Protein AF-A0A835AB60-F1 (afdb_monomer)

Organism: NCBI:txid1010633

Secondary structure (DSSP, 8-state):
----HHHHHHHHTT-TT-HHHHHHHHHHHHHHHHSHHHHHHHHHHHHT-HHHHHHHHHHHHSSSSSSHHHHHHHHHSSSS--S----PPPHHHHHHHHHHHHHHHHHTTSHHHHHHHHH-HHHHHHHHHTTSHHHHHHH--HHHHHHHHHHHHHHHHHHHHSTTS--HHHHHHHHS-TTS-HHHHHHHHHHHHHHHHT--SHHHHHHHHHHHHHHHHHHHHHHHHS---SS-HHHHHHHHHHHHHHHHHHHHTT--HHHHHHHHTTSTTHHHHHHHHHHHHHHHHHHHHHH--STTSHHHHHHHHHHHHHHHHHHHHH-THHHHHHHHHTHHHHHHHHHHHHHHHHHHHHHHT--S-TT-TT---HHHHHHHHHHHHHHHH-

Structure (mmCIF, N/CA/C/O backbone):
data_AF-A0A835AB60-F1
#
_entry.id   AF-A0A835AB60-F1
#
loop_
_atom_site.group_PDB
_atom_site.id
_atom_site.type_symbol
_atom_site.label_atom_id
_atom_site.label_alt_id
_atom_site.label_comp_id
_atom_site.label_asym_id
_atom_site.label_entity_id
_atom_site.label_seq_id
_atom_site.pdbx_PDB_ins_code
_atom_site.Cartn_x
_atom_site.Cartn_y
_atom_site.Cartn_z
_atom_site.occupancy
_atom_site.B_iso_or_equiv
_atom_site.auth_seq_id
_atom_site.auth_comp_id
_atom_site.auth_asym_id
_atom_site.auth_atom_id
_atom_site.pdbx_PDB_model_num
ATOM 1 N N . MET A 1 1 ? 31.097 -3.451 -39.609 1.00 44.22 1 MET A N 1
ATOM 2 C CA . MET A 1 1 ? 29.985 -3.610 -38.648 1.00 44.22 1 MET A CA 1
ATOM 3 C C . MET A 1 1 ? 29.396 -2.223 -38.419 1.00 44.22 1 MET A C 1
ATOM 5 O O . MET A 1 1 ? 30.136 -1.356 -37.976 1.00 44.22 1 MET A O 1
ATOM 9 N N . ASN A 1 2 ? 28.148 -1.956 -38.822 1.00 49.09 2 ASN A N 1
ATOM 10 C CA . ASN A 1 2 ? 27.517 -0.648 -38.588 1.00 49.09 2 ASN A CA 1
ATOM 11 C C . ASN A 1 2 ? 27.103 -0.566 -37.116 1.00 49.09 2 ASN A C 1
ATOM 13 O O . ASN A 1 2 ? 26.089 -1.141 -36.730 1.00 49.09 2 ASN A O 1
ATOM 17 N N . ARG A 1 3 ? 27.918 0.098 -36.293 1.00 65.94 3 ARG A N 1
ATOM 18 C CA . ARG A 1 3 ? 27.639 0.293 -34.868 1.00 65.94 3 ARG A CA 1
ATOM 19 C C . ARG A 1 3 ? 26.556 1.360 -34.722 1.00 65.94 3 ARG A C 1
ATOM 21 O O . ARG A 1 3 ? 26.766 2.509 -35.102 1.00 65.94 3 ARG A O 1
ATOM 28 N N . THR A 1 4 ? 25.392 0.984 -34.204 1.00 81.75 4 THR A N 1
ATOM 29 C CA . THR A 1 4 ? 24.340 1.939 -33.841 1.00 81.75 4 THR A CA 1
ATOM 30 C C . THR A 1 4 ? 24.600 2.479 -32.436 1.00 81.75 4 THR A C 1
ATOM 32 O O . THR A 1 4 ? 25.341 1.884 -31.650 1.00 81.75 4 THR A O 1
ATOM 35 N N . LEU A 1 5 ? 23.977 3.608 -32.089 1.00 80.94 5 LEU A N 1
ATOM 36 C CA . LEU A 1 5 ? 24.061 4.153 -30.729 1.00 80.94 5 LEU A CA 1
ATOM 37 C C . LEU A 1 5 ? 23.454 3.199 -29.684 1.00 80.94 5 LEU A C 1
ATOM 39 O O . LEU A 1 5 ? 23.922 3.168 -28.551 1.00 80.94 5 LEU A O 1
ATOM 43 N N . VAL A 1 6 ? 22.471 2.379 -30.077 1.00 76.88 6 VAL A N 1
ATOM 44 C CA . VAL A 1 6 ? 21.882 1.342 -29.215 1.00 76.88 6 VAL A CA 1
ATOM 45 C C . VAL A 1 6 ? 22.884 0.218 -28.961 1.00 76.88 6 VAL A C 1
ATOM 47 O O . VAL A 1 6 ? 23.089 -0.152 -27.811 1.00 76.88 6 VAL A O 1
ATOM 50 N N . THR A 1 7 ? 23.575 -0.281 -29.993 1.00 79.25 7 THR A N 1
ATOM 51 C CA . THR A 1 7 ? 24.622 -1.303 -29.804 1.00 79.25 7 THR A CA 1
ATOM 52 C C . THR A 1 7 ? 25.831 -0.749 -29.052 1.00 79.25 7 THR A C 1
ATOM 54 O O . THR A 1 7 ? 26.419 -1.447 -28.238 1.00 79.25 7 THR A O 1
ATOM 57 N N . PHE A 1 8 ? 26.167 0.530 -29.259 1.00 82.56 8 PHE A N 1
ATOM 58 C CA . PHE A 1 8 ? 27.201 1.217 -28.487 1.00 82.56 8 PHE A CA 1
ATOM 59 C C . PHE A 1 8 ? 26.848 1.263 -26.997 1.00 82.56 8 PHE A C 1
ATOM 61 O O . PHE A 1 8 ? 27.662 0.847 -26.179 1.00 82.56 8 PHE A O 1
ATOM 68 N N . ALA A 1 9 ? 25.629 1.688 -26.651 1.00 75.12 9 ALA A N 1
ATOM 69 C CA . ALA A 1 9 ? 25.160 1.668 -25.270 1.00 75.12 9 ALA A CA 1
ATOM 70 C C . ALA A 1 9 ? 25.122 0.238 -24.705 1.00 75.12 9 ALA A C 1
ATOM 72 O O . ALA A 1 9 ? 25.580 0.016 -23.595 1.00 75.12 9 ALA A O 1
ATOM 73 N N . ALA A 1 10 ? 24.667 -0.747 -25.483 1.00 71.69 10 ALA A N 1
ATOM 74 C CA . ALA A 1 10 ? 24.636 -2.153 -25.078 1.00 71.69 10 ALA A CA 1
ATOM 75 C C . ALA A 1 10 ? 26.016 -2.740 -24.742 1.00 71.69 10 ALA A C 1
ATOM 77 O O . ALA A 1 10 ? 26.108 -3.645 -23.916 1.00 71.69 10 ALA A O 1
ATOM 78 N N . GLU A 1 11 ? 27.076 -2.272 -25.401 1.00 80.25 11 GLU A N 1
ATOM 79 C CA . GLU A 1 11 ? 28.461 -2.641 -25.093 1.00 80.25 11 GLU A CA 1
ATOM 80 C C . GLU A 1 11 ? 28.955 -1.951 -23.819 1.00 80.25 11 GLU A C 1
ATOM 82 O O . GLU A 1 11 ? 29.594 -2.592 -22.995 1.00 80.25 11 GLU A O 1
ATOM 87 N N . LEU A 1 12 ? 28.608 -0.678 -23.610 1.00 76.44 12 LEU A N 1
ATOM 88 C CA . LEU A 1 12 ? 28.936 0.029 -22.368 1.00 76.44 12 LEU A CA 1
ATOM 89 C C . LEU A 1 12 ? 28.256 -0.605 -21.145 1.00 76.44 12 LEU A C 1
ATOM 91 O O . LEU A 1 12 ? 28.868 -0.705 -20.090 1.00 76.44 12 LEU A O 1
ATOM 95 N N . LEU A 1 13 ? 27.031 -1.119 -21.307 1.00 69.75 13 LEU A N 1
ATOM 96 C CA . LEU A 1 13 ? 26.320 -1.882 -20.270 1.00 69.75 13 LEU A CA 1
ATOM 97 C C . LEU A 1 13 ? 26.969 -3.247 -19.949 1.00 69.75 13 LEU A C 1
ATOM 99 O O . LEU A 1 13 ? 26.502 -3.933 -19.046 1.00 69.75 13 LEU A O 1
ATOM 103 N N . GLN A 1 14 ? 27.984 -3.686 -20.703 1.00 71.38 14 GLN A N 1
ATOM 104 C CA . GLN A 1 14 ? 28.742 -4.921 -20.431 1.00 71.38 14 GLN A CA 1
ATOM 105 C C . GLN A 1 14 ? 30.024 -4.666 -19.631 1.00 71.38 14 GLN A C 1
ATOM 107 O O . GLN A 1 14 ? 30.721 -5.620 -19.292 1.00 71.38 14 GLN A O 1
ATOM 112 N N . SER A 1 15 ? 30.359 -3.405 -19.360 1.00 73.31 15 SER A N 1
ATOM 113 C CA . SER A 1 15 ? 31.555 -3.038 -18.608 1.00 73.31 15 SER A CA 1
ATOM 114 C C . SER A 1 15 ? 31.383 -3.436 -17.139 1.00 73.31 15 SER A C 1
ATOM 116 O O . SER A 1 15 ? 30.626 -2.812 -16.406 1.00 73.31 15 SER A O 1
ATOM 118 N N . GLU A 1 16 ? 32.073 -4.488 -16.687 1.00 61.31 16 GLU A N 1
ATOM 119 C CA . GLU A 1 16 ? 31.890 -5.050 -15.336 1.00 61.31 16 GLU A CA 1
ATOM 120 C C . GLU A 1 16 ? 32.305 -4.099 -14.191 1.00 61.31 16 GLU A C 1
ATOM 122 O O . GLU A 1 16 ? 32.004 -4.386 -13.035 1.00 61.31 16 GLU A O 1
ATOM 127 N N . GLN A 1 17 ? 33.002 -2.984 -14.469 1.00 56.38 17 GLN A N 1
ATOM 128 C CA . GLN A 1 17 ? 33.660 -2.170 -13.428 1.00 56.38 17 GLN A CA 1
ATOM 129 C C . GLN A 1 17 ? 33.676 -0.643 -13.653 1.00 56.38 17 GLN A C 1
ATOM 131 O O . GLN A 1 17 ? 34.340 0.061 -12.894 1.00 56.38 17 GLN A O 1
ATOM 136 N N . SER A 1 18 ? 32.965 -0.092 -14.645 1.00 67.75 18 SER A N 1
ATOM 137 C CA . SER A 1 18 ? 32.950 1.363 -14.880 1.00 67.75 18 SER A CA 1
ATOM 138 C C . SER A 1 18 ? 31.559 1.952 -14.668 1.00 67.75 18 SER A C 1
ATOM 140 O O . SER A 1 18 ? 30.717 1.953 -15.566 1.00 67.75 18 SER A O 1
ATOM 142 N N . ASP A 1 19 ? 31.328 2.517 -13.479 1.00 64.62 19 ASP A N 1
ATOM 143 C CA . ASP A 1 19 ? 30.132 3.320 -13.199 1.00 64.62 19 ASP A CA 1
ATOM 144 C C . ASP A 1 19 ? 29.937 4.412 -14.256 1.00 64.62 19 ASP A C 1
ATOM 146 O O . ASP A 1 19 ? 28.810 4.700 -14.647 1.00 64.62 19 ASP A O 1
ATOM 150 N N . ASP A 1 20 ? 31.019 4.996 -14.769 1.00 71.88 20 ASP A N 1
ATOM 151 C CA . ASP A 1 20 ? 30.941 6.036 -15.792 1.00 71.88 20 ASP A CA 1
ATOM 152 C C . ASP A 1 20 ? 30.485 5.492 -17.154 1.00 71.88 20 ASP A C 1
ATOM 154 O O . ASP A 1 20 ? 29.695 6.158 -17.830 1.00 71.88 20 ASP A O 1
ATOM 158 N N . ASP A 1 21 ? 30.851 4.261 -17.523 1.00 73.69 21 ASP A N 1
ATOM 159 C CA . ASP A 1 21 ? 30.340 3.617 -18.743 1.00 73.69 21 ASP A CA 1
ATOM 160 C C . ASP A 1 21 ? 28.825 3.400 -18.649 1.00 73.69 21 ASP A C 1
ATOM 162 O O . ASP A 1 21 ? 28.093 3.667 -19.607 1.00 73.69 21 ASP A O 1
ATOM 166 N N . HIS A 1 22 ? 28.327 3.006 -17.474 1.00 73.00 22 HIS A N 1
ATOM 167 C CA . HIS A 1 22 ? 26.894 2.857 -17.219 1.00 73.00 22 HIS A CA 1
ATOM 168 C C . HIS A 1 22 ? 26.143 4.192 -17.326 1.00 73.00 22 HIS A C 1
ATOM 170 O O . HIS A 1 22 ? 25.089 4.263 -17.965 1.00 73.00 22 HIS A O 1
ATOM 176 N N . LYS A 1 23 ? 26.696 5.284 -16.783 1.00 73.25 23 LYS A N 1
ATOM 177 C CA . LYS A 1 23 ? 26.106 6.635 -16.900 1.00 73.25 23 LYS A CA 1
ATOM 178 C C . LYS A 1 23 ? 26.060 7.122 -18.343 1.00 73.25 23 LYS A C 1
ATOM 180 O O . LYS A 1 23 ? 25.065 7.722 -18.774 1.00 73.25 23 LYS A O 1
ATOM 185 N N . ILE A 1 24 ? 27.128 6.865 -19.097 1.00 76.12 24 ILE A N 1
ATOM 186 C CA . ILE A 1 24 ? 27.208 7.198 -20.520 1.00 76.12 24 ILE A CA 1
ATOM 187 C C . ILE A 1 24 ? 26.168 6.380 -21.288 1.00 76.12 24 ILE A C 1
ATOM 189 O O . ILE A 1 24 ? 25.439 6.946 -22.103 1.00 76.12 24 ILE A O 1
ATOM 193 N N . ALA A 1 25 ? 26.024 5.088 -20.990 1.00 74.81 25 ALA A N 1
ATOM 194 C CA . ALA A 1 25 ? 25.022 4.231 -21.614 1.00 74.81 25 ALA A CA 1
ATOM 195 C C . ALA A 1 25 ? 23.592 4.744 -21.379 1.00 74.81 25 ALA A C 1
ATOM 197 O O . ALA A 1 25 ? 22.839 4.907 -22.342 1.00 74.81 25 ALA A O 1
ATOM 198 N N . VAL A 1 26 ? 23.235 5.073 -20.130 1.00 72.12 26 VAL A N 1
ATOM 199 C CA . VAL A 1 26 ? 21.923 5.649 -19.778 1.00 72.12 26 VAL A CA 1
ATOM 200 C C . VAL A 1 26 ? 21.691 6.965 -20.521 1.00 72.12 26 VAL A C 1
ATOM 202 O O . VAL A 1 26 ? 20.631 7.168 -21.108 1.00 72.12 26 VAL A O 1
ATOM 205 N N . SER A 1 27 ? 22.692 7.842 -20.578 1.00 77.38 27 SER A N 1
ATOM 206 C CA . SER A 1 27 ? 22.578 9.132 -21.270 1.00 77.38 27 SER A CA 1
ATOM 207 C C . SER A 1 27 ? 22.390 8.969 -22.782 1.00 77.38 27 SER A C 1
ATOM 209 O O . SER A 1 27 ? 21.543 9.634 -23.381 1.00 77.38 27 SER A O 1
ATOM 211 N N . VAL A 1 28 ? 23.128 8.048 -23.409 1.00 78.00 28 VAL A N 1
ATOM 212 C CA . VAL A 1 28 ? 22.985 7.733 -24.839 1.00 78.00 28 VAL A CA 1
ATOM 213 C C . VAL A 1 28 ? 21.596 7.168 -25.128 1.00 78.00 28 VAL A C 1
ATOM 215 O O . VAL A 1 28 ? 20.934 7.626 -26.061 1.00 78.00 28 VAL A O 1
ATOM 218 N N . LEU A 1 29 ? 21.115 6.222 -24.319 1.00 74.44 29 LEU A N 1
ATOM 219 C CA . LEU A 1 29 ? 19.783 5.637 -24.485 1.00 74.44 29 LEU A CA 1
ATOM 220 C C . LEU A 1 29 ? 18.677 6.669 -24.282 1.00 74.44 29 LEU A C 1
ATOM 222 O O . LEU A 1 29 ? 17.757 6.727 -25.096 1.00 74.44 29 LEU A O 1
ATOM 226 N N . HIS A 1 30 ? 18.799 7.531 -23.272 1.00 75.19 30 HIS A N 1
ATOM 227 C CA . HIS A 1 30 ? 17.848 8.610 -23.022 1.00 75.19 30 HIS A CA 1
ATOM 228 C C . HIS A 1 30 ? 17.702 9.521 -24.249 1.00 75.19 30 HIS A C 1
ATOM 230 O O . HIS A 1 30 ? 16.587 9.809 -24.684 1.00 75.19 30 HIS A O 1
ATOM 236 N N . VAL A 1 31 ? 18.819 9.917 -24.865 1.00 79.25 31 VAL A N 1
ATOM 237 C CA . VAL A 1 31 ? 18.813 10.764 -26.068 1.00 79.25 31 VAL A CA 1
ATOM 238 C C . VAL A 1 31 ? 18.223 10.031 -27.273 1.00 79.25 31 VAL A C 1
ATOM 240 O O . VAL A 1 31 ? 17.451 10.618 -28.035 1.00 79.25 31 VAL A O 1
ATOM 243 N N . VAL A 1 32 ? 18.577 8.762 -27.479 1.00 77.81 32 VAL A N 1
ATOM 244 C CA . VAL A 1 32 ? 18.149 7.997 -28.660 1.00 77.81 32 VAL A CA 1
ATOM 245 C C . VAL A 1 32 ? 16.663 7.637 -28.592 1.00 77.81 32 VAL A C 1
ATOM 247 O O . VAL A 1 32 ? 15.953 7.833 -29.576 1.00 77.81 32 VAL A O 1
ATOM 250 N N . ILE A 1 33 ? 16.183 7.172 -27.438 1.00 74.94 33 ILE A N 1
ATOM 251 C CA . ILE A 1 33 ? 14.767 6.847 -27.186 1.00 74.94 33 ILE A CA 1
ATOM 252 C C . ILE A 1 33 ? 13.942 8.138 -27.047 1.00 74.94 33 ILE A C 1
ATOM 254 O O . ILE A 1 33 ? 12.754 8.190 -27.381 1.00 74.94 33 ILE A O 1
ATOM 258 N N . GLY A 1 34 ? 14.578 9.219 -26.590 1.00 69.31 34 GLY A N 1
ATOM 259 C CA . GLY A 1 34 ? 13.962 10.527 -26.427 1.00 69.31 34 GLY A CA 1
ATOM 260 C C . GLY A 1 34 ? 13.487 11.158 -27.728 1.00 69.31 34 GLY A C 1
ATOM 261 O O . GLY A 1 34 ? 12.415 11.762 -27.741 1.00 69.31 34 GLY A O 1
ATOM 262 N N . ARG A 1 35 ? 14.233 10.966 -28.820 1.00 77.31 35 ARG A N 1
ATOM 263 C CA . ARG A 1 35 ? 13.916 11.524 -30.142 1.00 77.31 35 ARG A CA 1
ATOM 264 C C . ARG A 1 35 ? 12.860 10.690 -30.858 1.00 77.31 35 ARG A C 1
ATOM 266 O O . ARG A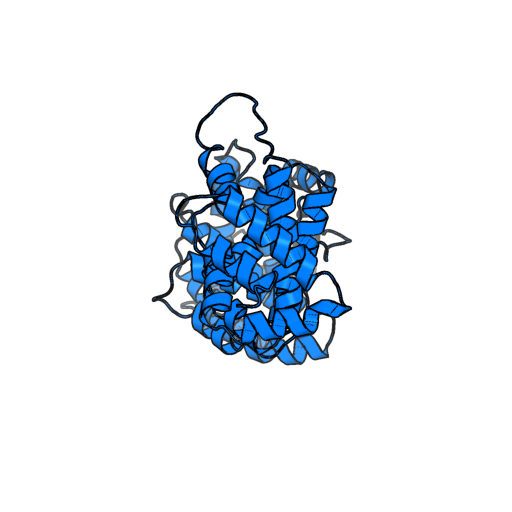 1 35 ? 13.122 9.551 -31.230 1.00 77.31 35 ARG A O 1
ATOM 273 N N . GLU A 1 36 ? 11.701 11.289 -31.107 1.00 73.69 36 GLU A N 1
ATOM 274 C CA . GLU A 1 36 ? 10.541 10.643 -31.735 1.00 73.69 36 GLU A CA 1
ATOM 275 C C . GLU A 1 36 ? 10.886 9.936 -33.057 1.00 73.69 36 GLU A C 1
ATOM 277 O O . GLU A 1 36 ? 10.602 8.752 -33.214 1.00 73.69 36 GLU A O 1
ATOM 282 N N . GLU A 1 37 ? 11.642 10.602 -33.934 1.00 78.25 37 GLU A N 1
ATOM 283 C CA . GLU A 1 37 ? 12.088 10.074 -35.236 1.00 78.25 37 GLU A CA 1
ATOM 284 C C . GLU A 1 37 ? 12.909 8.775 -35.147 1.00 78.25 37 GLU A C 1
ATOM 286 O O . GLU A 1 37 ? 12.937 7.980 -36.085 1.00 78.25 37 GLU A O 1
ATOM 291 N N . ARG A 1 38 ? 13.629 8.567 -34.037 1.00 75.62 38 ARG A N 1
ATOM 292 C CA . ARG A 1 38 ? 14.541 7.424 -33.846 1.00 75.62 38 ARG A CA 1
ATOM 293 C C . ARG A 1 38 ?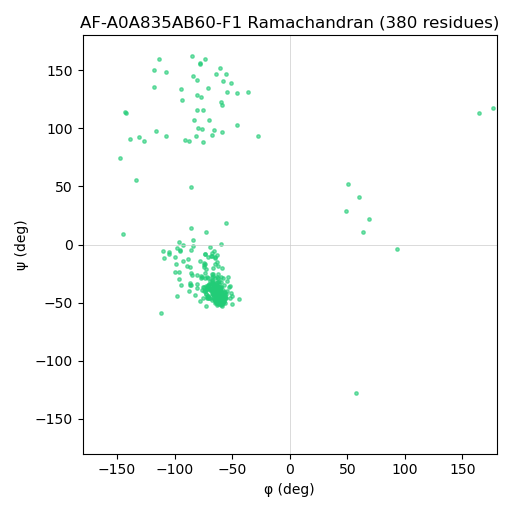 14.012 6.410 -32.840 1.00 75.62 38 ARG A C 1
ATOM 295 O O . ARG A 1 38 ? 14.547 5.303 -32.774 1.00 75.62 38 ARG A O 1
ATOM 302 N N . ARG A 1 39 ? 12.962 6.762 -32.095 1.00 75.25 39 ARG A N 1
ATOM 303 C CA . ARG A 1 39 ? 12.411 5.968 -30.995 1.00 75.25 39 ARG A CA 1
ATOM 304 C C . ARG A 1 39 ? 11.978 4.585 -31.458 1.00 75.25 39 ARG A C 1
ATOM 306 O O . ARG A 1 39 ? 12.449 3.602 -30.902 1.00 75.25 39 ARG A O 1
ATOM 313 N N . ALA A 1 40 ? 11.146 4.500 -32.496 1.00 71.25 40 ALA A N 1
ATOM 314 C CA . ALA A 1 40 ? 10.633 3.220 -32.987 1.00 71.25 40 ALA A CA 1
ATOM 315 C C . ALA A 1 40 ? 11.766 2.275 -33.428 1.00 71.25 40 ALA A C 1
ATOM 317 O O . ALA A 1 40 ? 11.781 1.104 -33.063 1.00 71.25 40 ALA A O 1
ATOM 318 N N . GLY A 1 41 ? 12.768 2.800 -34.144 1.00 74.94 41 GLY A N 1
ATOM 319 C CA . GLY A 1 41 ? 13.936 2.020 -34.559 1.00 74.94 41 GLY A CA 1
ATOM 320 C C . GLY A 1 41 ? 14.824 1.587 -33.389 1.00 74.94 41 GLY A C 1
ATOM 321 O O . GLY A 1 41 ? 15.370 0.485 -33.408 1.00 74.94 41 GLY A O 1
ATOM 322 N N . ALA A 1 42 ? 14.955 2.425 -32.359 1.00 75.12 42 ALA A N 1
ATOM 323 C CA . ALA A 1 42 ? 15.718 2.104 -31.158 1.00 75.12 42 ALA A CA 1
ATOM 324 C C . ALA A 1 42 ? 15.024 1.043 -30.296 1.00 75.12 42 ALA A C 1
ATOM 326 O O . ALA A 1 42 ? 15.670 0.077 -29.899 1.00 75.12 42 ALA A O 1
ATOM 327 N N . ILE A 1 43 ? 13.713 1.180 -30.074 1.00 71.00 43 ILE A N 1
ATOM 328 C CA . ILE A 1 43 ? 12.893 0.184 -29.371 1.00 71.00 43 ILE A CA 1
ATOM 329 C C . ILE A 1 43 ? 12.931 -1.144 -30.125 1.00 71.00 43 ILE A C 1
ATOM 331 O O . ILE A 1 43 ? 13.174 -2.175 -29.510 1.00 71.00 43 ILE A O 1
ATOM 335 N N . GLN A 1 44 ? 12.817 -1.133 -31.457 1.00 73.06 44 GLN A N 1
ATOM 336 C CA . GLN A 1 44 ? 12.916 -2.355 -32.256 1.00 73.06 44 GLN A CA 1
ATOM 337 C C . GLN A 1 44 ? 14.280 -3.046 -32.103 1.00 73.06 44 GLN A C 1
ATOM 339 O O . GLN A 1 44 ? 14.336 -4.271 -32.038 1.00 73.06 44 GLN A O 1
ATOM 344 N N . GLN A 1 45 ? 15.382 -2.292 -32.029 1.00 72.81 45 GLN A N 1
ATOM 345 C CA . GLN A 1 45 ? 16.719 -2.860 -31.793 1.00 72.81 45 GLN A CA 1
ATOM 346 C C . GLN A 1 45 ? 16.872 -3.430 -30.381 1.00 72.81 45 GLN A C 1
ATOM 348 O O . GLN A 1 45 ? 17.500 -4.474 -30.222 1.00 72.81 45 GLN A O 1
ATOM 353 N N . ILE A 1 46 ? 16.290 -2.765 -29.381 1.00 71.06 46 ILE A N 1
ATOM 354 C CA . ILE A 1 46 ? 16.253 -3.246 -27.996 1.00 71.06 46 ILE A CA 1
ATOM 355 C C . ILE A 1 46 ? 15.452 -4.546 -27.920 1.00 71.06 46 ILE A C 1
ATOM 357 O O . ILE A 1 46 ? 15.970 -5.550 -27.447 1.00 71.06 46 ILE A O 1
ATOM 361 N N . ARG A 1 47 ? 14.251 -4.557 -28.499 1.00 66.38 47 ARG A N 1
ATOM 362 C CA . ARG A 1 47 ? 13.366 -5.721 -28.576 1.00 66.38 47 ARG A CA 1
ATOM 363 C C . ARG A 1 47 ? 13.991 -6.902 -29.314 1.00 66.38 47 ARG A C 1
ATOM 365 O O . ARG A 1 47 ? 13.845 -8.041 -28.900 1.00 66.38 47 ARG A O 1
ATOM 372 N N . SER A 1 48 ? 14.719 -6.640 -30.398 1.00 69.75 48 SER A N 1
ATOM 373 C CA . SER A 1 48 ? 15.382 -7.694 -31.180 1.00 69.75 48 SER A CA 1
ATOM 374 C C . SER A 1 48 ? 16.550 -8.357 -30.429 1.00 69.75 48 SER A C 1
ATOM 376 O O . SER A 1 48 ? 17.182 -9.263 -30.968 1.00 69.75 48 SER A O 1
ATOM 378 N N . SER A 1 49 ? 16.862 -7.903 -29.210 1.00 66.31 49 SER A N 1
ATOM 379 C CA . SER A 1 49 ? 17.910 -8.442 -28.353 1.00 66.31 49 SER A CA 1
ATOM 380 C C . SER A 1 49 ? 17.370 -8.700 -26.945 1.00 66.31 49 SER A C 1
ATOM 382 O O . SER A 1 49 ? 17.439 -7.843 -26.067 1.00 66.31 49 SER A O 1
ATOM 384 N N . GLU A 1 50 ? 16.901 -9.923 -26.706 1.00 60.09 50 GLU A N 1
ATOM 385 C CA . GLU A 1 50 ? 16.451 -10.399 -25.386 1.00 60.09 50 GLU A CA 1
ATOM 386 C C . GLU A 1 50 ? 17.524 -10.176 -24.299 1.00 60.09 50 GLU A C 1
ATOM 388 O O . GLU A 1 50 ? 17.240 -9.755 -23.180 1.00 60.09 50 GLU A O 1
ATOM 393 N N . GLN A 1 51 ? 18.806 -10.332 -24.656 1.00 60.38 51 GLN A N 1
ATOM 394 C CA . GLN A 1 51 ? 19.918 -10.020 -23.756 1.00 60.38 51 GLN A CA 1
ATOM 395 C C . GLN A 1 51 ? 20.002 -8.535 -23.391 1.00 60.38 51 GLN A C 1
ATOM 397 O O . GLN A 1 51 ? 20.450 -8.216 -22.293 1.00 60.38 51 GLN A O 1
ATOM 402 N N . LEU A 1 52 ? 19.631 -7.621 -24.289 1.00 61.38 52 LEU A N 1
ATOM 403 C CA . LEU A 1 52 ? 19.680 -6.183 -24.034 1.00 61.38 52 LEU A CA 1
ATOM 404 C C . LEU A 1 52 ? 18.528 -5.735 -23.135 1.00 61.38 52 LEU A C 1
ATOM 406 O O . LEU A 1 52 ? 18.774 -4.934 -22.237 1.00 61.38 52 LEU A O 1
ATOM 410 N N . VAL A 1 53 ? 17.319 -6.277 -23.315 1.00 57.59 53 VAL A N 1
ATOM 411 C CA . VAL A 1 53 ? 16.183 -5.996 -22.418 1.00 57.59 53 VAL A CA 1
ATOM 412 C C . VAL A 1 53 ? 16.493 -6.494 -21.009 1.00 57.59 53 VAL A C 1
ATOM 414 O O . VAL A 1 53 ? 16.531 -5.694 -20.073 1.00 57.59 53 VAL A O 1
ATOM 417 N N . GLY A 1 54 ? 16.897 -7.761 -20.877 1.00 57.12 54 GLY A N 1
ATOM 418 C CA . GLY A 1 54 ? 17.275 -8.334 -19.588 1.00 57.12 54 GLY A CA 1
ATOM 419 C C . GLY A 1 54 ? 18.468 -7.629 -18.932 1.00 57.12 54 GLY A C 1
ATOM 420 O O . GLY A 1 54 ? 18.530 -7.536 -17.708 1.00 57.12 54 GLY A O 1
ATOM 421 N N . ARG A 1 55 ? 19.416 -7.081 -19.709 1.00 64.12 55 ARG A N 1
ATOM 422 C CA . ARG A 1 55 ? 20.535 -6.271 -19.184 1.00 64.12 55 ARG A CA 1
ATOM 423 C C . ARG A 1 55 ? 20.117 -4.869 -18.775 1.00 64.12 55 ARG A C 1
ATOM 425 O O . ARG A 1 55 ? 20.646 -4.381 -17.788 1.00 64.12 55 ARG A O 1
ATOM 432 N N . LEU A 1 56 ? 19.197 -4.227 -19.489 1.00 61.28 56 LEU A N 1
ATOM 433 C CA . LEU A 1 56 ? 18.641 -2.933 -19.088 1.00 61.28 56 LEU A CA 1
ATOM 434 C C . LEU A 1 56 ? 17.867 -3.075 -17.785 1.00 61.28 56 LEU A C 1
ATOM 436 O O . LEU A 1 56 ? 18.122 -2.332 -16.843 1.00 61.28 56 LEU A O 1
ATOM 440 N N . VAL A 1 57 ? 17.006 -4.089 -17.701 1.00 56.84 57 VAL A N 1
ATOM 441 C CA . VAL A 1 57 ? 16.306 -4.449 -16.467 1.00 56.84 57 VAL A CA 1
ATOM 442 C C . VAL A 1 57 ? 17.324 -4.748 -15.368 1.00 56.84 57 VAL A C 1
ATOM 444 O O . VAL A 1 57 ? 17.258 -4.134 -14.313 1.00 56.84 57 VAL A O 1
ATOM 447 N N . ARG A 1 58 ? 18.333 -5.595 -15.619 1.00 60.03 58 ARG A N 1
ATOM 448 C CA . ARG A 1 58 ? 19.363 -5.933 -14.623 1.00 60.03 58 ARG A CA 1
ATOM 449 C C . ARG A 1 58 ? 20.212 -4.741 -14.206 1.00 60.03 58 ARG A C 1
ATOM 451 O O . ARG A 1 58 ? 20.518 -4.652 -13.035 1.00 60.03 58 ARG A O 1
ATOM 458 N N . LEU A 1 59 ? 20.581 -3.826 -15.093 1.00 58.03 59 LEU A N 1
ATOM 459 C CA . LEU A 1 59 ? 21.349 -2.629 -14.741 1.00 58.03 59 LEU A CA 1
ATOM 460 C C . LEU A 1 59 ? 20.523 -1.677 -13.871 1.00 58.03 59 LEU A C 1
ATOM 462 O O . LEU A 1 59 ? 21.023 -1.128 -12.896 1.00 58.03 59 LEU A O 1
ATOM 466 N N . LEU A 1 60 ? 19.238 -1.541 -14.183 1.00 54.78 60 LEU A N 1
ATOM 467 C CA . LEU A 1 60 ? 18.294 -0.771 -13.378 1.00 54.78 60 LEU A CA 1
ATOM 468 C C . LEU A 1 60 ? 17.943 -1.492 -12.058 1.00 54.78 60 LEU A C 1
ATOM 470 O O . LEU A 1 60 ? 17.556 -0.846 -11.086 1.00 54.78 60 LEU A O 1
ATOM 474 N N . SER A 1 61 ? 18.142 -2.814 -11.996 1.00 52.75 61 SER A N 1
ATOM 475 C CA . SER A 1 61 ? 17.918 -3.679 -10.829 1.00 52.75 61 SER A CA 1
ATOM 476 C C . SER A 1 61 ? 19.173 -4.025 -10.000 1.00 52.75 61 SER A C 1
ATOM 478 O O . SER A 1 61 ? 19.015 -4.438 -8.856 1.00 52.75 61 SER A O 1
ATOM 480 N N . SER A 1 62 ? 20.396 -3.853 -10.508 1.00 50.66 62 SER A N 1
ATOM 481 C CA . SER A 1 62 ? 21.668 -4.320 -9.912 1.00 50.66 62 SER A CA 1
ATOM 482 C C . SER A 1 62 ? 22.156 -3.424 -8.765 1.00 50.66 62 SER A C 1
ATOM 484 O O . SER A 1 62 ? 21.839 -2.233 -8.725 1.00 50.66 62 SER A O 1
ATOM 486 N N . GLU A 1 63 ? 22.957 -4.007 -7.864 1.00 45.47 63 GLU A N 1
ATOM 487 C CA . GLU A 1 63 ? 23.659 -3.361 -6.737 1.00 45.47 63 GLU A CA 1
ATOM 488 C C . GLU A 1 63 ? 24.698 -2.307 -7.181 1.00 45.47 63 GLU A C 1
ATOM 490 O O . GLU A 1 63 ? 25.125 -1.465 -6.391 1.00 45.47 63 GLU A O 1
ATOM 495 N N . SER A 1 64 ? 25.088 -2.281 -8.461 1.00 44.88 64 SER A N 1
ATOM 496 C CA . SER A 1 64 ? 26.032 -1.293 -8.997 1.00 44.88 64 SER A CA 1
ATOM 497 C C . SER A 1 64 ? 25.326 -0.034 -9.544 1.00 44.88 64 SER A C 1
ATOM 499 O O . SER A 1 64 ? 25.007 0.080 -10.727 1.00 44.88 64 SER A O 1
ATOM 501 N N . ALA A 1 65 ? 25.150 0.946 -8.655 1.00 50.50 65 ALA A N 1
ATOM 502 C CA . ALA A 1 65 ? 25.470 2.362 -8.900 1.00 50.50 65 ALA A CA 1
ATOM 503 C C . ALA A 1 65 ? 24.444 3.398 -9.420 1.00 50.50 65 A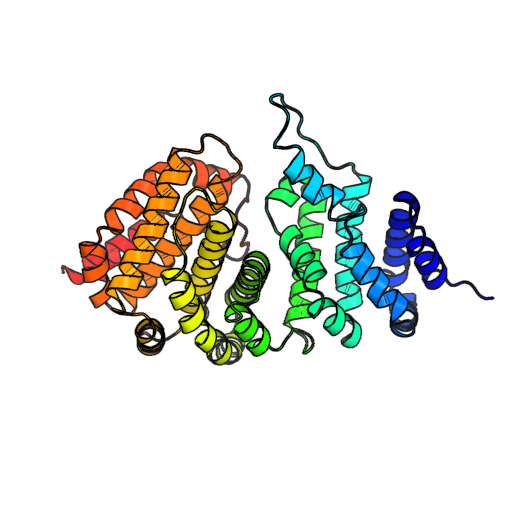LA A C 1
ATOM 505 O O . ALA A 1 65 ? 24.793 4.578 -9.401 1.00 50.50 65 ALA A O 1
ATOM 506 N N . VAL A 1 66 ? 23.188 3.085 -9.769 1.00 48.72 66 VAL A N 1
ATOM 507 C CA . VAL A 1 66 ? 22.213 4.168 -10.097 1.00 48.72 66 VAL A CA 1
ATOM 508 C C . VAL A 1 66 ? 21.091 4.310 -9.071 1.00 48.72 66 VAL A C 1
ATOM 510 O O . VAL A 1 66 ? 20.957 5.370 -8.462 1.00 48.72 66 VAL A O 1
ATOM 513 N N . LEU A 1 67 ? 20.314 3.250 -8.841 1.00 47.69 67 LEU A N 1
ATOM 514 C CA . LEU A 1 67 ? 19.250 3.248 -7.828 1.00 47.69 67 LEU A CA 1
ATOM 515 C C . LEU A 1 67 ? 19.781 2.826 -6.447 1.00 47.69 67 LEU A C 1
ATOM 517 O O . LEU A 1 67 ? 19.470 3.483 -5.458 1.00 47.69 67 LEU A O 1
ATOM 521 N N . ASP A 1 68 ? 20.669 1.826 -6.374 1.00 44.09 68 ASP A N 1
ATOM 522 C CA . ASP A 1 68 ? 21.223 1.337 -5.099 1.00 44.09 68 ASP A CA 1
ATOM 523 C C . ASP A 1 68 ? 22.222 2.298 -4.457 1.00 44.09 68 ASP A C 1
ATOM 525 O O . ASP A 1 68 ? 22.132 2.565 -3.267 1.00 44.09 68 ASP A O 1
ATOM 529 N N . ALA A 1 69 ? 23.137 2.909 -5.216 1.00 40.81 69 ALA A N 1
ATOM 530 C CA . ALA A 1 69 ? 24.078 3.873 -4.634 1.00 40.81 69 ALA A CA 1
ATOM 531 C C . ALA A 1 69 ? 23.402 5.164 -4.135 1.00 40.81 69 ALA A C 1
ATOM 533 O O . ALA A 1 69 ? 24.056 5.958 -3.464 1.00 40.81 69 ALA A O 1
ATOM 534 N N . CYS A 1 70 ? 22.118 5.374 -4.441 1.00 39.88 70 CYS A N 1
ATOM 535 C CA . CYS A 1 70 ? 21.302 6.422 -3.835 1.00 39.88 70 CYS A CA 1
ATOM 536 C C . CYS A 1 70 ? 20.444 5.880 -2.691 1.00 39.88 70 CYS A C 1
ATOM 538 O O . CYS A 1 70 ? 20.438 6.493 -1.634 1.00 39.88 70 CYS A O 1
ATOM 540 N N . LEU A 1 71 ? 19.796 4.720 -2.851 1.00 39.25 71 LEU A N 1
ATOM 541 C CA . LEU A 1 71 ? 18.952 4.099 -1.820 1.00 39.25 71 LEU A CA 1
ATOM 542 C C . LEU A 1 71 ? 19.773 3.511 -0.665 1.00 39.25 71 LEU A C 1
ATOM 544 O O . LEU A 1 71 ? 19.573 3.893 0.479 1.00 39.25 71 LEU A O 1
ATOM 548 N N . VAL A 1 72 ? 20.755 2.656 -0.943 1.00 37.47 72 VAL A N 1
ATOM 549 C CA . VAL A 1 72 ? 21.651 2.054 0.060 1.00 37.47 72 VAL A CA 1
ATOM 550 C C . VAL A 1 72 ? 22.547 3.109 0.697 1.00 37.47 72 VAL A C 1
ATOM 552 O O . VAL A 1 72 ? 22.853 3.006 1.872 1.00 37.47 72 VAL A O 1
ATOM 555 N N . LYS A 1 73 ? 22.943 4.164 -0.021 1.00 36.00 73 LYS A N 1
ATOM 556 C CA . LYS A 1 73 ? 23.787 5.227 0.547 1.00 36.00 73 LYS A CA 1
ATOM 557 C C . LYS A 1 73 ? 22.985 6.238 1.375 1.00 36.00 73 LYS A C 1
ATOM 559 O O . LYS A 1 73 ? 23.478 6.668 2.411 1.00 36.00 73 LYS A O 1
ATOM 564 N N . ALA A 1 74 ? 21.740 6.532 0.989 1.00 34.03 74 ALA A N 1
ATOM 565 C CA . ALA A 1 74 ? 20.795 7.273 1.826 1.00 34.03 74 ALA A CA 1
ATOM 566 C C . ALA A 1 74 ? 20.364 6.473 3.069 1.00 34.03 74 ALA A C 1
ATOM 568 O O . ALA A 1 74 ? 20.172 7.064 4.123 1.00 34.03 74 ALA A O 1
ATOM 569 N N . VAL A 1 75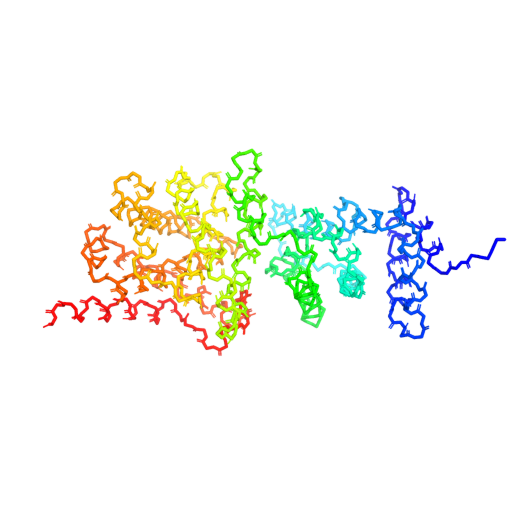 ? 20.263 5.141 2.974 1.00 32.16 75 VAL A N 1
ATOM 570 C CA . VAL A 1 75 ? 19.859 4.259 4.087 1.00 32.16 75 VAL A CA 1
ATOM 571 C C . VAL A 1 75 ? 21.035 3.856 4.994 1.00 32.16 75 VAL A C 1
ATOM 573 O O . VAL A 1 75 ? 20.859 3.735 6.200 1.00 32.16 75 VAL A O 1
ATOM 576 N N . ALA A 1 76 ? 22.246 3.663 4.463 1.00 30.78 76 ALA A N 1
ATOM 577 C CA . ALA A 1 76 ? 23.406 3.209 5.241 1.00 30.78 76 ALA A CA 1
ATOM 578 C C . ALA A 1 76 ? 24.191 4.346 5.915 1.00 30.78 76 ALA A C 1
ATOM 580 O O . ALA A 1 76 ? 24.952 4.084 6.842 1.00 30.78 76 ALA A O 1
ATOM 581 N N . GLN A 1 77 ? 24.045 5.603 5.475 1.00 39.12 77 GLN A N 1
ATOM 582 C CA . GLN A 1 77 ? 24.821 6.735 6.016 1.00 39.12 77 GLN A CA 1
ATOM 583 C C . GLN A 1 77 ? 24.019 7.644 6.956 1.00 39.12 77 GLN A C 1
ATOM 585 O O . GLN A 1 77 ? 24.609 8.475 7.636 1.00 39.12 77 GLN A O 1
ATOM 590 N N . THR A 1 78 ? 22.712 7.420 7.098 1.00 33.50 78 THR A N 1
ATOM 591 C CA . THR A 1 78 ? 21.913 7.917 8.235 1.00 33.50 78 THR A CA 1
ATOM 592 C C . THR A 1 78 ? 22.182 7.129 9.524 1.00 33.50 78 THR A C 1
ATOM 594 O O . THR A 1 78 ? 21.882 7.604 10.614 1.00 33.50 78 THR A O 1
ATOM 597 N N . SER A 1 79 ? 22.810 5.949 9.425 1.00 35.84 79 SER A N 1
ATOM 598 C CA . SER A 1 79 ? 23.152 5.089 10.567 1.00 35.84 79 SER A CA 1
ATOM 599 C C . SER A 1 79 ? 24.518 5.398 11.207 1.00 35.84 79 SER A C 1
ATOM 601 O O . SER A 1 79 ? 24.784 4.905 12.304 1.00 35.84 79 SER A O 1
ATOM 603 N N . HIS A 1 80 ? 25.380 6.201 10.570 1.00 32.31 80 HIS A N 1
ATOM 604 C CA . HIS A 1 80 ? 26.730 6.504 11.060 1.00 32.31 80 HIS A CA 1
ATOM 605 C C . HIS A 1 80 ? 27.181 7.927 10.678 1.00 32.31 80 HIS A C 1
ATOM 607 O O . HIS A 1 80 ? 27.991 8.084 9.776 1.00 32.31 80 HIS A O 1
ATOM 613 N N . ASP A 1 81 ? 26.645 8.959 11.335 1.00 30.59 81 ASP A N 1
ATOM 614 C CA . ASP A 1 81 ? 27.437 10.064 11.911 1.00 30.59 81 ASP A CA 1
ATOM 615 C C . ASP A 1 81 ? 26.522 11.132 12.528 1.00 30.59 81 ASP A C 1
ATOM 617 O O . ASP A 1 81 ? 25.725 11.801 11.871 1.00 30.59 81 ASP A O 1
ATOM 621 N N . THR A 1 82 ? 26.669 11.317 13.838 1.00 39.28 82 THR A N 1
ATOM 622 C CA . THR A 1 82 ? 26.189 12.481 14.581 1.00 39.28 82 THR A CA 1
ATOM 623 C C . THR A 1 82 ? 26.987 13.713 14.156 1.00 39.28 82 THR A C 1
ATOM 625 O O . THR A 1 82 ? 28.056 13.985 14.701 1.00 39.28 82 THR A O 1
ATOM 628 N N . GLY A 1 83 ? 26.470 14.461 13.188 1.00 32.47 83 GLY A N 1
ATOM 629 C CA . GLY A 1 83 ? 27.018 15.753 12.786 1.00 32.47 83 GLY A CA 1
ATOM 630 C C . GLY A 1 83 ? 26.472 16.180 11.433 1.00 32.47 83 GLY A C 1
ATOM 631 O O . GLY A 1 83 ? 26.756 15.533 10.431 1.00 32.47 83 GLY A O 1
ATOM 632 N N . GLU A 1 84 ? 25.676 17.252 11.424 1.00 38.19 84 GLU A N 1
ATOM 633 C CA . GLU A 1 84 ? 25.089 17.915 10.252 1.00 38.19 84 GLU A CA 1
ATOM 634 C C . GLU A 1 84 ? 25.909 17.752 8.964 1.00 38.19 84 GLU A C 1
ATOM 636 O O . GLU A 1 84 ? 26.786 18.551 8.645 1.00 38.19 84 GLU A O 1
ATOM 641 N N . THR A 1 85 ? 25.573 16.740 8.172 1.00 30.88 85 THR A N 1
ATOM 642 C CA . THR A 1 85 ? 25.978 16.679 6.773 1.00 30.88 85 THR A CA 1
ATOM 643 C C . THR A 1 85 ? 24.783 16.157 5.996 1.00 30.88 85 THR A C 1
ATOM 645 O O . THR A 1 85 ? 24.582 14.957 5.863 1.00 30.88 85 THR A O 1
ATOM 648 N N . ARG A 1 86 ? 23.934 17.071 5.508 1.00 38.41 86 ARG A N 1
ATOM 649 C CA . ARG A 1 86 ? 22.930 16.755 4.483 1.00 38.41 86 ARG A CA 1
ATOM 650 C C . ARG A 1 86 ? 23.682 16.225 3.263 1.00 38.41 86 ARG A C 1
ATOM 652 O O . ARG A 1 86 ? 24.226 17.011 2.485 1.00 38.41 86 ARG A O 1
ATOM 659 N N . VAL A 1 87 ? 23.780 14.904 3.123 1.00 38.94 87 VAL A N 1
ATOM 660 C CA . VAL A 1 87 ? 24.469 14.278 1.992 1.00 38.94 87 VAL A CA 1
ATOM 661 C C . VAL A 1 87 ? 23.570 14.403 0.766 1.00 38.94 87 VAL A C 1
ATOM 663 O O . VAL A 1 87 ? 22.751 13.543 0.468 1.00 38.94 87 VAL A O 1
ATOM 666 N N . SER A 1 88 ? 23.717 15.524 0.064 1.00 44.16 88 SER A N 1
ATOM 667 C CA . SER A 1 88 ? 23.156 15.733 -1.268 1.00 44.16 88 SER A CA 1
ATOM 668 C C . SER A 1 88 ? 23.739 14.675 -2.204 1.00 44.16 88 SER A C 1
ATOM 670 O O . SER A 1 88 ? 24.964 14.580 -2.350 1.00 44.16 88 SER A O 1
ATOM 672 N N . ILE A 1 89 ? 22.881 13.876 -2.845 1.00 52.94 89 ILE A N 1
ATOM 673 C CA . ILE A 1 89 ? 23.294 13.044 -3.981 1.00 52.94 89 ILE A CA 1
ATOM 674 C C . ILE A 1 89 ? 24.024 13.959 -4.984 1.00 52.94 89 ILE A C 1
ATOM 676 O O . ILE A 1 89 ? 23.629 15.106 -5.190 1.00 52.94 89 ILE A O 1
ATOM 680 N N . LYS A 1 90 ? 25.126 13.513 -5.600 1.00 57.72 90 LYS A N 1
ATOM 681 C CA . LYS A 1 90 ? 25.818 14.340 -6.610 1.00 57.72 90 LYS A CA 1
ATOM 682 C C . LYS A 1 90 ? 24.847 14.683 -7.747 1.00 57.72 90 LYS A C 1
ATOM 684 O O . LYS A 1 90 ? 24.076 13.819 -8.153 1.00 57.72 90 LYS A O 1
ATOM 689 N N . SER A 1 91 ? 24.910 15.914 -8.266 1.00 56.75 91 SER A N 1
ATOM 690 C CA . SER A 1 91 ? 24.036 16.413 -9.349 1.00 56.75 91 SER A CA 1
ATOM 691 C C . SER A 1 91 ? 23.863 15.397 -10.482 1.00 56.75 91 SER A C 1
ATOM 693 O O . SER A 1 91 ? 22.741 15.089 -10.875 1.00 56.75 91 SER A O 1
ATOM 695 N N . ASP A 1 92 ? 24.972 14.807 -10.927 1.00 59.94 92 ASP A N 1
ATOM 696 C CA . ASP A 1 92 ? 24.989 13.847 -12.028 1.00 59.94 92 ASP A CA 1
ATOM 697 C C . ASP A 1 92 ? 24.122 12.618 -11.725 1.00 59.94 92 ASP A C 1
ATOM 699 O O . ASP A 1 92 ? 23.366 12.158 -12.573 1.00 59.94 92 ASP A O 1
ATOM 703 N N . THR A 1 93 ? 24.167 12.104 -10.494 1.00 62.53 93 THR A N 1
ATOM 704 C CA . THR A 1 93 ? 23.420 10.907 -10.093 1.00 62.53 93 THR A CA 1
ATOM 705 C C . THR A 1 93 ? 21.912 11.163 -10.009 1.00 62.53 93 THR A C 1
ATOM 707 O O . THR A 1 93 ? 21.135 10.291 -10.398 1.00 62.53 93 THR A O 1
ATOM 710 N N . LYS A 1 94 ? 21.487 12.364 -9.587 1.00 67.56 94 LYS A N 1
ATOM 711 C CA . LYS A 1 94 ? 20.065 12.767 -9.595 1.00 67.56 94 LYS A CA 1
ATOM 712 C C . LYS A 1 94 ? 19.506 12.736 -11.016 1.00 67.56 94 LYS A C 1
ATOM 714 O O . LYS A 1 94 ? 18.455 12.154 -11.273 1.00 67.56 94 LYS A O 1
ATOM 719 N N . GLU A 1 95 ? 20.259 13.307 -11.952 1.00 69.88 95 GLU A N 1
ATOM 720 C CA . GLU A 1 95 ? 19.877 13.363 -13.360 1.00 69.88 95 GLU A CA 1
ATOM 721 C C . GLU A 1 95 ? 19.803 11.963 -13.989 1.00 69.88 95 GLU A C 1
ATOM 723 O O . GLU A 1 95 ? 18.918 11.676 -14.796 1.00 69.88 95 GLU A O 1
ATOM 728 N N . ILE A 1 96 ? 20.687 11.049 -13.586 1.00 69.50 96 ILE A N 1
ATOM 729 C CA . ILE A 1 96 ? 20.669 9.664 -14.069 1.00 69.50 96 ILE A CA 1
ATOM 730 C C . ILE A 1 96 ? 19.432 8.912 -13.567 1.00 69.50 96 ILE A C 1
ATOM 732 O O . ILE A 1 96 ? 18.854 8.150 -14.345 1.00 69.50 96 ILE A O 1
ATOM 736 N N . ILE A 1 97 ? 18.990 9.127 -12.323 1.00 69.81 97 ILE A N 1
ATOM 737 C CA . ILE A 1 97 ? 17.750 8.524 -11.798 1.00 69.81 97 ILE A CA 1
ATOM 738 C C . ILE A 1 97 ? 16.555 8.970 -12.641 1.00 69.81 97 ILE A C 1
ATOM 740 O O . ILE A 1 97 ? 15.832 8.127 -13.176 1.00 69.81 97 ILE A O 1
ATOM 744 N N . VAL A 1 98 ? 16.399 10.283 -12.837 1.00 71.25 98 VAL A N 1
ATOM 745 C CA . VAL A 1 98 ? 15.310 10.854 -13.645 1.00 71.25 98 VAL A CA 1
ATOM 746 C C . VAL A 1 98 ? 15.337 10.292 -15.068 1.00 71.25 98 VAL A C 1
ATOM 748 O O . VAL A 1 98 ? 14.330 9.783 -15.563 1.00 71.25 98 VAL A O 1
ATOM 751 N N . ARG A 1 99 ? 16.505 10.292 -15.723 1.00 71.50 99 ARG A N 1
ATOM 752 C CA . ARG A 1 99 ? 16.656 9.762 -17.089 1.00 71.50 99 ARG A CA 1
ATOM 753 C C . ARG A 1 99 ? 16.349 8.270 -17.176 1.00 71.50 99 ARG A C 1
ATOM 755 O O . ARG A 1 99 ? 15.765 7.841 -18.170 1.00 71.50 99 ARG A O 1
ATOM 762 N N . SER A 1 100 ? 16.721 7.494 -16.162 1.00 73.88 100 SER A N 1
ATOM 763 C CA . SER A 1 100 ? 16.449 6.054 -16.093 1.00 73.88 100 SER A CA 1
ATOM 764 C C . SER A 1 100 ? 14.949 5.778 -16.024 1.00 73.88 100 SER A C 1
ATOM 766 O O . SER A 1 100 ? 14.436 4.989 -16.816 1.00 73.88 100 SER A O 1
ATOM 768 N N . LEU A 1 101 ? 14.226 6.492 -15.160 1.00 73.31 101 LEU A N 1
ATOM 769 C CA . LEU A 1 101 ? 12.768 6.389 -15.042 1.00 73.31 101 LEU A CA 1
ATOM 770 C C . LEU A 1 101 ? 12.060 6.837 -16.330 1.00 73.31 101 LEU A C 1
ATOM 772 O O . LEU A 1 101 ? 11.143 6.175 -16.808 1.00 73.31 101 LEU A O 1
ATOM 776 N N . GLN A 1 102 ? 12.540 7.901 -16.975 1.00 74.88 102 GLN A N 1
ATOM 777 C CA . GLN A 1 102 ? 12.012 8.356 -18.266 1.00 74.88 102 GLN A CA 1
ATOM 778 C C . GLN A 1 102 ? 12.275 7.363 -19.410 1.00 74.88 102 GLN A C 1
ATOM 780 O O . GLN A 1 102 ? 11.454 7.248 -20.323 1.00 74.88 102 GLN A O 1
ATOM 785 N N . ILE A 1 103 ? 13.409 6.650 -19.394 1.00 74.94 103 ILE A N 1
ATOM 786 C CA . ILE A 1 103 ? 13.670 5.548 -20.333 1.00 74.94 103 ILE A CA 1
ATOM 787 C C . ILE A 1 103 ? 12.671 4.423 -20.082 1.00 74.94 103 ILE A C 1
ATOM 789 O O . ILE A 1 103 ? 12.020 4.000 -21.032 1.00 74.94 103 ILE A O 1
ATOM 793 N N . LEU A 1 104 ? 12.505 3.987 -18.829 1.00 76.44 104 LEU A N 1
ATOM 794 C CA . LEU A 1 104 ? 11.530 2.957 -18.456 1.00 76.44 104 LEU A CA 1
ATOM 795 C C . LEU A 1 104 ? 10.118 3.332 -18.914 1.00 76.44 104 LEU A C 1
ATOM 797 O O . LEU A 1 104 ? 9.431 2.507 -19.506 1.00 76.44 104 LEU A O 1
ATOM 801 N N . CYS A 1 105 ? 9.720 4.594 -18.741 1.00 74.62 105 CYS A N 1
ATOM 802 C CA . CYS A 1 105 ? 8.413 5.089 -19.168 1.00 74.62 105 CYS A CA 1
ATOM 803 C C . CYS A 1 105 ? 8.220 4.932 -20.682 1.00 74.62 105 CYS A C 1
ATOM 805 O O . CYS A 1 105 ? 7.159 4.514 -21.140 1.00 74.62 105 CYS A O 1
ATOM 807 N N . LYS A 1 106 ? 9.245 5.246 -21.479 1.00 76.50 106 LYS A N 1
ATOM 808 C CA . LYS A 1 106 ? 9.197 5.125 -22.947 1.00 76.50 106 LYS A CA 1
ATOM 809 C C . LYS A 1 106 ? 9.338 3.683 -23.431 1.00 76.50 106 LYS A C 1
ATOM 811 O O . LYS A 1 106 ? 8.837 3.354 -24.498 1.00 76.50 106 LYS A O 1
ATOM 816 N N . LEU A 1 107 ? 10.027 2.833 -22.675 1.00 75.88 107 LEU A N 1
ATOM 817 C CA . LEU A 1 107 ? 10.129 1.402 -22.960 1.00 75.88 107 LEU A CA 1
ATOM 818 C C . LEU A 1 107 ? 8.814 0.675 -22.660 1.00 75.88 107 LEU A C 1
ATOM 820 O O . LEU A 1 107 ? 8.422 -0.193 -23.432 1.00 75.88 107 LEU A O 1
ATOM 824 N N . ALA A 1 108 ? 8.093 1.089 -21.616 1.00 75.31 108 ALA A N 1
ATOM 825 C CA . ALA A 1 108 ? 6.774 0.561 -21.269 1.00 75.31 108 ALA A CA 1
ATOM 826 C C . ALA A 1 108 ? 5.683 0.867 -22.323 1.00 75.31 108 ALA A C 1
ATOM 828 O O . ALA A 1 108 ? 4.600 0.283 -22.274 1.00 75.31 108 ALA A O 1
ATOM 829 N N . ASP A 1 109 ? 5.961 1.732 -23.312 1.00 74.12 109 ASP A N 1
ATOM 830 C CA . ASP A 1 109 ? 5.100 1.908 -24.494 1.00 74.12 109 ASP A CA 1
ATOM 831 C C . ASP A 1 109 ? 5.068 0.651 -25.387 1.00 74.12 109 ASP A C 1
ATOM 833 O O . ASP A 1 109 ? 4.138 0.489 -26.185 1.00 74.12 109 ASP A O 1
ATOM 837 N N . ASP A 1 110 ? 6.055 -0.244 -25.267 1.00 73.31 110 ASP A N 1
ATOM 838 C CA . ASP A 1 110 ? 6.076 -1.543 -25.938 1.00 73.31 110 ASP A CA 1
ATOM 839 C C . ASP A 1 110 ? 5.481 -2.640 -25.025 1.00 73.31 110 ASP A C 1
ATOM 841 O O . ASP A 1 110 ? 5.957 -2.824 -23.904 1.00 73.31 110 ASP A O 1
ATOM 845 N N . PRO A 1 111 ? 4.450 -3.391 -25.466 1.00 67.31 111 PRO A N 1
ATOM 846 C CA . PRO A 1 111 ? 3.783 -4.394 -24.628 1.00 67.31 111 PRO A CA 1
ATOM 847 C C . PRO A 1 111 ? 4.671 -5.556 -24.156 1.00 67.31 111 PRO A C 1
ATOM 849 O O . PRO A 1 111 ? 4.445 -6.088 -23.068 1.00 67.31 111 PRO A O 1
ATOM 852 N N . GLU A 1 112 ? 5.655 -5.972 -24.955 1.00 68.06 112 GLU A N 1
ATOM 853 C CA . GLU A 1 112 ? 6.530 -7.106 -24.634 1.00 68.06 112 GLU A CA 1
ATOM 854 C C . GLU A 1 112 ? 7.542 -6.692 -23.561 1.00 68.06 112 GLU A C 1
ATOM 856 O O . GLU A 1 112 ? 7.665 -7.355 -22.531 1.00 68.06 112 GLU A O 1
ATOM 861 N N . ILE A 1 113 ? 8.155 -5.516 -23.737 1.00 70.31 113 ILE A N 1
ATOM 862 C CA . ILE A 1 113 ? 9.064 -4.928 -22.743 1.00 70.31 113 ILE A CA 1
ATOM 863 C C . ILE A 1 113 ? 8.314 -4.580 -21.450 1.00 70.31 113 ILE A C 1
ATOM 865 O O . ILE A 1 113 ? 8.818 -4.835 -20.359 1.00 70.31 113 ILE A O 1
ATOM 869 N N . CYS A 1 114 ? 7.091 -4.051 -21.554 1.00 70.62 114 CYS A N 1
ATOM 870 C CA . CYS A 1 114 ? 6.222 -3.771 -20.409 1.00 70.62 114 CYS A CA 1
ATOM 871 C C . CYS A 1 114 ? 5.961 -5.037 -19.572 1.00 70.62 114 CYS A C 1
ATOM 873 O O . CYS A 1 114 ? 6.114 -5.015 -18.353 1.00 70.62 114 CYS A O 1
ATOM 875 N N . THR A 1 115 ? 5.677 -6.167 -20.226 1.00 65.50 115 THR A N 1
ATOM 876 C CA . THR A 1 115 ? 5.470 -7.458 -19.550 1.00 65.50 115 THR A CA 1
ATOM 877 C C . THR A 1 115 ? 6.741 -7.942 -18.840 1.00 65.50 115 THR A C 1
ATOM 879 O O . THR A 1 115 ? 6.686 -8.400 -17.698 1.00 65.50 115 THR A O 1
ATOM 882 N N . GLU A 1 116 ? 7.910 -7.811 -19.471 1.00 67.38 116 GLU A N 1
ATOM 883 C CA . GLU A 1 116 ? 9.194 -8.172 -18.852 1.00 67.38 116 GLU A CA 1
ATOM 884 C C . GLU A 1 116 ? 9.524 -7.279 -17.644 1.00 67.38 116 GLU A C 1
ATOM 886 O O . GLU A 1 116 ? 9.951 -7.774 -16.597 1.00 67.38 116 GLU A O 1
ATOM 891 N N . MET A 1 117 ? 9.255 -5.974 -17.750 1.00 71.06 117 MET A N 1
ATOM 892 C CA . MET A 1 117 ? 9.401 -5.022 -16.648 1.00 71.06 117 MET A CA 1
ATOM 893 C C . MET A 1 117 ? 8.488 -5.374 -15.470 1.00 71.06 117 MET A C 1
ATOM 895 O O . MET A 1 117 ? 8.960 -5.415 -14.335 1.00 71.06 117 MET A O 1
ATOM 899 N N . CYS A 1 118 ? 7.213 -5.673 -15.732 1.00 64.62 118 CYS A N 1
ATOM 900 C CA . CYS A 1 118 ? 6.242 -6.095 -14.722 1.00 64.62 118 CYS A CA 1
ATOM 901 C C . CYS A 1 118 ? 6.650 -7.386 -14.002 1.00 64.62 118 CYS A C 1
ATOM 903 O O . CYS A 1 118 ? 6.451 -7.511 -12.794 1.00 64.62 118 CYS A O 1
ATOM 905 N N . ASN A 1 119 ? 7.243 -8.339 -14.721 1.00 64.25 119 ASN A N 1
ATOM 906 C CA . ASN A 1 119 ? 7.700 -9.605 -14.146 1.00 64.25 119 ASN A CA 1
ATOM 907 C C . ASN A 1 119 ? 8.979 -9.456 -13.302 1.00 64.25 119 ASN A C 1
ATOM 909 O O . ASN A 1 119 ? 9.291 -10.326 -12.481 1.00 64.25 119 ASN A O 1
ATOM 913 N N . SER A 1 120 ? 9.721 -8.356 -13.460 1.00 64.19 120 SER A N 1
ATOM 914 C CA . SER A 1 120 ? 10.916 -8.070 -12.668 1.00 64.19 120 SER A CA 1
ATOM 915 C C . SER A 1 120 ? 10.559 -7.462 -11.310 1.00 64.19 120 SER A C 1
ATOM 917 O O . SER A 1 120 ? 10.458 -6.245 -11.144 1.00 64.19 120 SER A O 1
ATOM 919 N N . LYS A 1 121 ? 10.439 -8.327 -10.295 1.00 59.56 121 LYS A N 1
ATOM 920 C CA . LYS A 1 121 ? 10.157 -7.938 -8.898 1.00 59.56 121 LYS A CA 1
ATOM 921 C C . LYS A 1 121 ? 11.098 -6.845 -8.376 1.00 59.56 121 LYS A C 1
ATOM 923 O O . LYS A 1 121 ? 10.644 -5.908 -7.729 1.00 59.56 121 LYS A O 1
ATOM 928 N N . VAL A 1 122 ? 12.390 -6.955 -8.693 1.00 58.72 122 VAL A N 1
ATOM 929 C CA . VAL A 1 122 ? 13.428 -6.004 -8.259 1.00 58.72 122 VAL A CA 1
ATOM 930 C C . VAL A 1 122 ? 13.291 -4.654 -8.966 1.00 58.72 122 VAL A C 1
ATOM 932 O O . VAL A 1 122 ? 13.565 -3.613 -8.379 1.00 58.72 122 VAL A O 1
ATOM 935 N N . LEU A 1 123 ? 12.873 -4.636 -10.234 1.00 64.94 123 LEU A N 1
ATOM 936 C CA . LEU A 1 123 ? 12.665 -3.382 -10.954 1.00 64.94 123 LEU A CA 1
ATOM 937 C C . LEU A 1 123 ? 11.417 -2.657 -10.444 1.00 64.94 123 LEU A C 1
ATOM 939 O O . LEU A 1 123 ? 11.479 -1.462 -10.171 1.00 64.94 123 LEU A O 1
ATOM 943 N N . VAL A 1 124 ? 10.309 -3.383 -10.272 1.00 64.69 124 VAL A N 1
ATOM 944 C CA . VAL A 1 124 ? 9.056 -2.825 -9.742 1.00 64.69 124 VAL A CA 1
ATOM 945 C C . VAL A 1 124 ? 9.263 -2.268 -8.334 1.00 64.69 124 VAL A C 1
ATOM 947 O O . VAL A 1 124 ? 8.845 -1.143 -8.069 1.00 64.69 124 VAL A O 1
ATOM 950 N N . SER A 1 125 ? 9.969 -2.983 -7.449 1.00 57.38 125 SER A N 1
ATOM 951 C CA . SER A 1 125 ? 10.265 -2.473 -6.104 1.00 57.38 125 SER A CA 1
ATOM 952 C C . SER A 1 125 ? 11.123 -1.208 -6.132 1.00 57.38 125 SER A C 1
ATOM 954 O O . SER A 1 125 ? 10.874 -0.301 -5.346 1.00 57.38 125 SER A O 1
ATOM 956 N N . LYS A 1 126 ? 12.075 -1.086 -7.064 1.00 63.88 126 LYS A N 1
ATOM 957 C CA . LYS A 1 126 ? 12.896 0.126 -7.231 1.00 63.88 126 LYS A CA 1
ATOM 958 C C . LYS A 1 126 ? 12.118 1.305 -7.819 1.00 63.88 126 LYS A C 1
ATOM 960 O O . LYS A 1 126 ? 12.316 2.434 -7.372 1.00 63.88 126 LYS A O 1
ATOM 965 N N . ILE A 1 127 ? 11.211 1.061 -8.768 1.00 68.69 127 ILE A N 1
ATOM 966 C CA . ILE A 1 127 ? 10.281 2.088 -9.269 1.00 68.69 127 ILE A CA 1
ATOM 967 C C . ILE A 1 127 ? 9.398 2.580 -8.114 1.00 68.69 127 ILE A C 1
ATOM 969 O O . ILE A 1 127 ? 9.270 3.783 -7.914 1.00 68.69 127 ILE A O 1
ATOM 973 N N . MET A 1 128 ? 8.870 1.678 -7.287 1.00 59.56 128 MET A N 1
ATOM 974 C CA . MET A 1 128 ? 8.076 2.050 -6.109 1.00 59.56 128 MET A CA 1
ATOM 975 C C . MET A 1 128 ? 8.903 2.770 -5.039 1.00 59.56 128 MET A C 1
ATOM 977 O O . MET A 1 128 ? 8.461 3.778 -4.497 1.00 59.56 128 MET A O 1
ATOM 981 N N . ALA A 1 129 ? 10.130 2.318 -4.768 1.00 58.66 129 ALA A N 1
ATOM 982 C CA . ALA A 1 129 ? 11.039 2.968 -3.826 1.00 58.66 129 ALA A CA 1
ATOM 983 C C . ALA A 1 129 ? 11.348 4.415 -4.234 1.00 58.66 129 ALA A C 1
ATOM 985 O O . ALA A 1 129 ? 11.589 5.262 -3.376 1.00 58.66 129 ALA A O 1
ATOM 986 N N . SER A 1 130 ? 11.290 4.726 -5.533 1.00 58.44 130 SER A N 1
ATOM 987 C CA . SER A 1 130 ? 11.479 6.094 -6.016 1.00 58.44 130 SER A CA 1
ATOM 988 C C . SER A 1 130 ? 10.316 7.052 -5.755 1.00 58.44 130 SER A C 1
ATOM 990 O O . SER A 1 130 ? 10.478 8.251 -5.949 1.00 58.44 130 SER A O 1
ATOM 992 N N . LEU A 1 131 ? 9.184 6.539 -5.268 1.00 54.19 131 LEU A N 1
ATOM 993 C CA . LEU A 1 131 ? 8.053 7.326 -4.771 1.00 54.19 131 LEU A CA 1
ATOM 994 C C . LEU A 1 131 ? 8.132 7.580 -3.257 1.00 54.19 131 LEU A C 1
ATOM 996 O O . LEU A 1 131 ? 7.228 8.186 -2.685 1.00 54.19 131 LEU A O 1
ATOM 1000 N N . THR A 1 132 ? 9.167 7.071 -2.579 1.00 49.50 132 THR A N 1
ATOM 1001 C CA . THR A 1 132 ? 9.275 7.192 -1.121 1.00 49.50 132 THR A CA 1
ATOM 1002 C C . THR A 1 132 ? 9.885 8.537 -0.705 1.00 49.50 132 THR A C 1
ATOM 1004 O O . THR A 1 132 ? 10.827 9.013 -1.352 1.00 49.50 132 THR A O 1
ATOM 1007 N N . PRO A 1 133 ? 9.442 9.120 0.429 1.00 45.25 133 PRO A N 1
ATOM 1008 C CA . PRO A 1 133 ? 10.006 10.362 0.970 1.00 45.25 133 PRO A CA 1
ATOM 1009 C C . PRO A 1 133 ? 11.526 10.309 1.177 1.00 45.25 133 PRO A C 1
ATOM 1011 O O . PRO A 1 133 ? 12.222 11.308 0.990 1.00 45.25 133 PRO A O 1
ATOM 1014 N N . SER A 1 134 ? 12.068 9.128 1.484 1.00 46.16 134 SER A N 1
ATOM 1015 C CA . SER A 1 134 ? 13.505 8.907 1.669 1.00 46.16 134 SER A CA 1
ATOM 1016 C C . SER A 1 134 ? 14.324 9.248 0.419 1.00 46.16 134 SER A C 1
ATOM 1018 O O . SER A 1 134 ? 15.418 9.804 0.538 1.00 46.16 134 SER A O 1
ATOM 1020 N N . LEU A 1 135 ? 13.805 8.978 -0.787 1.00 51.50 135 LEU A N 1
ATOM 1021 C CA . LEU A 1 135 ? 14.489 9.368 -2.021 1.00 51.50 135 LEU A CA 1
ATOM 1022 C C . LEU A 1 135 ? 14.365 10.877 -2.279 1.00 51.50 135 LEU A C 1
ATOM 1024 O O . LEU A 1 135 ? 15.327 11.497 -2.729 1.00 51.50 135 LEU A O 1
ATOM 1028 N N . HIS A 1 136 ? 13.224 11.484 -1.950 1.00 51.34 136 HIS A N 1
ATOM 1029 C CA . HIS A 1 136 ? 12.982 12.921 -2.133 1.00 51.34 136 HIS A CA 1
ATOM 1030 C C . HIS A 1 136 ? 13.955 13.761 -1.289 1.00 51.34 136 HIS A C 1
ATOM 1032 O O . HIS A 1 136 ? 14.563 14.718 -1.777 1.00 51.34 136 HIS A O 1
ATOM 1038 N N . ILE A 1 137 ? 14.183 13.339 -0.040 1.00 47.44 137 ILE A N 1
ATOM 1039 C CA . ILE A 1 137 ? 15.153 13.956 0.875 1.00 47.44 137 ILE A CA 1
ATOM 1040 C C . ILE A 1 137 ? 16.585 13.799 0.345 1.00 47.44 137 ILE A C 1
ATOM 1042 O O . ILE A 1 137 ? 17.368 14.747 0.406 1.00 47.44 137 ILE A O 1
ATOM 1046 N N . ALA A 1 138 ? 16.929 12.635 -0.211 1.00 48.56 138 ALA A N 1
ATOM 1047 C CA . ALA A 1 138 ? 18.266 12.369 -0.741 1.00 48.56 138 ALA A CA 1
ATOM 1048 C C . ALA A 1 138 ? 18.560 13.138 -2.045 1.00 48.56 138 ALA A C 1
ATOM 1050 O O . ALA A 1 138 ? 19.691 13.589 -2.271 1.00 48.56 138 ALA A O 1
ATOM 1051 N N . ILE A 1 139 ? 17.550 13.320 -2.904 1.00 55.62 139 ILE A N 1
ATOM 1052 C CA . ILE A 1 139 ? 17.658 14.140 -4.115 1.00 55.62 139 ILE A CA 1
ATOM 1053 C C . ILE A 1 139 ? 17.860 15.605 -3.723 1.00 55.62 139 ILE A C 1
ATOM 1055 O O . ILE A 1 139 ? 18.683 16.263 -4.354 1.00 55.62 139 ILE A O 1
ATOM 1059 N N . ALA A 1 140 ? 17.201 16.118 -2.677 1.00 57.78 140 ALA A N 1
ATOM 1060 C CA . ALA A 1 140 ? 17.387 17.488 -2.171 1.00 57.78 140 ALA A CA 1
ATOM 1061 C C . ALA A 1 140 ? 17.330 18.574 -3.277 1.00 57.78 140 ALA A C 1
ATOM 1063 O O . ALA A 1 140 ? 18.007 19.599 -3.194 1.00 57.78 140 ALA A O 1
ATOM 1064 N N . ASP A 1 141 ? 16.572 18.300 -4.341 1.00 65.19 141 ASP A N 1
ATOM 1065 C CA . ASP A 1 141 ? 16.313 19.160 -5.495 1.00 65.19 141 ASP A CA 1
ATOM 1066 C C . ASP A 1 141 ? 14.851 18.957 -5.900 1.00 65.19 141 ASP A C 1
ATOM 1068 O O . ASP A 1 141 ? 14.445 17.857 -6.283 1.00 65.19 141 ASP A O 1
ATOM 1072 N N . GLU A 1 142 ? 14.045 20.001 -5.740 1.00 55.84 142 GLU A N 1
ATOM 1073 C CA . GLU A 1 142 ? 12.589 19.925 -5.873 1.00 55.84 142 GLU A CA 1
ATOM 1074 C C . GLU A 1 142 ? 12.165 19.602 -7.313 1.00 55.84 142 GLU A C 1
ATOM 1076 O O . GLU A 1 142 ? 11.293 18.763 -7.531 1.00 55.84 142 GLU A O 1
ATOM 1081 N N . ALA A 1 143 ? 12.843 20.179 -8.308 1.00 64.06 143 ALA A N 1
ATOM 1082 C CA . ALA A 1 143 ? 12.533 19.955 -9.717 1.00 64.06 143 ALA A CA 1
ATOM 1083 C C . ALA A 1 143 ? 12.844 18.513 -10.155 1.00 64.06 143 ALA A C 1
ATOM 1085 O O . ALA A 1 143 ? 11.994 17.851 -10.753 1.00 64.06 143 ALA A O 1
ATOM 1086 N N . ALA A 1 144 ? 14.026 17.995 -9.813 1.00 61.88 144 ALA A N 1
ATOM 1087 C CA . ALA A 1 144 ? 14.425 16.624 -10.120 1.00 61.88 144 ALA A CA 1
ATOM 1088 C C . ALA A 1 144 ? 13.582 15.593 -9.357 1.00 61.88 144 ALA A C 1
ATOM 1090 O O . ALA A 1 144 ? 13.279 14.530 -9.897 1.00 61.88 144 ALA A O 1
ATOM 1091 N N . THR A 1 145 ? 13.167 15.909 -8.128 1.00 56.66 145 THR A N 1
ATOM 1092 C CA . THR A 1 145 ? 12.259 15.060 -7.341 1.00 56.66 145 THR A CA 1
ATOM 1093 C C . THR A 1 145 ? 10.899 14.954 -8.018 1.00 56.66 145 THR A C 1
ATOM 1095 O O . THR A 1 145 ? 10.419 13.851 -8.266 1.00 56.66 145 THR A O 1
ATOM 1098 N N . VAL A 1 146 ? 10.309 16.089 -8.400 1.00 55.03 146 VAL A N 1
ATOM 1099 C CA . VAL A 1 146 ? 9.022 16.132 -9.107 1.00 55.03 146 VAL A CA 1
ATOM 1100 C C . VAL A 1 146 ? 9.091 15.376 -10.438 1.00 55.03 146 VAL A C 1
ATOM 1102 O O . VAL A 1 146 ? 8.151 14.671 -10.803 1.00 55.03 146 VAL A O 1
ATOM 1105 N N . GLU A 1 147 ? 10.194 15.487 -11.180 1.00 64.50 147 GLU A N 1
ATOM 1106 C CA . GLU A 1 147 ? 10.376 14.735 -12.425 1.00 64.50 147 GLU A CA 1
ATOM 1107 C C . GLU A 1 147 ? 10.565 13.233 -12.209 1.00 64.50 147 GLU A C 1
ATOM 1109 O O . GLU A 1 147 ? 10.026 12.449 -12.992 1.00 64.50 147 GLU A O 1
ATOM 1114 N N . ALA A 1 148 ? 11.288 12.825 -11.164 1.00 62.44 148 ALA A N 1
ATOM 1115 C CA . ALA A 1 148 ? 11.439 11.420 -10.799 1.00 62.44 148 ALA A CA 1
ATOM 1116 C C . ALA A 1 148 ? 10.087 10.812 -10.411 1.00 62.44 148 ALA A C 1
ATOM 1118 O O . ALA A 1 148 ? 9.691 9.809 -10.995 1.00 62.44 148 ALA A O 1
ATOM 1119 N N . VAL A 1 149 ? 9.339 11.466 -9.516 1.00 56.50 149 VAL A N 1
ATOM 1120 C CA . VAL A 1 149 ? 8.000 11.028 -9.094 1.00 56.50 149 VAL A CA 1
ATOM 1121 C C . VAL A 1 149 ? 7.066 10.915 -10.290 1.00 56.50 149 VAL A C 1
ATOM 1123 O O . VAL A 1 149 ? 6.457 9.866 -10.493 1.00 56.50 149 VAL A O 1
ATOM 1126 N N . ARG A 1 150 ? 7.001 11.950 -11.137 1.00 63.12 150 ARG A N 1
ATOM 1127 C CA . ARG A 1 150 ? 6.171 11.931 -12.348 1.00 63.12 150 ARG A CA 1
ATOM 1128 C C . ARG A 1 150 ? 6.542 10.771 -13.268 1.00 63.12 150 ARG A C 1
ATOM 1130 O O . ARG A 1 150 ? 5.661 10.043 -13.705 1.00 63.12 150 ARG A O 1
ATOM 1137 N N . ALA A 1 151 ? 7.831 10.573 -13.542 1.00 64.62 151 ALA A N 1
ATOM 1138 C CA . ALA A 1 151 ? 8.281 9.491 -14.410 1.00 64.62 151 ALA A CA 1
ATOM 1139 C C . ALA A 1 151 ? 7.984 8.107 -13.811 1.00 64.62 151 ALA A C 1
ATOM 1141 O O . ALA A 1 151 ? 7.606 7.202 -14.548 1.00 64.62 151 ALA A O 1
ATOM 1142 N N . SER A 1 152 ? 8.111 7.939 -12.496 1.00 67.12 152 SER A N 1
ATOM 1143 C CA . SER A 1 152 ? 7.770 6.697 -11.797 1.00 67.12 152 SER A CA 1
ATOM 1144 C C . SER A 1 152 ? 6.278 6.406 -11.828 1.00 67.12 152 SER A C 1
ATOM 1146 O O . SER A 1 152 ? 5.890 5.273 -12.105 1.00 67.12 152 SER A O 1
ATOM 1148 N N . LEU A 1 153 ? 5.443 7.424 -11.614 1.00 59.94 153 LEU A N 1
ATOM 1149 C CA . LEU A 1 153 ? 3.995 7.313 -11.757 1.00 59.94 153 LEU A CA 1
ATOM 1150 C C . LEU A 1 153 ? 3.599 6.994 -13.201 1.00 59.94 153 LEU A C 1
ATOM 1152 O O . LEU A 1 153 ? 2.780 6.107 -13.394 1.00 59.94 153 LEU A O 1
ATOM 1156 N N . ASP A 1 154 ? 4.220 7.615 -14.209 1.00 68.12 154 ASP A N 1
ATOM 1157 C CA . ASP A 1 154 ? 3.963 7.303 -15.623 1.00 68.12 154 ASP A CA 1
ATOM 1158 C C . ASP A 1 154 ? 4.375 5.866 -15.982 1.00 68.12 154 ASP A C 1
ATOM 1160 O O . ASP A 1 154 ? 3.703 5.194 -16.765 1.00 68.12 154 ASP A O 1
ATOM 1164 N N . VAL A 1 155 ? 5.496 5.374 -15.435 1.00 74.88 155 VAL A N 1
ATOM 1165 C CA . VAL A 1 155 ? 5.902 3.971 -15.602 1.00 74.88 155 VAL A CA 1
ATOM 1166 C C . VAL A 1 155 ? 4.845 3.069 -14.989 1.00 74.88 155 VAL A C 1
ATOM 1168 O O . VAL A 1 155 ? 4.375 2.158 -15.661 1.00 74.88 155 VAL A O 1
ATOM 1171 N N . LEU A 1 156 ? 4.451 3.325 -13.742 1.00 70.75 156 LEU A N 1
ATOM 1172 C CA . LEU A 1 156 ? 3.446 2.524 -13.056 1.00 70.75 156 LEU A CA 1
ATOM 1173 C C . LEU A 1 156 ? 2.117 2.561 -13.800 1.00 70.75 156 LEU A C 1
ATOM 1175 O O . LEU A 1 156 ? 1.597 1.494 -14.080 1.00 70.75 156 LEU A O 1
ATOM 1179 N N . ASP A 1 157 ? 1.631 3.729 -14.217 1.00 64.38 157 ASP A N 1
ATOM 1180 C CA . ASP A 1 157 ? 0.415 3.887 -15.020 1.00 64.38 157 ASP A CA 1
ATOM 1181 C C . ASP A 1 157 ? 0.455 3.041 -16.301 1.00 64.38 157 ASP A C 1
ATOM 1183 O O . ASP A 1 157 ? -0.517 2.387 -16.665 1.00 64.38 157 ASP A O 1
ATOM 1187 N N . LYS A 1 158 ? 1.603 2.948 -16.977 1.00 73.31 158 LYS A N 1
ATOM 1188 C CA . LYS A 1 158 ? 1.756 2.082 -18.161 1.00 73.31 158 LYS A CA 1
ATOM 1189 C C . LYS A 1 158 ? 1.811 0.597 -17.816 1.00 73.31 158 LYS A C 1
ATOM 1191 O O . LYS A 1 158 ? 1.234 -0.216 -18.540 1.00 73.31 158 LYS A O 1
ATOM 1196 N N . LEU A 1 159 ? 2.480 0.248 -16.719 1.00 71.38 159 LEU A N 1
ATOM 1197 C CA . LEU A 1 159 ? 2.523 -1.117 -16.188 1.00 71.38 159 LEU A CA 1
ATOM 1198 C C . LEU A 1 159 ? 1.145 -1.569 -15.668 1.00 71.38 159 LEU A C 1
ATOM 1200 O O . LEU A 1 159 ? 0.869 -2.766 -15.639 1.00 71.38 159 LEU A O 1
ATOM 1204 N N . THR A 1 160 ? 0.280 -0.635 -15.265 1.00 62.47 160 THR A N 1
ATOM 1205 C CA . THR A 1 160 ? -1.060 -0.888 -14.717 1.00 62.47 160 THR A CA 1
ATOM 1206 C C . THR A 1 160 ? -2.175 -0.792 -15.766 1.00 62.47 160 THR A C 1
ATOM 1208 O O . THR A 1 160 ? -3.177 -1.499 -15.648 1.00 62.47 160 THR A O 1
ATOM 1211 N N . SER A 1 161 ? -2.022 0.037 -16.806 1.00 59.47 161 SER A N 1
ATOM 1212 C CA . SER A 1 161 ? -3.040 0.292 -17.844 1.00 59.47 161 SER A CA 1
ATOM 1213 C C . SER A 1 161 ? -3.026 -0.704 -19.005 1.00 59.47 161 SER A C 1
ATOM 1215 O O . SER A 1 161 ? -4.056 -0.902 -19.659 1.00 59.47 161 SER A O 1
ATOM 1217 N N . ARG A 1 162 ? -1.889 -1.357 -19.281 1.00 52.50 162 ARG A N 1
ATOM 1218 C CA . ARG A 1 162 ? -1.760 -2.369 -20.339 1.00 52.50 162 ARG A CA 1
ATOM 1219 C C . ARG A 1 162 ? -1.633 -3.768 -19.755 1.00 52.50 162 ARG A C 1
ATOM 1221 O O . ARG A 1 162 ? -1.069 -3.978 -18.693 1.00 52.50 162 ARG A O 1
ATOM 1228 N N . THR A 1 163 ? -2.148 -4.730 -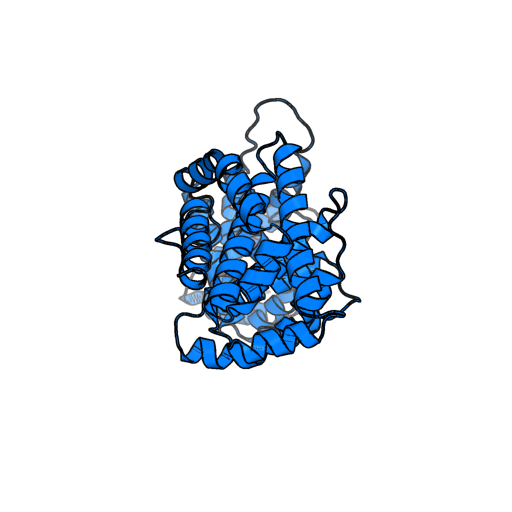20.510 1.00 46.00 163 THR A N 1
ATOM 1229 C CA . THR A 1 163 ? -2.294 -6.180 -20.266 1.00 46.00 163 THR A CA 1
ATOM 1230 C C . THR A 1 163 ? -1.005 -6.960 -19.921 1.00 46.00 163 THR A C 1
ATOM 1232 O O . THR A 1 163 ? -0.983 -8.174 -20.097 1.00 46.00 163 THR A O 1
ATOM 1235 N N . GLY A 1 164 ? 0.068 -6.288 -19.492 1.00 42.97 164 GLY A N 1
ATOM 1236 C CA . GLY A 1 164 ? 1.369 -6.849 -19.122 1.00 42.97 164 GLY A CA 1
ATOM 1237 C C . GLY A 1 164 ? 1.693 -6.803 -17.624 1.00 42.97 164 GLY A C 1
ATOM 1238 O O . GLY A 1 164 ? 2.692 -7.399 -17.230 1.00 42.97 164 GLY A O 1
ATOM 1239 N N . CYS A 1 165 ? 0.867 -6.172 -16.774 1.00 43.25 165 CYS A N 1
ATOM 1240 C CA . CYS A 1 165 ? 0.928 -6.438 -15.331 1.00 43.25 165 CYS A CA 1
ATOM 1241 C C . CYS A 1 165 ? 0.765 -7.953 -15.107 1.00 43.25 165 CYS A C 1
ATOM 1243 O O . CYS A 1 165 ? -0.004 -8.569 -15.858 1.00 43.25 165 CYS A O 1
ATOM 1245 N N . PRO A 1 166 ? 1.398 -8.585 -14.093 1.00 49.88 166 PRO A N 1
ATOM 1246 C CA . PRO A 1 166 ? 0.831 -9.827 -13.581 1.00 49.88 166 PRO A CA 1
ATOM 1247 C C . PRO A 1 166 ? -0.667 -9.579 -13.416 1.00 49.88 166 PRO A C 1
ATOM 1249 O O . PRO A 1 166 ? -1.050 -8.531 -12.889 1.00 49.88 166 PRO A O 1
ATOM 1252 N N . ASP A 1 167 ? -1.489 -10.491 -13.944 1.00 57.25 167 ASP A N 1
ATOM 1253 C CA . ASP A 1 167 ? -2.937 -10.473 -13.742 1.00 57.25 167 ASP A CA 1
ATOM 1254 C C . ASP A 1 167 ? -3.194 -9.985 -12.310 1.00 57.25 167 ASP A C 1
ATOM 1256 O O . ASP A 1 167 ? -2.511 -10.425 -11.385 1.00 57.25 167 ASP A O 1
ATOM 1260 N N . ILE A 1 168 ? -4.085 -9.018 -12.093 1.00 61.62 168 ILE A N 1
ATOM 1261 C CA . ILE A 1 168 ? -4.338 -8.512 -10.736 1.00 61.62 168 ILE A CA 1
ATOM 1262 C C . ILE A 1 168 ? -4.681 -9.702 -9.818 1.00 61.62 168 ILE A C 1
ATOM 1264 O O . ILE A 1 168 ? -4.302 -9.707 -8.650 1.00 61.62 168 ILE A O 1
ATOM 1268 N N . GLN A 1 169 ? -5.247 -10.783 -10.371 1.00 63.88 169 GLN A N 1
ATOM 1269 C CA . GLN A 1 169 ? -5.370 -12.079 -9.698 1.00 63.88 169 GLN A CA 1
ATOM 1270 C C . GLN A 1 169 ? -4.024 -12.680 -9.264 1.00 63.88 169 GLN A C 1
ATOM 1272 O O . GLN A 1 169 ? -3.893 -13.134 -8.135 1.00 63.88 169 GLN A O 1
ATOM 1277 N N . GLN A 1 170 ? -3.001 -12.661 -10.112 1.00 63.28 170 GLN A N 1
ATOM 1278 C CA . GLN A 1 170 ? -1.637 -13.076 -9.792 1.00 63.28 170 GLN A CA 1
ATOM 1279 C C . GLN A 1 170 ? -0.986 -12.201 -8.706 1.00 63.28 170 GLN A C 1
ATOM 1281 O O . GLN A 1 170 ? -0.287 -12.746 -7.850 1.00 63.28 170 GLN A O 1
ATOM 1286 N N . LEU A 1 171 ? -1.235 -10.884 -8.674 1.00 65.81 171 LEU A N 1
ATOM 1287 C CA . LEU A 1 171 ? -0.816 -10.026 -7.547 1.00 65.81 171 LEU A CA 1
ATOM 1288 C C . LEU A 1 171 ? -1.480 -10.475 -6.238 1.00 65.81 171 LEU A C 1
ATOM 1290 O O . LEU A 1 171 ? -0.813 -10.604 -5.212 1.00 65.81 171 LEU A O 1
ATOM 1294 N N . VAL A 1 172 ? -2.778 -10.779 -6.285 1.00 69.62 172 VAL A N 1
ATOM 1295 C CA . VAL A 1 172 ? -3.541 -11.298 -5.139 1.00 69.62 172 VAL A CA 1
ATOM 1296 C C . VAL A 1 172 ? -3.052 -12.684 -4.697 1.00 69.62 172 VAL A C 1
ATOM 1298 O O . VAL A 1 172 ? -2.948 -12.951 -3.497 1.00 69.62 172 VAL A O 1
ATOM 1301 N N . ILE A 1 173 ? -2.667 -13.551 -5.636 1.00 68.44 173 ILE A N 1
ATOM 1302 C CA . ILE A 1 173 ? -2.036 -14.844 -5.335 1.00 68.44 173 ILE A CA 1
ATOM 1303 C C . ILE A 1 173 ? -0.707 -14.622 -4.606 1.00 68.44 173 ILE A C 1
ATOM 1305 O O . ILE A 1 173 ? -0.452 -15.268 -3.594 1.00 68.44 173 ILE A O 1
ATOM 1309 N N . MET A 1 174 ? 0.113 -13.669 -5.058 1.00 65.38 174 MET A N 1
ATOM 1310 C CA . MET A 1 174 ? 1.405 -13.365 -4.431 1.00 65.38 174 MET A CA 1
ATOM 1311 C C . MET A 1 174 ? 1.280 -12.746 -3.030 1.00 65.38 174 MET A C 1
ATOM 1313 O O . MET A 1 174 ? 2.184 -12.929 -2.219 1.00 65.38 174 MET A O 1
ATOM 1317 N N . LEU A 1 175 ? 0.169 -12.072 -2.704 1.00 71.94 175 LEU A N 1
ATOM 1318 C CA . LEU A 1 175 ? -0.127 -11.655 -1.322 1.00 71.94 175 LEU A CA 1
ATOM 1319 C C . LEU A 1 175 ? -0.352 -12.847 -0.379 1.00 71.94 175 LEU A C 1
ATOM 1321 O O . LEU A 1 175 ? -0.111 -12.728 0.824 1.00 71.94 175 LEU A O 1
ATOM 1325 N N . SER A 1 176 ? -0.834 -13.963 -0.931 1.00 69.31 176 SER A N 1
ATOM 1326 C CA . SER A 1 176 ? -1.234 -15.175 -0.207 1.00 69.31 176 SER A CA 1
ATOM 1327 C C . SER A 1 176 ? -0.127 -16.237 -0.149 1.00 69.31 176 SER A C 1
ATOM 1329 O O . SER A 1 176 ? -0.311 -17.274 0.481 1.00 69.31 176 SER A O 1
ATOM 1331 N N . ASP A 1 177 ? 1.000 -16.013 -0.829 1.00 70.25 177 ASP A N 1
ATOM 1332 C CA . ASP A 1 177 ? 2.112 -16.960 -0.880 1.00 70.25 177 ASP A CA 1
ATOM 1333 C C . ASP A 1 177 ? 2.966 -16.858 0.392 1.00 70.25 177 ASP A C 1
ATOM 1335 O O . ASP A 1 177 ? 3.808 -15.969 0.536 1.00 70.25 177 ASP A O 1
ATOM 1339 N N . ASP A 1 178 ? 2.761 -17.791 1.323 1.00 59.91 178 ASP A N 1
ATOM 1340 C CA . ASP A 1 178 ? 3.551 -17.899 2.556 1.00 59.91 178 ASP A CA 1
ATOM 1341 C C . ASP A 1 178 ? 5.039 -18.192 2.293 1.00 59.91 178 ASP A C 1
ATOM 1343 O O . ASP A 1 178 ? 5.878 -17.936 3.160 1.00 59.91 178 ASP A O 1
ATOM 1347 N N . GLY A 1 179 ? 5.384 -18.678 1.094 1.00 53.34 179 GLY A N 1
ATOM 1348 C CA . GLY A 1 179 ? 6.761 -18.845 0.632 1.00 53.34 179 GLY A CA 1
ATOM 1349 C C . GLY A 1 179 ? 7.424 -17.544 0.166 1.00 53.34 179 GLY A C 1
ATOM 1350 O O . GLY A 1 179 ? 8.649 -17.499 0.031 1.00 53.34 179 GLY A O 1
ATOM 1351 N N . ALA A 1 180 ? 6.658 -16.470 -0.053 1.00 56.12 180 ALA A N 1
ATOM 1352 C CA . ALA A 1 180 ? 7.189 -15.172 -0.451 1.00 56.12 180 ALA A CA 1
ATOM 1353 C C . ALA A 1 180 ? 7.739 -14.382 0.752 1.00 56.12 180 ALA A C 1
ATOM 1355 O O . ALA A 1 180 ? 7.156 -14.348 1.846 1.00 56.12 180 ALA A O 1
ATOM 1356 N N . SER A 1 181 ? 8.859 -13.675 0.540 1.00 62.22 181 SER A N 1
ATOM 1357 C CA . SER A 1 181 ? 9.414 -12.800 1.582 1.00 62.22 181 SER A CA 1
ATOM 1358 C C . SER A 1 181 ? 8.413 -11.701 1.966 1.00 62.22 181 SER A C 1
ATOM 1360 O O . SER A 1 181 ? 7.576 -11.282 1.159 1.00 62.22 181 SER A O 1
ATOM 1362 N N . LYS A 1 182 ? 8.490 -11.228 3.215 1.00 68.50 182 LYS A N 1
ATOM 1363 C CA . LYS A 1 182 ? 7.629 -10.144 3.714 1.00 68.50 182 LYS A CA 1
ATOM 1364 C C . LYS A 1 182 ? 7.773 -8.887 2.860 1.00 68.50 182 LYS A C 1
ATOM 1366 O O . LYS A 1 182 ? 6.774 -8.290 2.495 1.00 68.50 182 LYS A O 1
ATOM 1371 N N . GLU A 1 183 ? 8.997 -8.559 2.456 1.00 61.38 183 GLU A N 1
ATOM 1372 C CA . GLU A 1 183 ? 9.289 -7.444 1.553 1.00 61.38 183 GLU A CA 1
ATOM 1373 C C . GLU A 1 183 ? 8.530 -7.546 0.222 1.00 61.38 183 GLU A C 1
ATOM 1375 O O . GLU A 1 183 ? 7.889 -6.584 -0.198 1.00 61.38 183 GLU A O 1
ATOM 1380 N N . HIS A 1 184 ? 8.508 -8.725 -0.411 1.00 59.00 184 HIS A N 1
ATOM 1381 C CA . HIS A 1 184 ? 7.743 -8.917 -1.643 1.00 59.00 184 HIS A CA 1
ATOM 1382 C C . HIS A 1 184 ? 6.248 -8.679 -1.423 1.00 59.00 184 HIS A C 1
ATOM 1384 O O . HIS A 1 184 ? 5.616 -7.981 -2.213 1.00 59.00 184 HIS A O 1
ATOM 1390 N N . ARG A 1 185 ? 5.686 -9.220 -0.338 1.00 67.69 185 ARG A N 1
ATOM 1391 C CA . ARG A 1 185 ? 4.272 -9.032 0.010 1.00 67.69 185 ARG A CA 1
ATOM 1392 C C . ARG A 1 185 ? 3.935 -7.569 0.302 1.00 67.69 185 ARG A C 1
ATOM 1394 O O . ARG A 1 185 ? 2.910 -7.083 -0.171 1.00 67.69 185 ARG A O 1
ATOM 1401 N N . THR A 1 186 ? 4.821 -6.849 0.988 1.00 69.81 186 THR A N 1
ATOM 1402 C CA . THR A 1 186 ? 4.723 -5.401 1.230 1.00 69.81 186 THR A CA 1
ATOM 1403 C C . THR A 1 186 ? 4.620 -4.629 -0.085 1.00 69.81 186 THR A C 1
ATOM 1405 O O . THR A 1 186 ? 3.687 -3.847 -0.261 1.00 69.81 186 THR A O 1
ATOM 1408 N N . VAL A 1 187 ? 5.513 -4.896 -1.043 1.00 62.16 187 VAL A N 1
ATOM 1409 C CA . VAL A 1 187 ? 5.513 -4.214 -2.351 1.00 62.16 187 VAL A CA 1
ATOM 1410 C C . VAL A 1 187 ? 4.236 -4.516 -3.140 1.00 62.16 187 VAL A C 1
ATOM 1412 O O . VAL A 1 187 ? 3.632 -3.601 -3.699 1.00 62.16 187 VAL A O 1
ATOM 1415 N N . MET A 1 188 ? 3.778 -5.773 -3.159 1.00 70.06 188 MET A N 1
ATOM 1416 C CA . MET A 1 188 ? 2.528 -6.134 -3.846 1.00 70.06 188 MET A CA 1
ATOM 1417 C C . MET A 1 188 ? 1.315 -5.435 -3.217 1.00 70.06 188 MET A C 1
ATOM 1419 O O . MET A 1 188 ? 0.433 -4.965 -3.937 1.00 70.06 188 MET A O 1
ATOM 1423 N N . ALA A 1 189 ? 1.278 -5.326 -1.886 1.00 75.69 189 ALA A N 1
ATOM 1424 C CA . ALA A 1 189 ? 0.195 -4.650 -1.180 1.00 75.69 189 ALA A CA 1
ATOM 1425 C C . ALA A 1 189 ? 0.165 -3.148 -1.477 1.00 75.69 189 ALA A C 1
ATOM 1427 O O . ALA A 1 189 ? -0.905 -2.599 -1.734 1.00 75.69 189 ALA A O 1
ATOM 1428 N N . GLN A 1 190 ? 1.329 -2.495 -1.507 1.00 72.12 190 GLN A N 1
ATOM 1429 C CA . GLN A 1 190 ? 1.448 -1.083 -1.876 1.00 72.12 190 GLN A CA 1
ATOM 1430 C C . GLN A 1 190 ? 1.003 -0.834 -3.320 1.00 72.12 190 GLN A C 1
ATOM 1432 O O . GLN A 1 190 ? 0.261 0.111 -3.577 1.00 72.12 190 GLN A O 1
ATOM 1437 N N . LEU A 1 191 ? 1.391 -1.705 -4.255 1.00 70.50 191 LEU A N 1
ATOM 1438 C CA . LEU A 1 191 ? 0.978 -1.592 -5.651 1.00 70.50 191 LEU A CA 1
ATOM 1439 C C . LEU A 1 191 ? -0.546 -1.726 -5.792 1.00 70.50 191 LEU A C 1
ATOM 1441 O O . LEU A 1 191 ? -1.188 -0.887 -6.421 1.00 70.50 191 LEU A O 1
ATOM 1445 N N . LEU A 1 192 ? -1.149 -2.731 -5.150 1.00 75.06 192 LEU A N 1
ATOM 1446 C CA . LEU A 1 192 ? -2.606 -2.903 -5.121 1.00 75.06 192 LEU A CA 1
ATOM 1447 C C . LEU A 1 192 ? -3.323 -1.730 -4.441 1.00 75.06 192 LEU A C 1
ATOM 1449 O O . LEU A 1 192 ? -4.400 -1.333 -4.888 1.00 75.06 192 LEU A O 1
ATOM 1453 N N . ALA A 1 193 ? -2.728 -1.135 -3.405 1.00 77.56 193 ALA A N 1
ATOM 1454 C CA . ALA A 1 193 ? -3.281 0.047 -2.754 1.00 77.56 193 ALA A CA 1
ATOM 1455 C C . ALA A 1 193 ? -3.303 1.237 -3.719 1.00 77.56 193 ALA A C 1
ATOM 1457 O O . ALA A 1 193 ? -4.311 1.935 -3.788 1.00 77.56 193 ALA A O 1
ATOM 1458 N N . GLN A 1 194 ? -2.255 1.404 -4.531 1.00 72.06 194 GLN A N 1
ATOM 1459 C CA . GLN A 1 194 ? -2.196 2.425 -5.580 1.00 72.06 194 GLN A CA 1
ATOM 1460 C C . GLN A 1 194 ? -3.226 2.191 -6.691 1.00 72.06 194 GLN A C 1
ATOM 1462 O O . GLN A 1 194 ? -3.886 3.135 -7.123 1.00 72.06 194 GLN A O 1
ATOM 1467 N N . PHE A 1 195 ? -3.452 0.940 -7.109 1.00 71.62 195 PHE A N 1
ATOM 1468 C CA . PHE A 1 195 ? -4.555 0.611 -8.023 1.00 71.62 195 PHE A CA 1
ATOM 1469 C C . PHE A 1 195 ? -5.915 1.046 -7.454 1.00 71.62 195 PHE A C 1
ATOM 1471 O O . PHE A 1 195 ? -6.735 1.626 -8.163 1.00 71.62 195 PHE A O 1
ATOM 1478 N N . CYS A 1 196 ? -6.146 0.813 -6.159 1.00 74.75 196 CYS A N 1
ATOM 1479 C CA . CYS A 1 196 ? -7.375 1.226 -5.480 1.00 74.75 196 CYS A CA 1
ATOM 1480 C C . CYS A 1 196 ? -7.461 2.751 -5.276 1.00 74.75 196 CYS A C 1
ATOM 1482 O O . CYS A 1 196 ? -8.549 3.324 -5.336 1.00 74.75 196 CYS A O 1
ATOM 1484 N N . ALA A 1 197 ? -6.337 3.420 -5.012 1.00 71.69 197 ALA A N 1
ATOM 1485 C CA . ALA A 1 197 ? -6.248 4.872 -4.849 1.00 71.69 197 ALA A CA 1
ATOM 1486 C C . ALA A 1 197 ? -6.608 5.608 -6.144 1.00 71.69 197 ALA A C 1
ATOM 1488 O O . ALA A 1 197 ? -7.378 6.565 -6.122 1.00 71.69 197 ALA A O 1
ATOM 1489 N N . ASN A 1 198 ? -6.130 5.092 -7.275 1.00 65.94 198 ASN A N 1
ATOM 1490 C CA . ASN A 1 198 ? -6.315 5.695 -8.592 1.00 65.94 198 ASN A CA 1
ATOM 1491 C C . ASN A 1 198 ? -7.646 5.339 -9.273 1.00 65.94 198 ASN A C 1
ATOM 1493 O O . ASN A 1 198 ? -7.892 5.779 -10.395 1.00 65.94 198 ASN A O 1
ATOM 1497 N N . CYS A 1 199 ? -8.534 4.596 -8.606 1.00 68.19 199 CYS A N 1
ATOM 1498 C CA . CYS A 1 199 ? -9.891 4.345 -9.091 1.00 68.19 199 CYS A CA 1
ATOM 1499 C C . CYS A 1 199 ? -10.707 5.644 -9.126 1.00 68.19 199 CYS A C 1
ATOM 1501 O O . CYS A 1 199 ? -11.257 6.066 -8.108 1.00 68.19 199 CYS A O 1
ATOM 1503 N N . ARG A 1 200 ? -10.808 6.270 -10.302 1.00 65.81 200 ARG A N 1
ATOM 1504 C CA . ARG A 1 200 ? -11.532 7.542 -10.480 1.00 65.81 200 ARG A CA 1
ATOM 1505 C C . ARG A 1 200 ? -12.933 7.361 -11.053 1.00 65.81 200 ARG A C 1
ATOM 1507 O O . ARG A 1 200 ? -13.783 8.222 -10.841 1.00 65.81 200 ARG A O 1
ATOM 1514 N N . THR A 1 201 ? -13.188 6.260 -11.757 1.00 69.00 201 THR A N 1
ATOM 1515 C CA . THR A 1 201 ? -14.470 6.002 -12.429 1.00 69.00 201 THR A CA 1
ATOM 1516 C C . THR A 1 201 ? -15.225 4.825 -11.807 1.00 69.00 201 THR A C 1
ATOM 1518 O O . THR A 1 201 ? -14.655 3.994 -11.096 1.00 69.00 201 THR A O 1
ATOM 1521 N N . ASP A 1 202 ? -16.539 4.751 -12.041 1.00 72.12 202 ASP A N 1
ATOM 1522 C CA . ASP A 1 202 ? -17.333 3.567 -11.678 1.00 72.12 202 ASP A CA 1
ATOM 1523 C C . ASP A 1 202 ? -16.882 2.323 -12.455 1.00 72.12 202 ASP A C 1
ATOM 1525 O O . ASP A 1 202 ? -16.817 1.239 -11.882 1.00 72.12 202 ASP A O 1
ATOM 1529 N N . GLU A 1 203 ? -16.465 2.489 -13.714 1.00 68.19 203 GLU A N 1
ATOM 1530 C CA . GLU A 1 203 ? -15.957 1.400 -14.555 1.00 68.19 203 GLU A CA 1
ATOM 1531 C C . GLU A 1 203 ? -14.667 0.782 -13.989 1.00 68.19 203 GLU A C 1
ATOM 1533 O O . GLU A 1 203 ? -14.543 -0.443 -13.935 1.00 68.19 203 GLU A O 1
ATOM 1538 N N . ASP A 1 204 ? -13.728 1.600 -13.498 1.00 66.56 204 ASP A N 1
ATOM 1539 C CA . ASP A 1 204 ? -12.508 1.106 -12.841 1.00 66.56 204 ASP A CA 1
ATOM 1540 C C . ASP A 1 204 ? -12.842 0.332 -11.567 1.00 66.56 204 ASP A C 1
ATOM 1542 O O . ASP A 1 204 ? -12.308 -0.755 -11.324 1.00 66.56 204 ASP A O 1
ATOM 1546 N N . ARG A 1 205 ? -13.778 0.862 -10.771 1.00 73.25 205 ARG A N 1
ATOM 1547 C CA . ARG A 1 205 ? -14.243 0.208 -9.545 1.00 73.25 205 ARG A CA 1
ATOM 1548 C C . ARG A 1 205 ? -14.906 -1.123 -9.853 1.00 73.25 205 ARG A C 1
ATOM 1550 O O . ARG A 1 205 ? -14.592 -2.105 -9.190 1.00 73.25 205 ARG A O 1
ATOM 1557 N N . ASP A 1 206 ? -15.766 -1.197 -10.858 1.00 71.19 206 ASP A N 1
ATOM 1558 C CA . ASP A 1 206 ? -16.452 -2.437 -11.227 1.00 71.19 206 ASP A CA 1
ATOM 1559 C C . ASP A 1 206 ? -15.493 -3.497 -11.783 1.00 71.19 206 ASP A C 1
ATOM 1561 O O . ASP A 1 206 ? -15.693 -4.690 -11.546 1.00 71.19 206 ASP A O 1
ATOM 1565 N N . ARG A 1 207 ? -14.406 -3.084 -12.445 1.00 72.12 207 ARG A N 1
ATOM 1566 C CA . ARG A 1 207 ? -13.339 -3.992 -12.896 1.00 72.12 207 ARG A CA 1
ATOM 1567 C C . ARG A 1 207 ? -12.476 -4.506 -11.745 1.00 72.12 207 ARG A C 1
ATOM 1569 O O . ARG A 1 207 ? -12.146 -5.690 -11.714 1.00 72.12 207 ARG A O 1
ATOM 1576 N N . LEU A 1 208 ? -12.103 -3.639 -10.804 1.00 71.06 208 LEU A N 1
ATOM 1577 C CA . LEU A 1 208 ? -11.146 -3.959 -9.739 1.00 71.06 208 LEU A CA 1
ATOM 1578 C C . LEU A 1 208 ? -11.797 -4.594 -8.506 1.00 71.06 208 LEU A C 1
ATOM 1580 O O . LEU A 1 208 ? -11.213 -5.494 -7.903 1.00 71.06 208 LEU A O 1
ATOM 1584 N N . ARG A 1 209 ? -13.026 -4.199 -8.153 1.00 75.31 209 ARG A N 1
ATOM 1585 C CA . ARG A 1 209 ? -13.775 -4.707 -6.990 1.00 75.31 209 ARG A CA 1
ATOM 1586 C C . ARG A 1 209 ? -13.834 -6.238 -6.916 1.00 75.31 209 ARG A C 1
ATOM 1588 O O . ARG A 1 209 ? -13.497 -6.764 -5.854 1.00 75.31 209 ARG A O 1
ATOM 1595 N N . PRO A 1 210 ? -14.217 -6.994 -7.965 1.00 68.31 210 PRO A N 1
ATOM 1596 C CA . PRO A 1 210 ? -14.297 -8.450 -7.857 1.00 68.31 210 PRO A CA 1
ATOM 1597 C C . PRO A 1 210 ? -12.920 -9.097 -7.692 1.00 68.31 210 PRO A C 1
ATOM 1599 O O . PRO A 1 210 ? -12.811 -10.101 -7.002 1.00 68.31 210 PRO A O 1
ATOM 1602 N N . ILE A 1 211 ? -11.863 -8.512 -8.257 1.00 66.38 211 ILE A N 1
ATOM 1603 C CA . ILE A 1 211 ? -10.515 -9.083 -8.189 1.00 66.38 211 ILE A CA 1
ATOM 1604 C C . ILE A 1 211 ? -9.902 -8.808 -6.816 1.00 66.38 211 ILE A C 1
ATOM 1606 O O . ILE A 1 211 ? -9.430 -9.714 -6.136 1.00 66.38 2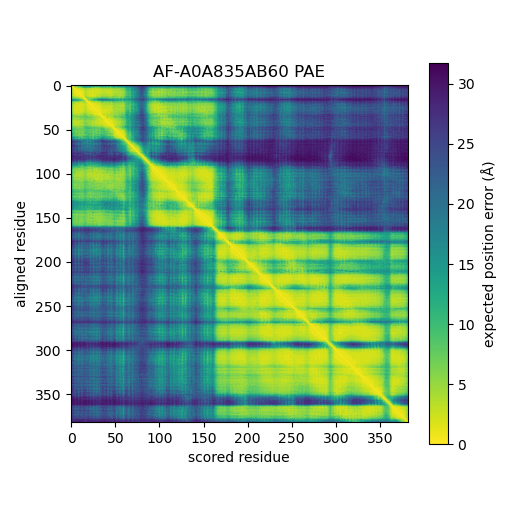11 ILE A O 1
ATOM 1610 N N . ILE A 1 212 ? -9.969 -7.561 -6.363 1.00 67.56 212 ILE A N 1
ATOM 1611 C CA . ILE A 1 212 ? -9.297 -7.123 -5.142 1.00 67.56 212 ILE A CA 1
ATOM 1612 C C . ILE A 1 212 ? -10.098 -7.514 -3.889 1.00 67.56 212 ILE A C 1
ATOM 1614 O O . ILE A 1 212 ? -9.508 -7.774 -2.843 1.00 67.56 212 ILE A O 1
ATOM 1618 N N . SER A 1 213 ? -11.425 -7.673 -3.977 1.00 70.25 213 SER A N 1
ATOM 1619 C CA . SER A 1 213 ? -12.211 -8.193 -2.844 1.00 70.25 213 SER A CA 1
ATOM 1620 C C . SER A 1 213 ? -11.825 -9.624 -2.456 1.00 70.25 213 SER A C 1
ATOM 162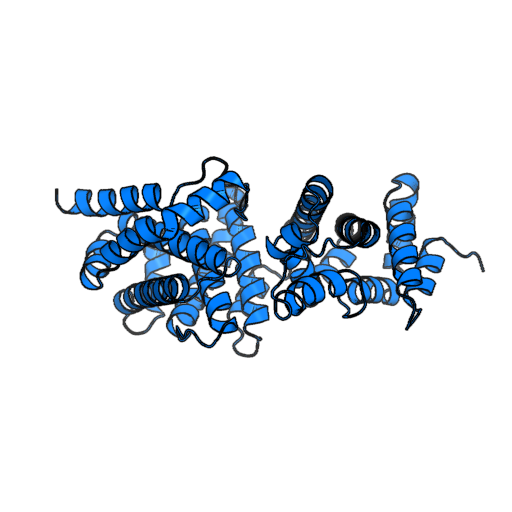2 O O . SER A 1 213 ? -11.903 -9.965 -1.278 1.00 70.25 213 SER A O 1
ATOM 1624 N N . THR A 1 214 ? -11.322 -10.438 -3.394 1.00 76.62 214 THR A N 1
ATOM 1625 C CA . THR A 1 214 ? -10.779 -11.770 -3.062 1.00 76.62 214 THR A CA 1
ATOM 1626 C C . THR A 1 214 ? -9.502 -11.691 -2.225 1.00 76.62 214 THR A C 1
ATOM 1628 O O . THR A 1 214 ? -9.261 -12.563 -1.394 1.00 76.62 214 THR A O 1
ATOM 1631 N N . ALA A 1 215 ? -8.735 -10.605 -2.362 1.00 80.75 215 ALA A N 1
ATOM 1632 C CA . ALA A 1 215 ? -7.550 -10.343 -1.553 1.00 80.75 215 ALA A CA 1
ATOM 1633 C C . ALA A 1 215 ? -7.898 -9.956 -0.114 1.00 80.75 215 ALA A C 1
ATOM 1635 O O . ALA A 1 215 ? -7.099 -10.198 0.786 1.00 80.75 215 ALA A O 1
ATOM 1636 N N . LEU A 1 216 ? -9.077 -9.361 0.115 1.00 88.00 216 LEU A N 1
ATOM 1637 C CA . LEU A 1 216 ? -9.452 -8.803 1.413 1.00 88.00 216 LEU A CA 1
ATOM 1638 C C . LEU A 1 216 ? -9.387 -9.859 2.522 1.00 88.00 216 LEU A C 1
ATOM 1640 O O . LEU A 1 216 ? -8.808 -9.598 3.569 1.00 88.00 216 LEU A O 1
ATOM 1644 N N . SER A 1 217 ? -9.913 -11.065 2.291 1.00 86.31 217 SER A N 1
ATOM 1645 C CA . SER A 1 217 ? -9.880 -12.124 3.310 1.00 86.31 217 SER A CA 1
ATOM 1646 C C . SER A 1 217 ? -8.449 -12.557 3.645 1.00 86.31 217 SER A C 1
ATOM 1648 O O . SER A 1 217 ? -8.112 -12.667 4.823 1.00 86.31 217 SER A O 1
ATOM 1650 N N . THR A 1 218 ? -7.584 -12.715 2.635 1.00 86.06 218 THR A N 1
ATOM 1651 C CA . THR A 1 218 ? -6.158 -13.006 2.845 1.00 86.06 218 THR A CA 1
ATOM 1652 C C . THR A 1 218 ? -5.484 -11.890 3.631 1.00 86.06 218 THR A C 1
ATOM 1654 O O . THR A 1 218 ? -4.839 -12.160 4.638 1.00 86.06 218 THR A O 1
ATOM 1657 N N . VAL A 1 219 ? -5.645 -10.637 3.201 1.00 89.06 219 VAL A N 1
ATOM 1658 C CA . VAL A 1 219 ? -4.995 -9.472 3.816 1.00 89.06 219 VAL A CA 1
ATOM 1659 C C . VAL A 1 219 ? -5.397 -9.350 5.283 1.00 89.06 219 VAL A C 1
ATOM 1661 O O . VAL A 1 219 ? -4.524 -9.250 6.143 1.00 89.06 219 VAL A O 1
ATOM 1664 N N . LEU A 1 220 ? -6.696 -9.435 5.584 1.00 89.81 220 LEU A N 1
ATOM 1665 C CA . LEU A 1 220 ? -7.202 -9.368 6.955 1.00 89.81 220 LEU A CA 1
ATOM 1666 C C . LEU A 1 220 ? -6.677 -10.533 7.807 1.00 89.81 220 LEU A C 1
ATOM 1668 O O . LEU A 1 220 ? -6.236 -10.317 8.935 1.00 89.81 220 LEU A O 1
ATOM 1672 N N . LYS A 1 221 ? -6.658 -11.755 7.261 1.00 88.25 221 LYS A N 1
ATOM 1673 C CA . LYS A 1 221 ? -6.118 -12.929 7.957 1.00 88.25 221 LYS A CA 1
ATOM 1674 C C . LYS A 1 221 ? -4.627 -12.771 8.260 1.00 88.25 221 LYS A C 1
ATOM 1676 O O . LYS A 1 221 ? -4.225 -12.920 9.408 1.00 88.25 221 LYS A O 1
ATOM 1681 N N . THR A 1 222 ? -3.812 -12.407 7.270 1.00 87.69 222 THR A N 1
ATOM 1682 C CA . THR A 1 222 ? -2.371 -12.188 7.458 1.00 87.69 222 THR A CA 1
ATOM 1683 C C . THR A 1 222 ? -2.099 -11.067 8.456 1.00 87.69 222 THR A C 1
ATOM 1685 O O . THR A 1 222 ? -1.186 -11.193 9.270 1.00 87.69 222 THR A O 1
ATOM 1688 N N . MET A 1 223 ? -2.890 -9.989 8.441 1.00 89.94 223 MET A N 1
ATOM 1689 C CA . MET A 1 223 ? -2.788 -8.933 9.452 1.00 89.94 223 MET A CA 1
ATOM 1690 C C . MET A 1 223 ? -3.028 -9.477 10.861 1.00 89.94 223 MET A C 1
ATOM 1692 O O . MET A 1 223 ? -2.264 -9.143 11.761 1.00 89.94 223 MET A O 1
ATOM 1696 N N . CYS A 1 224 ? -4.046 -10.320 11.055 1.00 87.88 224 CYS A N 1
ATOM 1697 C CA . CYS A 1 224 ? -4.336 -10.958 12.342 1.00 87.88 224 CYS A CA 1
ATOM 1698 C C . CYS A 1 224 ? -3.238 -11.931 12.789 1.00 87.88 224 CYS A C 1
ATOM 1700 O O . CYS A 1 224 ? -2.850 -11.896 13.957 1.00 87.88 224 CYS A O 1
ATOM 1702 N N . ASP A 1 225 ? -2.698 -12.729 11.869 1.00 87.38 225 ASP A N 1
ATOM 1703 C CA . ASP A 1 225 ? -1.667 -13.732 12.162 1.00 87.38 225 ASP A CA 1
ATOM 1704 C C . ASP A 1 225 ? -0.280 -13.104 12.422 1.00 87.38 225 ASP A C 1
ATOM 1706 O O . ASP A 1 225 ? 0.565 -13.688 13.106 1.00 87.38 225 ASP A O 1
ATOM 1710 N N . THR A 1 226 ? -0.023 -11.900 11.900 1.00 87.19 226 THR A N 1
ATOM 1711 C CA . THR A 1 226 ? 1.271 -11.215 12.043 1.00 87.19 226 THR A CA 1
ATOM 1712 C C . THR A 1 226 ? 1.428 -10.606 13.437 1.00 87.19 226 THR A C 1
ATOM 1714 O O . THR A 1 226 ? 0.596 -9.825 13.899 1.00 87.19 226 THR A O 1
ATOM 1717 N N . GLN A 1 227 ? 2.530 -10.913 14.124 1.00 84.12 227 GLN A N 1
ATOM 1718 C CA . GLN A 1 227 ? 2.806 -10.357 15.451 1.00 84.12 227 GLN A CA 1
ATOM 1719 C C . GLN A 1 227 ? 3.152 -8.862 15.379 1.00 84.12 227 GLN A C 1
ATOM 1721 O O . GLN A 1 227 ? 3.969 -8.437 14.564 1.00 84.12 227 GLN A O 1
ATOM 1726 N N . CYS A 1 228 ? 2.553 -8.070 16.270 1.00 78.69 228 CYS A N 1
ATOM 1727 C CA . CYS A 1 228 ? 2.874 -6.655 16.440 1.00 78.69 228 CYS A CA 1
ATOM 1728 C C . CYS A 1 228 ? 4.027 -6.535 17.445 1.00 78.69 228 CYS A C 1
ATOM 1730 O O . CYS A 1 228 ? 3.797 -6.469 18.650 1.00 78.69 228 CYS A O 1
ATOM 1732 N N . THR A 1 229 ? 5.272 -6.577 16.967 1.00 76.25 229 THR A N 1
ATOM 1733 C CA . THR A 1 229 ? 6.460 -6.396 17.816 1.00 76.25 229 THR A CA 1
ATOM 1734 C C . THR A 1 229 ? 7.248 -5.166 17.390 1.00 76.25 229 THR A C 1
ATOM 1736 O O . THR A 1 229 ? 7.261 -4.776 16.222 1.00 76.25 229 THR A O 1
ATOM 1739 N N . ASN A 1 230 ? 7.931 -4.546 18.351 1.00 70.00 230 ASN A N 1
ATOM 1740 C CA . ASN A 1 230 ? 8.787 -3.399 18.063 1.00 70.00 230 ASN A CA 1
ATOM 1741 C C . ASN A 1 230 ? 10.095 -3.791 17.370 1.00 70.00 230 ASN A C 1
ATOM 1743 O O . ASN A 1 230 ? 10.684 -2.942 16.708 1.00 70.00 230 ASN A O 1
ATOM 1747 N N . ASP A 1 231 ? 10.504 -5.055 17.462 1.00 72.94 231 ASP A N 1
ATOM 1748 C CA . ASP A 1 231 ? 11.840 -5.496 17.056 1.00 72.94 231 ASP A CA 1
ATOM 1749 C C . ASP A 1 231 ? 11.902 -5.996 15.599 1.00 72.94 231 ASP A C 1
ATOM 1751 O O . ASP A 1 231 ? 12.988 -6.118 15.037 1.00 72.94 231 ASP A O 1
ATOM 1755 N N . ASP A 1 232 ? 10.754 -6.255 14.956 1.00 78.81 232 ASP A N 1
ATOM 1756 C CA . ASP A 1 232 ? 10.674 -6.741 13.569 1.00 78.81 232 ASP A CA 1
ATOM 1757 C C . ASP A 1 232 ? 10.179 -5.638 12.614 1.00 78.81 232 ASP A C 1
ATOM 1759 O O . ASP A 1 232 ? 8.977 -5.426 12.416 1.00 78.81 232 ASP A O 1
ATOM 1763 N N . ALA A 1 233 ? 11.128 -4.914 12.014 1.00 74.88 233 ALA A N 1
ATOM 1764 C CA . ALA A 1 233 ? 10.847 -3.832 11.070 1.00 74.88 233 ALA A CA 1
ATOM 1765 C C . ALA A 1 233 ? 10.096 -4.305 9.810 1.00 74.88 233 ALA A C 1
ATOM 1767 O O . ALA A 1 233 ? 9.241 -3.573 9.305 1.00 74.88 233 ALA A O 1
ATOM 1768 N N . ASP A 1 234 ? 10.359 -5.523 9.332 1.00 73.19 234 ASP A N 1
ATOM 1769 C CA . ASP A 1 234 ? 9.727 -6.061 8.124 1.00 73.19 234 ASP A CA 1
ATOM 1770 C C . ASP A 1 234 ? 8.271 -6.448 8.381 1.00 73.19 234 ASP A C 1
ATOM 1772 O O . ASP A 1 234 ? 7.402 -6.169 7.552 1.00 73.19 234 ASP A O 1
ATOM 1776 N N . SER A 1 235 ? 7.977 -7.034 9.548 1.00 82.31 235 SER A N 1
ATOM 1777 C CA . SER A 1 235 ? 6.589 -7.272 9.977 1.00 82.31 235 SER A CA 1
ATOM 1778 C C . SER A 1 235 ? 5.808 -5.973 10.106 1.00 82.31 235 SER A C 1
ATOM 1780 O O . SER A 1 235 ? 4.653 -5.912 9.689 1.00 82.31 235 SER A O 1
ATOM 1782 N N . TRP A 1 236 ? 6.425 -4.919 10.644 1.00 83.56 236 TRP A N 1
ATOM 1783 C CA . TRP A 1 236 ? 5.757 -3.628 10.786 1.00 83.56 236 TRP A CA 1
ATOM 1784 C C . TRP A 1 236 ? 5.436 -2.980 9.437 1.00 83.56 236 TRP A C 1
ATOM 1786 O O . TRP A 1 236 ? 4.308 -2.536 9.217 1.00 83.56 236 TRP A O 1
ATOM 1796 N N . LYS A 1 237 ? 6.392 -2.985 8.500 1.00 79.31 237 LYS A N 1
ATOM 1797 C CA . LYS A 1 237 ? 6.176 -2.488 7.130 1.00 79.31 237 LYS A CA 1
ATOM 1798 C C . LYS A 1 237 ? 5.082 -3.268 6.402 1.00 79.31 237 LYS A C 1
ATOM 1800 O O . LYS A 1 237 ? 4.260 -2.669 5.701 1.00 79.31 237 LYS A O 1
ATOM 1805 N N . LEU A 1 238 ? 5.046 -4.587 6.595 1.00 83.06 238 LEU A N 1
ATOM 1806 C CA . LEU A 1 238 ? 4.002 -5.453 6.053 1.00 83.06 238 LEU A CA 1
ATOM 1807 C C . LEU A 1 238 ? 2.626 -5.086 6.626 1.00 83.06 238 LEU A C 1
ATOM 1809 O O . LEU A 1 238 ? 1.692 -4.862 5.856 1.00 83.06 238 LEU A O 1
ATOM 1813 N N . LEU A 1 239 ? 2.512 -4.954 7.953 1.00 88.12 239 LEU A N 1
ATOM 1814 C CA . LEU A 1 239 ? 1.276 -4.553 8.635 1.00 88.12 239 LEU A CA 1
ATOM 1815 C C . LEU A 1 239 ? 0.771 -3.190 8.154 1.00 88.12 239 LEU A C 1
ATOM 1817 O O . LEU A 1 239 ? -0.406 -3.065 7.820 1.00 88.12 239 LEU A O 1
ATOM 1821 N N . GLY A 1 240 ? 1.652 -2.188 8.071 1.00 84.88 240 GLY A N 1
ATOM 1822 C CA . GLY A 1 240 ? 1.294 -0.856 7.580 1.00 84.88 240 GLY A CA 1
ATOM 1823 C C . GLY A 1 240 ? 0.783 -0.885 6.139 1.00 84.88 240 GLY A C 1
ATOM 1824 O O . GLY A 1 240 ? -0.250 -0.291 5.831 1.00 84.88 240 GLY A O 1
ATOM 1825 N N . SER A 1 241 ? 1.440 -1.656 5.270 1.00 83.12 241 SER A N 1
ATOM 1826 C CA . SER A 1 241 ? 1.044 -1.783 3.862 1.00 83.12 241 SER A CA 1
ATOM 1827 C C . SER A 1 241 ? -0.276 -2.539 3.688 1.00 83.12 241 SER A C 1
ATOM 1829 O O . SER A 1 241 ? -1.113 -2.143 2.878 1.00 83.12 241 SER A O 1
ATOM 1831 N N . TYR A 1 242 ? -0.507 -3.592 4.474 1.00 89.75 242 TYR A N 1
ATOM 1832 C CA . TYR A 1 242 ? -1.755 -4.362 4.449 1.00 89.75 242 TYR A CA 1
ATOM 1833 C C . TYR A 1 242 ? -2.928 -3.559 5.033 1.00 89.75 242 TYR A C 1
ATOM 1835 O O . TYR A 1 242 ? -4.036 -3.605 4.490 1.00 89.75 242 TYR A O 1
ATOM 1843 N N . LEU A 1 243 ? -2.691 -2.764 6.083 1.00 91.50 243 LEU A N 1
ATOM 1844 C CA . LEU A 1 243 ? -3.683 -1.835 6.627 1.00 91.50 243 LEU A CA 1
ATOM 1845 C C . LEU A 1 243 ? -4.047 -0.750 5.605 1.00 91.50 243 LEU A C 1
ATOM 1847 O O . LEU A 1 243 ? -5.231 -0.487 5.389 1.00 91.50 243 LEU A O 1
ATOM 1851 N N . GLY A 1 244 ? -3.047 -0.161 4.941 1.00 87.06 244 GLY A N 1
ATOM 1852 C CA . GLY A 1 244 ? -3.248 0.815 3.869 1.00 87.06 244 GLY A CA 1
ATOM 1853 C C . GLY A 1 244 ? -4.070 0.238 2.716 1.00 87.06 244 GLY A C 1
ATOM 1854 O O . GLY A 1 244 ? -5.089 0.817 2.331 1.00 87.06 244 GLY A O 1
ATOM 1855 N N . LEU A 1 245 ? -3.703 -0.951 2.226 1.00 87.50 245 LEU A N 1
ATOM 1856 C CA . LEU A 1 245 ? -4.467 -1.671 1.206 1.00 87.50 245 LEU A CA 1
ATOM 1857 C C . LEU A 1 245 ? -5.914 -1.916 1.655 1.00 87.50 245 LEU A C 1
ATOM 1859 O O . LEU A 1 245 ? -6.841 -1.578 0.925 1.00 87.50 245 LEU A O 1
ATOM 1863 N N . THR A 1 246 ? -6.123 -2.427 2.871 1.00 91.06 246 THR A N 1
ATOM 1864 C CA . THR A 1 246 ? -7.465 -2.665 3.433 1.00 91.06 246 THR A CA 1
ATOM 1865 C C . THR A 1 246 ? -8.301 -1.388 3.444 1.00 91.06 246 THR A C 1
ATOM 1867 O O . THR A 1 246 ? -9.454 -1.401 3.007 1.00 91.06 246 THR A O 1
ATOM 1870 N N . LYS A 1 247 ? -7.718 -0.263 3.880 1.00 89.56 247 LYS A N 1
ATOM 1871 C CA . LYS A 1 247 ? -8.375 1.049 3.850 1.00 89.56 247 LYS A CA 1
ATOM 1872 C C . LYS A 1 247 ? -8.782 1.431 2.430 1.00 89.56 247 LYS A C 1
ATOM 1874 O O . LYS A 1 247 ? -9.925 1.832 2.230 1.00 89.56 247 LYS A O 1
ATOM 1879 N N . HIS A 1 248 ? -7.900 1.297 1.440 1.00 84.19 248 HIS A N 1
ATOM 1880 C CA . HIS A 1 248 ? -8.238 1.673 0.065 1.00 84.19 248 HIS A CA 1
ATOM 1881 C C . HIS A 1 248 ? -9.296 0.749 -0.546 1.00 84.19 248 HIS A C 1
ATOM 1883 O O . HIS A 1 248 ? -10.200 1.231 -1.224 1.00 84.19 248 HIS A O 1
ATOM 1889 N N . ILE A 1 249 ? -9.248 -0.551 -0.252 1.00 87.00 249 ILE A N 1
ATOM 1890 C CA . ILE A 1 249 ? -10.282 -1.501 -0.669 1.00 87.00 249 ILE A CA 1
ATOM 1891 C C . ILE A 1 249 ? -11.646 -1.084 -0.107 1.00 87.00 249 ILE A C 1
ATOM 1893 O O . ILE A 1 249 ? -12.615 -0.968 -0.853 1.00 87.00 249 ILE A O 1
ATOM 1897 N N . CYS A 1 250 ? -11.731 -0.828 1.198 1.00 86.94 250 CYS A N 1
ATOM 1898 C CA . CYS A 1 250 ? -13.006 -0.536 1.849 1.00 86.94 250 CYS A CA 1
ATOM 1899 C C . CYS A 1 250 ? -13.559 0.837 1.443 1.00 86.94 250 CYS A C 1
ATOM 1901 O O . CYS A 1 250 ? -14.733 0.957 1.092 1.00 86.94 250 CYS A O 1
ATOM 1903 N N . VAL A 1 251 ? -12.708 1.866 1.448 1.00 82.75 251 VAL A N 1
ATOM 1904 C CA . VAL A 1 251 ? -13.125 3.258 1.235 1.00 82.75 251 VAL A CA 1
ATOM 1905 C C . VAL A 1 251 ? -13.279 3.592 -0.252 1.00 82.75 251 VAL A C 1
ATOM 1907 O O . VAL A 1 251 ? -14.275 4.206 -0.625 1.00 82.75 251 VAL A O 1
ATOM 1910 N N . ASN A 1 252 ? -12.350 3.165 -1.116 1.00 80.38 252 ASN A N 1
ATOM 1911 C CA . ASN A 1 252 ? -12.321 3.619 -2.513 1.00 80.38 252 ASN A CA 1
ATOM 1912 C C . ASN A 1 252 ? -13.059 2.673 -3.469 1.00 80.38 252 ASN A C 1
ATOM 1914 O O . ASN A 1 252 ? -13.706 3.142 -4.404 1.00 80.38 252 ASN A O 1
ATOM 1918 N N . LEU A 1 253 ? -13.023 1.353 -3.240 1.00 78.69 253 LEU A N 1
ATOM 1919 C CA . LEU A 1 253 ? -13.749 0.392 -4.092 1.00 78.69 253 LEU A CA 1
ATOM 1920 C C . LEU A 1 253 ? -15.226 0.220 -3.702 1.00 78.69 253 LEU A C 1
ATOM 1922 O O . LEU A 1 253 ? -15.949 -0.525 -4.374 1.00 78.69 253 LEU A O 1
ATOM 1926 N N . ALA A 1 254 ? -15.669 0.920 -2.649 1.00 75.25 254 ALA A N 1
ATOM 1927 C CA . ALA A 1 254 ? -17.037 0.911 -2.135 1.00 75.25 254 ALA A CA 1
ATOM 1928 C C . ALA A 1 254 ? -17.572 -0.517 -1.908 1.00 75.25 254 ALA A C 1
ATOM 1930 O O . ALA A 1 254 ? -18.627 -0.899 -2.419 1.00 75.25 254 ALA A O 1
ATOM 1931 N N . ILE A 1 255 ? -16.811 -1.331 -1.171 1.00 82.06 255 ILE A N 1
ATOM 1932 C CA . ILE A 1 255 ? -17.238 -2.685 -0.795 1.00 82.06 255 ILE A CA 1
ATOM 1933 C C . ILE A 1 255 ? -18.476 -2.617 0.117 1.00 82.06 255 ILE A C 1
ATOM 1935 O O . ILE A 1 255 ? -18.646 -1.678 0.888 1.00 82.06 255 ILE A O 1
ATOM 1939 N N . THR A 1 256 ? -19.370 -3.603 0.021 1.00 83.56 256 THR A N 1
ATOM 1940 C CA . THR A 1 256 ? -20.563 -3.676 0.875 1.00 83.56 256 THR A CA 1
ATOM 1941 C C . THR A 1 256 ? -20.231 -4.192 2.278 1.00 83.56 256 THR A C 1
ATOM 1943 O O . THR A 1 256 ? -19.274 -4.945 2.469 1.00 83.56 256 THR A O 1
ATOM 1946 N N . ALA A 1 257 ? -21.074 -3.851 3.259 1.00 83.94 257 ALA A N 1
ATOM 1947 C CA . ALA A 1 257 ? -20.979 -4.374 4.625 1.00 83.94 257 ALA A CA 1
ATOM 1948 C C . ALA A 1 257 ? -20.878 -5.910 4.653 1.00 83.94 257 ALA A C 1
ATOM 1950 O O . ALA A 1 257 ? -20.026 -6.470 5.340 1.00 83.94 257 ALA A O 1
ATOM 1951 N N . ASP A 1 258 ? -21.711 -6.581 3.852 1.00 83.75 258 ASP A N 1
ATOM 1952 C CA . ASP A 1 258 ? -21.783 -8.041 3.793 1.00 83.75 258 ASP A CA 1
ATOM 1953 C C . ASP A 1 258 ? -20.509 -8.671 3.228 1.00 83.75 258 ASP A C 1
ATOM 1955 O O . ASP A 1 258 ? -20.060 -9.705 3.721 1.00 83.75 258 ASP A O 1
ATOM 1959 N N . ALA A 1 259 ? -19.904 -8.050 2.212 1.00 84.31 259 ALA A N 1
ATOM 1960 C CA . ALA A 1 259 ? -18.662 -8.537 1.621 1.00 84.31 259 ALA A CA 1
ATOM 1961 C C . ALA A 1 259 ? -17.482 -8.388 2.595 1.00 84.31 259 ALA A C 1
ATOM 1963 O O . ALA A 1 259 ? -16.663 -9.302 2.710 1.00 84.31 259 ALA A O 1
ATOM 1964 N N . PHE A 1 260 ? -17.430 -7.288 3.352 1.00 87.81 260 PHE A N 1
ATOM 1965 C CA . PHE A 1 260 ? -16.445 -7.124 4.421 1.00 87.81 260 PHE A CA 1
ATOM 1966 C C . PHE A 1 260 ? -16.663 -8.143 5.547 1.00 87.81 260 PHE A C 1
ATOM 1968 O O . PHE A 1 260 ? -15.734 -8.853 5.924 1.00 87.81 260 PHE A O 1
ATOM 1975 N N . ALA A 1 261 ? -17.901 -8.299 6.023 1.00 85.44 261 ALA A N 1
ATOM 1976 C CA . ALA A 1 261 ? -18.237 -9.280 7.054 1.00 85.44 261 ALA A CA 1
ATOM 1977 C C . ALA A 1 261 ? -17.925 -10.721 6.609 1.00 85.44 261 ALA A C 1
ATOM 1979 O O . ALA A 1 261 ? -17.456 -11.533 7.404 1.00 85.44 261 ALA A O 1
ATOM 1980 N N . ALA A 1 262 ? -18.139 -11.056 5.333 1.00 85.56 262 ALA A N 1
ATOM 1981 C CA . ALA A 1 262 ? -17.755 -12.350 4.772 1.00 85.56 262 ALA A CA 1
ATOM 1982 C C . ALA A 1 262 ? -16.234 -12.565 4.793 1.00 85.56 262 ALA A C 1
ATOM 1984 O O . ALA A 1 262 ? -15.787 -13.662 5.127 1.00 85.56 262 ALA A O 1
ATOM 1985 N N . ALA A 1 263 ? -15.443 -11.529 4.497 1.00 85.94 263 ALA A N 1
ATOM 1986 C CA . ALA A 1 263 ? -13.987 -11.600 4.578 1.00 85.94 263 ALA A CA 1
ATOM 1987 C C . ALA A 1 263 ? -13.498 -11.789 6.025 1.00 85.94 263 ALA A C 1
ATOM 1989 O O . ALA A 1 263 ? -12.611 -12.612 6.261 1.00 85.94 263 ALA A O 1
ATOM 1990 N N . VAL A 1 264 ? -14.118 -11.098 6.990 1.00 85.19 264 VAL A N 1
ATOM 1991 C CA . VAL A 1 264 ? -13.793 -11.204 8.424 1.00 85.19 264 VAL A CA 1
ATOM 1992 C C . VAL A 1 264 ? -14.204 -12.553 9.019 1.00 85.19 264 VAL A C 1
ATOM 1994 O O . VAL A 1 264 ? -13.499 -13.076 9.876 1.00 85.19 264 VAL A O 1
ATOM 1997 N N . LYS A 1 265 ? -15.278 -13.191 8.533 1.00 82.62 265 LYS A N 1
ATOM 1998 C CA . LYS A 1 265 ? -15.664 -14.557 8.955 1.00 82.62 265 LYS A CA 1
ATOM 1999 C C . LYS A 1 265 ? -14.581 -15.612 8.708 1.00 82.62 265 LYS A C 1
ATOM 2001 O O . LYS A 1 265 ? -14.631 -16.671 9.327 1.00 82.62 265 LYS A O 1
ATOM 2006 N N . GLY A 1 266 ? -13.627 -15.346 7.813 1.00 76.62 266 GLY A N 1
ATOM 2007 C CA . GLY A 1 266 ? -12.454 -16.197 7.601 1.00 76.62 266 GLY A CA 1
ATOM 2008 C C . GLY A 1 266 ? -11.428 -16.153 8.743 1.00 76.62 266 GLY A C 1
ATOM 2009 O O . GLY A 1 266 ? -10.520 -16.984 8.764 1.00 76.62 266 GLY A O 1
ATOM 2010 N N . ILE A 1 267 ? -11.563 -15.215 9.686 1.00 80.75 267 ILE A N 1
ATOM 2011 C CA . ILE A 1 267 ? -10.686 -15.044 10.848 1.00 80.75 267 ILE A CA 1
ATOM 2012 C C . ILE A 1 267 ? -11.293 -15.782 12.059 1.00 80.75 267 ILE A C 1
ATOM 2014 O O . ILE A 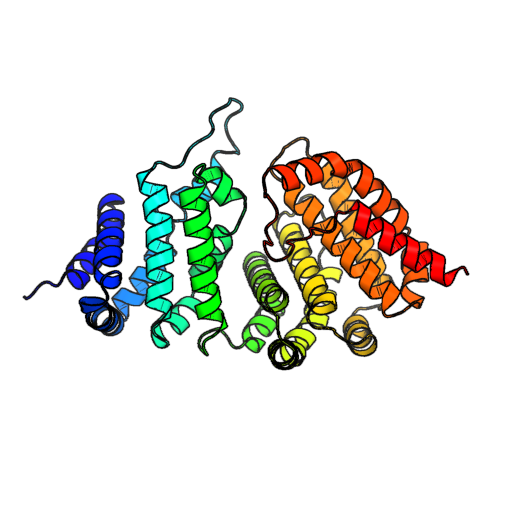1 267 ? -12.489 -15.625 12.330 1.00 80.75 267 ILE A O 1
ATOM 2018 N N . PRO A 1 268 ? -10.505 -16.570 12.820 1.00 71.00 268 PRO A N 1
ATOM 2019 C CA . PRO A 1 268 ? -10.956 -17.158 14.082 1.00 71.00 268 PRO A CA 1
ATOM 2020 C C . PRO A 1 268 ? -11.491 -16.082 15.035 1.00 71.00 268 PRO A C 1
ATOM 2022 O O . PRO A 1 268 ? -10.845 -15.060 15.227 1.00 71.00 268 PRO A O 1
ATOM 2025 N N . GLU A 1 269 ? -12.681 -16.302 15.607 1.00 69.31 269 GLU A N 1
ATOM 2026 C CA . GLU A 1 269 ? -13.388 -15.343 16.486 1.00 69.31 269 GLU A CA 1
ATOM 2027 C C . GLU A 1 269 ? -13.802 -14.006 15.812 1.00 69.31 269 GLU A C 1
ATOM 2029 O O . GLU A 1 269 ? -14.312 -13.098 16.474 1.00 69.31 269 GLU A O 1
ATOM 2034 N N . GLY A 1 270 ? -13.690 -13.923 14.479 1.00 79.75 270 GLY A N 1
ATOM 2035 C CA . GLY A 1 270 ? -14.354 -12.944 13.616 1.00 79.75 270 GLY A CA 1
ATOM 2036 C C . GLY A 1 270 ? -14.066 -11.478 13.951 1.00 79.75 270 GLY A C 1
ATOM 2037 O O . GLY A 1 270 ? -12.916 -11.046 14.039 1.00 79.75 270 GLY A O 1
ATOM 2038 N N . ASP A 1 271 ? -15.139 -10.697 14.106 1.00 81.00 271 ASP A N 1
ATOM 2039 C CA . ASP A 1 271 ? -15.095 -9.234 14.236 1.00 81.00 271 ASP A CA 1
ATOM 2040 C C . ASP A 1 271 ? -14.310 -8.748 15.459 1.00 81.00 271 ASP A C 1
ATOM 2042 O O . ASP A 1 271 ? -13.573 -7.763 15.376 1.00 81.00 271 ASP A O 1
ATOM 2046 N N . HIS A 1 272 ? -14.428 -9.445 16.593 1.00 82.50 272 HIS A N 1
ATOM 2047 C CA . HIS A 1 272 ? -13.765 -9.042 17.833 1.00 82.50 272 HIS A CA 1
ATOM 2048 C C . HIS A 1 272 ? -12.240 -9.169 17.730 1.00 82.50 272 HIS A C 1
ATOM 2050 O O . HIS A 1 272 ? -11.516 -8.280 18.186 1.00 82.50 272 HIS A O 1
ATOM 2056 N N . VAL A 1 273 ? -11.739 -10.238 17.100 1.00 85.31 273 VAL A N 1
ATOM 2057 C CA . VAL A 1 273 ? -10.294 -10.436 16.899 1.00 85.31 273 VAL A CA 1
ATOM 2058 C C . VAL A 1 273 ? -9.724 -9.391 15.961 1.00 85.31 273 VAL A C 1
ATOM 2060 O O . VAL A 1 273 ? -8.679 -8.819 16.266 1.00 85.31 273 VAL A O 1
ATOM 2063 N N . PHE A 1 274 ? -10.417 -9.069 14.870 1.00 88.50 274 PHE A N 1
ATOM 2064 C CA . PHE A 1 274 ? -9.942 -8.030 13.963 1.00 88.50 274 PHE A CA 1
ATOM 2065 C C . PHE A 1 274 ? -9.887 -6.650 14.638 1.00 88.50 274 PHE A C 1
ATOM 2067 O O . PHE A 1 274 ? -8.880 -5.951 14.543 1.00 88.50 274 PHE A O 1
ATOM 2074 N N . VAL A 1 275 ? -10.931 -6.269 15.380 1.00 90.38 275 VAL A N 1
ATOM 2075 C CA . VAL A 1 275 ? -10.965 -4.993 16.118 1.00 90.38 275 VAL A CA 1
ATOM 2076 C C . VAL A 1 275 ? -9.887 -4.942 17.207 1.00 90.38 275 VAL A C 1
ATOM 2078 O O . VAL A 1 275 ? -9.209 -3.923 17.360 1.00 90.38 275 VAL A O 1
ATOM 2081 N N . THR A 1 276 ? -9.671 -6.051 17.919 1.00 91.06 276 THR A N 1
ATOM 2082 C CA . THR A 1 276 ? -8.574 -6.184 18.891 1.00 91.06 276 THR A CA 1
ATOM 2083 C C . THR A 1 276 ? -7.220 -6.033 18.204 1.00 91.06 276 THR A C 1
ATOM 2085 O O . THR A 1 276 ? -6.366 -5.295 18.692 1.00 91.06 276 THR A O 1
ATOM 2088 N N . LYS A 1 277 ? -7.044 -6.635 17.024 1.00 91.81 277 LYS A N 1
ATOM 2089 C CA . LYS A 1 277 ? -5.812 -6.509 16.248 1.00 91.81 277 LYS A CA 1
ATOM 2090 C C . LYS A 1 277 ? -5.554 -5.080 15.786 1.00 91.81 277 LYS A C 1
ATOM 2092 O O . LYS A 1 277 ? -4.429 -4.598 15.874 1.00 91.81 277 LYS A O 1
ATOM 2097 N N . LEU A 1 278 ? -6.588 -4.378 15.324 1.00 93.12 278 LEU A N 1
ATOM 2098 C CA . LEU A 1 278 ? -6.459 -2.980 14.919 1.00 93.12 278 LEU A CA 1
ATOM 2099 C C . LEU A 1 278 ? -6.021 -2.101 16.098 1.00 93.12 278 LEU A C 1
ATOM 2101 O O . LEU A 1 278 ? -5.167 -1.231 15.934 1.00 93.12 278 LEU A O 1
ATOM 2105 N N . LYS A 1 279 ? -6.545 -2.370 17.299 1.00 92.88 279 LYS A N 1
ATOM 2106 C CA . LYS A 1 279 ? -6.070 -1.727 18.527 1.00 92.88 279 LYS A CA 1
ATOM 2107 C C . LYS A 1 279 ? -4.611 -2.066 18.829 1.00 92.88 279 LYS A C 1
ATOM 2109 O O . LYS A 1 279 ? -3.870 -1.156 19.177 1.00 92.88 279 LYS A O 1
ATOM 2114 N N . GLU A 1 280 ? -4.198 -3.329 18.725 1.00 92.44 280 GLU A N 1
ATOM 2115 C CA . GLU A 1 280 ? -2.792 -3.715 18.932 1.00 92.44 280 GLU A CA 1
ATOM 2116 C C . GLU A 1 280 ? -1.862 -2.924 18.010 1.00 92.44 280 GLU A C 1
ATOM 2118 O O . GLU A 1 280 ? -0.881 -2.359 18.483 1.00 92.44 280 GLU A O 1
ATOM 2123 N N . ILE A 1 281 ? -2.210 -2.807 16.723 1.00 91.81 281 ILE A N 1
ATOM 2124 C CA . ILE A 1 281 ? -1.455 -2.001 15.754 1.00 91.81 281 ILE A CA 1
ATOM 2125 C C . ILE A 1 281 ? -1.382 -0.541 16.217 1.00 91.81 281 ILE A C 1
ATOM 2127 O O . ILE A 1 281 ? -0.296 0.030 16.253 1.00 91.81 281 ILE A O 1
ATOM 2131 N N . VAL A 1 282 ? -2.505 0.059 16.619 1.00 92.25 282 VAL A N 1
ATOM 2132 C CA . VAL A 1 282 ? -2.549 1.439 17.133 1.00 92.25 282 VAL A CA 1
ATOM 2133 C C . VAL A 1 282 ? -1.675 1.617 18.384 1.00 92.25 282 VAL A C 1
ATOM 2135 O O . VAL A 1 282 ? -0.906 2.575 18.467 1.00 92.25 282 VAL A O 1
ATOM 2138 N N . ASP A 1 283 ? -1.753 0.698 19.346 1.00 91.31 283 ASP A N 1
ATOM 2139 C CA . ASP A 1 283 ? -0.963 0.751 20.579 1.00 91.31 283 ASP A CA 1
ATOM 2140 C C . ASP A 1 283 ? 0.538 0.617 20.292 1.00 91.31 283 ASP A C 1
ATOM 2142 O O . ASP A 1 283 ? 1.333 1.411 20.797 1.00 91.31 283 ASP A O 1
ATOM 2146 N N . THR A 1 284 ? 0.935 -0.344 19.453 1.00 89.25 284 THR A N 1
ATOM 2147 C CA . THR A 1 284 ? 2.333 -0.517 19.031 1.00 89.25 284 THR A CA 1
ATOM 2148 C C . THR A 1 284 ? 2.832 0.706 18.266 1.00 89.25 284 THR A C 1
ATOM 2150 O O . THR A 1 284 ? 3.950 1.156 18.501 1.00 89.25 284 THR A O 1
ATOM 2153 N N . CYS A 1 285 ? 2.002 1.298 17.405 1.00 88.81 285 CYS A N 1
ATOM 2154 C CA . CYS A 1 285 ? 2.338 2.519 16.676 1.00 88.81 285 CYS A CA 1
ATOM 2155 C C . CYS A 1 285 ? 2.628 3.686 17.628 1.00 88.81 285 CYS A C 1
ATOM 2157 O O . CYS A 1 285 ? 3.618 4.396 17.463 1.00 88.81 285 CYS A O 1
ATOM 2159 N N . MET A 1 286 ? 1.788 3.869 18.648 1.00 87.38 286 MET A N 1
ATOM 2160 C CA . MET A 1 286 ? 1.965 4.918 19.652 1.00 87.38 286 MET A CA 1
ATOM 2161 C C . MET A 1 286 ? 3.193 4.692 20.533 1.00 87.38 286 MET A C 1
ATOM 2163 O O . MET A 1 286 ? 3.896 5.646 20.867 1.00 87.38 286 MET A O 1
ATOM 2167 N N . ASP A 1 287 ? 3.469 3.443 20.906 1.00 86.69 287 ASP A N 1
ATOM 2168 C CA . ASP A 1 287 ? 4.662 3.078 21.671 1.00 86.69 287 ASP A CA 1
ATOM 2169 C C . ASP A 1 287 ? 5.942 3.317 20.854 1.00 86.69 287 ASP A C 1
ATOM 2171 O O . ASP A 1 287 ? 6.896 3.893 21.375 1.00 86.69 287 ASP A O 1
ATOM 2175 N N . ARG A 1 288 ? 5.941 2.989 19.554 1.00 82.25 288 ARG A N 1
ATOM 2176 C CA . ARG A 1 288 ? 7.038 3.320 18.628 1.00 82.25 288 ARG A CA 1
ATOM 2177 C C . ARG A 1 288 ? 7.256 4.820 18.505 1.00 82.25 288 ARG A C 1
ATOM 2179 O O . ARG A 1 288 ? 8.376 5.275 18.719 1.00 82.25 288 ARG A O 1
ATOM 2186 N N . PHE A 1 289 ? 6.189 5.574 18.251 1.00 82.62 289 PHE A N 1
ATOM 2187 C CA . PHE A 1 289 ? 6.242 7.033 18.158 1.00 82.62 289 PHE A CA 1
ATOM 2188 C C . PHE A 1 289 ? 6.751 7.680 19.457 1.00 82.62 289 PHE A C 1
ATOM 2190 O O . PHE A 1 289 ? 7.497 8.647 19.429 1.00 82.62 289 PHE A O 1
ATOM 2197 N N . SER A 1 290 ? 6.397 7.122 20.619 1.00 81.56 290 SER A N 1
ATOM 2198 C CA . SER A 1 290 ? 6.841 7.654 21.917 1.00 81.56 290 SER A CA 1
ATOM 2199 C C . SER A 1 290 ? 8.300 7.314 22.251 1.00 81.56 290 SER A C 1
ATOM 2201 O O . SER A 1 290 ? 8.937 8.039 23.015 1.00 81.56 290 SER A O 1
ATOM 2203 N N . ARG A 1 291 ? 8.824 6.193 21.737 1.00 74.12 291 ARG A N 1
ATOM 2204 C CA . ARG A 1 291 ? 10.207 5.735 21.970 1.00 74.12 291 ARG A CA 1
ATOM 2205 C C . ARG A 1 291 ? 11.203 6.340 20.990 1.00 74.12 291 ARG A C 1
ATOM 2207 O O . ARG A 1 291 ? 12.355 6.557 21.366 1.00 74.12 291 ARG A O 1
ATOM 2214 N N . ASN A 1 292 ? 10.779 6.590 19.756 1.00 60.97 292 ASN A N 1
ATOM 2215 C CA . ASN A 1 292 ? 11.628 7.172 18.732 1.00 60.97 292 ASN A CA 1
ATOM 2216 C C . ASN A 1 292 ? 11.655 8.691 18.897 1.00 60.97 292 ASN A C 1
ATOM 2218 O O . ASN A 1 292 ? 10.703 9.392 18.595 1.00 60.97 292 ASN A O 1
ATOM 2222 N N . SER A 1 293 ? 12.781 9.218 19.379 1.00 51.72 293 SER A N 1
ATOM 2223 C CA . SER A 1 293 ? 13.066 10.656 19.337 1.00 51.72 293 SER A CA 1
ATOM 2224 C C . SER A 1 293 ? 13.700 11.081 18.001 1.00 51.72 293 SER A C 1
ATOM 2226 O O . SER A 1 293 ? 14.337 12.135 17.945 1.00 51.72 293 SER A O 1
ATOM 2228 N N . CYS A 1 294 ? 13.652 10.228 16.969 1.00 40.16 294 CYS A N 1
ATOM 2229 C CA . CYS A 1 294 ? 14.358 10.411 15.704 1.00 40.16 294 CYS A CA 1
ATOM 2230 C C . CYS A 1 294 ? 13.389 10.517 14.518 1.00 40.16 294 CYS A C 1
ATOM 2232 O O . CYS A 1 294 ? 12.446 9.750 14.372 1.00 40.16 294 CYS A O 1
ATOM 2234 N N . VAL A 1 295 ? 13.684 11.492 13.662 1.00 46.94 295 VAL A N 1
ATOM 2235 C CA . VAL A 1 295 ? 12.773 12.165 12.725 1.00 46.94 295 VAL A CA 1
ATOM 2236 C C . VAL A 1 295 ? 12.368 11.310 11.506 1.00 46.94 295 VAL A C 1
ATOM 2238 O O . VAL A 1 295 ? 11.462 11.695 10.781 1.00 46.94 295 VAL A O 1
ATOM 2241 N N . ASP A 1 296 ? 12.971 10.134 11.293 1.00 45.59 296 ASP A N 1
ATOM 2242 C CA . ASP A 1 296 ? 12.834 9.385 10.030 1.00 45.59 296 ASP A CA 1
ATOM 2243 C C . ASP A 1 296 ? 11.808 8.224 10.064 1.00 45.59 296 ASP A C 1
ATOM 2245 O O . ASP A 1 296 ? 11.489 7.672 9.014 1.00 45.59 296 ASP A O 1
ATOM 2249 N N . SER A 1 297 ? 11.284 7.823 11.237 1.00 52.66 297 SER A N 1
ATOM 2250 C CA . SER A 1 297 ? 10.326 6.693 11.373 1.00 52.66 297 SER A CA 1
ATOM 2251 C C . SER A 1 297 ? 8.873 7.106 11.626 1.00 52.66 297 SER A C 1
ATOM 2253 O O . SER A 1 297 ? 7.967 6.267 11.686 1.00 52.66 297 SER A O 1
ATOM 2255 N N . ASP A 1 298 ? 8.663 8.397 11.853 1.00 60.16 298 ASP A N 1
ATOM 2256 C CA . ASP A 1 298 ? 7.425 8.901 12.435 1.00 60.16 298 ASP A CA 1
ATOM 2257 C C . ASP A 1 298 ? 6.345 9.113 11.364 1.00 60.16 298 ASP A C 1
ATOM 2259 O O . ASP A 1 298 ? 5.154 8.956 11.647 1.00 60.16 298 ASP A O 1
ATOM 2263 N N . ASP A 1 299 ? 6.756 9.346 10.114 1.00 66.38 299 ASP A N 1
ATOM 2264 C CA . ASP A 1 299 ? 5.870 9.473 8.952 1.00 66.38 299 ASP A CA 1
ATOM 2265 C C . ASP A 1 299 ? 5.036 8.197 8.740 1.00 66.38 299 ASP A C 1
ATOM 2267 O O . ASP A 1 299 ? 3.813 8.263 8.581 1.00 66.38 299 ASP A O 1
ATOM 2271 N N . ASP A 1 300 ? 5.670 7.022 8.835 1.00 72.38 300 ASP A N 1
ATOM 2272 C CA . ASP A 1 300 ? 4.989 5.723 8.748 1.00 72.38 300 ASP A CA 1
ATOM 2273 C C . ASP A 1 300 ? 3.951 5.566 9.870 1.00 72.38 300 ASP A C 1
ATOM 2275 O O . ASP A 1 300 ? 2.858 5.035 9.651 1.00 72.38 300 ASP A O 1
ATOM 2279 N N . CYS A 1 301 ? 4.262 6.060 11.074 1.00 81.25 301 CYS A N 1
ATOM 2280 C CA . CYS A 1 301 ? 3.349 6.008 12.212 1.00 81.25 301 CYS A CA 1
ATOM 2281 C C . CYS A 1 301 ? 2.107 6.873 11.969 1.00 81.25 301 CYS A C 1
ATOM 2283 O O . CYS A 1 301 ? 0.983 6.420 12.201 1.00 81.25 301 CYS A O 1
ATOM 2285 N N . LEU A 1 302 ? 2.277 8.087 11.438 1.00 81.44 302 LEU A N 1
ATOM 2286 C CA . LEU A 1 302 ? 1.140 8.946 11.112 1.00 81.44 302 LEU A CA 1
ATOM 2287 C C . LEU A 1 302 ? 0.266 8.336 10.009 1.00 81.44 302 LEU A C 1
ATOM 2289 O O . LEU A 1 302 ? -0.962 8.330 10.134 1.00 81.44 302 LEU A O 1
ATOM 2293 N N . VAL A 1 303 ? 0.868 7.778 8.954 1.00 80.88 303 VAL A N 1
ATOM 2294 C CA . VAL A 1 303 ? 0.135 7.118 7.859 1.00 80.88 303 VAL A CA 1
ATOM 2295 C C . VAL A 1 303 ? -0.662 5.913 8.369 1.00 80.88 303 VAL A C 1
ATOM 2297 O O . VAL A 1 303 ? -1.830 5.741 7.998 1.00 80.88 303 VAL A O 1
ATOM 2300 N N . ILE A 1 304 ? -0.081 5.107 9.263 1.00 86.81 304 ILE A N 1
ATOM 2301 C CA . ILE A 1 304 ? -0.764 3.979 9.914 1.00 86.81 304 ILE A CA 1
ATOM 2302 C C . ILE A 1 304 ? -1.943 4.475 10.754 1.00 86.81 304 ILE A C 1
ATOM 2304 O O . ILE A 1 304 ? -3.047 3.941 10.622 1.00 86.81 304 ILE A O 1
ATOM 2308 N N . MET A 1 305 ? -1.759 5.527 11.556 1.00 89.62 305 MET A N 1
ATOM 2309 C CA . MET A 1 305 ? -2.825 6.072 12.404 1.00 89.62 305 MET A CA 1
ATOM 2310 C C . MET A 1 305 ? -3.978 6.660 11.595 1.00 89.62 305 MET A C 1
ATOM 2312 O O . MET A 1 305 ? -5.143 6.375 11.886 1.00 89.62 305 MET A O 1
ATOM 2316 N N . LYS A 1 306 ? -3.685 7.403 10.523 1.00 87.62 306 LYS A N 1
ATOM 2317 C CA . LYS A 1 306 ? -4.710 7.899 9.592 1.00 87.62 306 LYS A CA 1
ATOM 2318 C C . LYS A 1 306 ? -5.454 6.753 8.911 1.00 87.62 306 LYS A C 1
ATOM 2320 O O . LYS A 1 306 ? -6.679 6.796 8.806 1.00 87.62 306 LYS A O 1
ATOM 2325 N N . SER A 1 307 ? -4.740 5.710 8.491 1.00 88.38 307 SER A N 1
ATOM 2326 C CA . SER A 1 307 ? -5.345 4.527 7.865 1.00 88.38 307 SER A CA 1
ATOM 2327 C C . SER A 1 307 ? -6.263 3.778 8.833 1.00 88.38 307 SER A C 1
ATOM 2329 O O . SER A 1 307 ? -7.388 3.438 8.461 1.00 88.38 307 SER A O 1
ATOM 2331 N N . ALA A 1 308 ? -5.836 3.593 10.086 1.00 92.00 308 ALA A N 1
ATOM 2332 C CA . ALA A 1 308 ? -6.642 2.982 11.140 1.00 92.00 308 ALA A CA 1
ATOM 2333 C C . ALA A 1 308 ? -7.902 3.806 11.447 1.00 92.00 308 ALA A C 1
ATOM 2335 O O . ALA A 1 308 ? -8.997 3.245 11.501 1.00 92.00 308 ALA A O 1
ATOM 2336 N N . ALA A 1 309 ? -7.777 5.131 11.580 1.00 91.00 309 ALA A N 1
ATOM 2337 C CA . ALA A 1 309 ? -8.908 6.021 11.838 1.00 91.00 309 ALA A CA 1
ATOM 2338 C C . ALA A 1 309 ? -9.925 6.023 10.681 1.00 91.00 309 ALA A C 1
ATOM 2340 O O . ALA A 1 309 ? -11.134 5.912 10.915 1.00 91.00 309 ALA A O 1
ATOM 2341 N N . LYS A 1 310 ? -9.452 6.082 9.425 1.00 90.06 310 LYS A N 1
ATOM 2342 C CA . LYS A 1 310 ? -10.305 6.000 8.222 1.00 90.06 310 LYS A CA 1
ATOM 2343 C C . LYS A 1 310 ? -11.039 4.662 8.146 1.00 90.06 310 LYS A C 1
ATOM 2345 O O . LYS A 1 310 ? -12.249 4.645 7.920 1.00 90.06 310 LYS A O 1
ATOM 2350 N N . LEU A 1 311 ? -10.335 3.553 8.375 1.00 91.06 311 LEU A N 1
ATOM 2351 C CA . LEU A 1 311 ? -10.938 2.222 8.361 1.00 91.06 311 LEU A CA 1
ATOM 2352 C C . LEU A 1 311 ? -11.973 2.060 9.482 1.00 91.06 311 LEU A C 1
ATOM 2354 O O . LEU A 1 311 ? -13.091 1.631 9.208 1.00 91.06 311 LEU A O 1
ATOM 2358 N N . ALA A 1 312 ? -11.652 2.471 10.713 1.00 91.19 312 ALA A N 1
ATOM 2359 C CA . ALA A 1 312 ? -12.585 2.424 11.839 1.00 91.19 312 ALA A CA 1
ATOM 2360 C C . ALA A 1 312 ? -13.855 3.239 11.551 1.00 91.19 312 ALA A C 1
ATOM 2362 O O . ALA A 1 312 ? -14.967 2.743 11.736 1.00 91.19 312 ALA A O 1
ATOM 2363 N N . THR A 1 313 ? -13.702 4.458 11.023 1.00 90.56 313 THR A N 1
ATOM 2364 C CA . THR A 1 313 ? -14.824 5.320 10.614 1.00 90.56 313 THR A CA 1
ATOM 2365 C C . THR A 1 313 ? -15.704 4.635 9.579 1.00 90.56 313 THR A C 1
ATOM 2367 O O . THR A 1 313 ? -16.927 4.602 9.723 1.00 90.56 313 THR A O 1
ATOM 2370 N N . TRP A 1 314 ? -15.091 4.067 8.539 1.00 91.50 314 TRP A N 1
ATOM 2371 C CA . TRP A 1 314 ? -15.813 3.351 7.496 1.00 91.50 314 TRP A CA 1
ATOM 2372 C C . TRP A 1 314 ? -16.581 2.153 8.066 1.00 91.50 314 TRP A C 1
ATOM 2374 O O . TRP A 1 314 ? -17.769 2.006 7.775 1.00 91.50 314 TRP A O 1
ATOM 2384 N N . MET A 1 315 ? -15.955 1.352 8.934 1.00 91.31 315 MET A N 1
ATOM 2385 C CA . MET A 1 315 ? -16.589 0.196 9.576 1.00 91.31 315 MET A CA 1
ATOM 2386 C C . MET A 1 315 ? -17.798 0.611 10.420 1.00 91.31 315 MET A C 1
ATOM 2388 O O . MET A 1 315 ? -18.861 0.014 10.282 1.00 91.31 315 MET A O 1
ATOM 2392 N N . MET A 1 316 ? -17.676 1.665 11.233 1.00 90.06 316 MET A N 1
ATOM 2393 C CA . MET A 1 316 ? -18.770 2.161 12.083 1.00 90.06 316 MET A CA 1
ATOM 2394 C C . MET A 1 316 ? -19.937 2.749 11.283 1.00 90.06 316 MET A C 1
ATOM 2396 O O . MET A 1 316 ? -21.096 2.536 11.644 1.00 90.06 316 MET A O 1
ATOM 2400 N N . LYS A 1 317 ? -19.652 3.464 10.187 1.00 89.06 317 LYS A N 1
ATOM 2401 C CA . LYS A 1 317 ? -20.685 3.997 9.280 1.00 89.06 317 LYS A CA 1
ATOM 2402 C C . LYS A 1 317 ? -21.410 2.886 8.525 1.00 89.06 317 LYS A C 1
ATOM 2404 O O . LYS A 1 317 ? -22.616 2.973 8.317 1.00 89.06 317 LYS A O 1
ATOM 2409 N N . THR A 1 318 ? -20.671 1.854 8.128 1.00 87.31 318 THR A N 1
ATOM 2410 C CA . THR A 1 318 ? -21.172 0.751 7.301 1.00 87.31 318 THR A CA 1
ATOM 2411 C C . THR A 1 318 ? -21.936 -0.286 8.127 1.00 87.31 318 THR A C 1
ATOM 2413 O O . THR A 1 318 ? -22.957 -0.800 7.676 1.00 87.31 318 THR A O 1
ATOM 2416 N N . ASN A 1 319 ? -21.487 -0.568 9.353 1.00 87.56 319 ASN A N 1
ATOM 2417 C CA . ASN A 1 319 ? -22.184 -1.425 10.306 1.00 87.56 319 ASN A CA 1
ATOM 2418 C C . ASN A 1 319 ? -22.030 -0.885 11.741 1.00 87.56 319 ASN A C 1
ATOM 2420 O O . ASN A 1 319 ? -20.950 -0.912 12.336 1.00 87.56 319 ASN A O 1
ATOM 2424 N N . ARG A 1 320 ? -23.153 -0.449 12.328 1.00 86.44 320 ARG A N 1
ATOM 2425 C CA . ARG A 1 320 ? -23.197 0.172 13.663 1.00 86.44 320 ARG A CA 1
ATOM 2426 C C . ARG A 1 320 ? -22.802 -0.767 14.805 1.00 86.44 320 ARG A C 1
ATOM 2428 O O . ARG A 1 320 ? -22.491 -0.280 15.893 1.00 86.44 320 ARG A O 1
ATOM 2435 N N . ASP A 1 321 ? -22.793 -2.082 14.603 1.00 87.06 321 ASP A N 1
ATOM 2436 C CA . ASP A 1 321 ? -22.337 -3.015 15.638 1.00 87.06 321 ASP A CA 1
ATOM 2437 C C . ASP A 1 321 ? -20.834 -2.872 15.925 1.00 87.06 321 ASP A C 1
ATOM 2439 O O . ASP A 1 321 ? -20.420 -3.046 17.074 1.00 87.06 321 ASP A O 1
ATOM 2443 N N . TYR A 1 322 ? -20.030 -2.422 14.950 1.00 88.75 322 TYR A N 1
ATOM 2444 C CA . TYR A 1 322 ? -18.606 -2.139 15.168 1.00 88.75 322 TYR A CA 1
ATOM 2445 C C . TYR A 1 322 ? -18.349 -1.042 16.194 1.00 88.75 322 TYR A C 1
ATOM 2447 O O . TYR A 1 322 ? -17.316 -1.079 16.857 1.00 88.75 322 TYR A O 1
ATOM 2455 N N . ILE A 1 323 ? -19.290 -0.118 16.405 1.00 88.00 323 ILE A N 1
ATOM 2456 C CA . ILE A 1 323 ? -19.143 0.908 17.444 1.00 88.00 323 ILE A CA 1
ATOM 2457 C C . ILE A 1 323 ? -19.032 0.251 18.828 1.00 88.00 323 ILE A C 1
ATOM 2459 O O . ILE A 1 323 ? -18.178 0.634 19.624 1.00 88.00 323 ILE A O 1
ATOM 2463 N N . LYS A 1 324 ? -19.824 -0.797 19.106 1.00 88.94 324 LYS A N 1
ATOM 2464 C CA . LYS A 1 324 ? -19.758 -1.519 20.389 1.00 88.94 324 LYS A CA 1
ATOM 2465 C C . LYS A 1 324 ? -18.402 -2.194 20.569 1.00 88.94 324 LYS A C 1
ATOM 2467 O O . LYS A 1 324 ? -17.811 -2.064 21.637 1.00 88.94 324 LYS A O 1
ATOM 2472 N N . TYR A 1 325 ? -17.903 -2.866 19.531 1.00 89.00 325 TYR A N 1
ATOM 2473 C CA . TYR A 1 325 ? -16.593 -3.519 19.570 1.00 89.00 325 TYR A CA 1
ATOM 2474 C C . TYR A 1 325 ? -15.462 -2.503 19.781 1.00 89.00 325 TYR A C 1
ATOM 2476 O O . TYR A 1 325 ? -14.613 -2.700 20.648 1.00 89.00 325 TYR A O 1
ATOM 2484 N N . PHE A 1 326 ? -15.482 -1.378 19.063 1.00 90.62 326 PHE A N 1
ATOM 2485 C CA . PHE A 1 326 ? -14.471 -0.328 19.197 1.00 90.62 326 PHE A CA 1
ATOM 2486 C C . PHE A 1 326 ? -14.488 0.361 20.565 1.00 90.62 326 PHE A C 1
ATOM 2488 O O . PHE A 1 326 ? -13.417 0.638 21.114 1.00 90.62 326 PHE A O 1
ATOM 2495 N N . CYS A 1 327 ? -15.670 0.581 21.147 1.00 87.38 327 CYS A N 1
ATOM 2496 C CA . CYS A 1 327 ? -15.800 1.075 22.517 1.00 87.38 327 CYS A CA 1
ATOM 2497 C C . CYS A 1 327 ? -15.280 0.059 23.545 1.00 87.38 327 CYS A C 1
ATOM 2499 O O . CYS A 1 327 ? -14.568 0.446 24.465 1.00 87.38 327 CYS A O 1
ATOM 2501 N N . GLN A 1 328 ? -15.590 -1.233 23.387 1.00 88.88 328 GLN A N 1
ATOM 2502 C CA . GLN A 1 328 ? -15.140 -2.289 24.307 1.00 88.88 328 GLN A CA 1
ATOM 2503 C C . GLN A 1 328 ? -13.618 -2.399 24.376 1.00 88.88 328 GLN A C 1
ATOM 2505 O O . GLN A 1 328 ? -13.064 -2.558 25.462 1.00 88.88 328 GLN A O 1
ATOM 2510 N N . VAL A 1 329 ? -12.939 -2.298 23.231 1.00 89.94 329 VAL A N 1
ATOM 2511 C CA . VAL A 1 329 ? -11.474 -2.375 23.187 1.00 89.94 329 VAL A CA 1
ATOM 2512 C C . VAL A 1 329 ? -10.806 -1.022 23.447 1.00 89.94 329 VAL A C 1
ATOM 2514 O O . VAL A 1 329 ? -9.590 -0.958 23.571 1.00 89.94 329 VAL A O 1
ATOM 2517 N N . ASN A 1 330 ? -11.568 0.063 23.575 1.00 90.19 330 ASN A N 1
ATOM 2518 C CA . ASN A 1 330 ? -11.050 1.402 23.832 1.00 90.19 330 ASN A CA 1
ATOM 2519 C C . ASN A 1 330 ? -10.093 1.939 22.743 1.00 90.19 330 ASN A C 1
ATOM 2521 O O . ASN A 1 330 ? -9.066 2.551 23.032 1.00 90.19 330 ASN A O 1
ATOM 2525 N N . ILE A 1 331 ? -10.402 1.703 21.463 1.00 89.00 331 ILE A N 1
ATOM 2526 C CA . ILE A 1 331 ? -9.579 2.253 20.368 1.00 89.00 331 ILE A CA 1
ATOM 2527 C C . ILE A 1 331 ? -9.746 3.776 20.237 1.00 89.00 331 ILE A C 1
ATOM 2529 O O . ILE A 1 331 ? -8.838 4.469 19.789 1.00 89.00 331 ILE A O 1
ATOM 2533 N N . LEU A 1 332 ? -10.916 4.297 20.620 1.00 88.38 332 LEU A N 1
ATOM 2534 C CA . LEU A 1 332 ? -11.293 5.697 20.426 1.00 88.38 332 LEU A CA 1
ATOM 2535 C C . LEU A 1 332 ? -10.407 6.632 21.250 1.00 88.38 332 LEU A C 1
ATOM 2537 O O . LEU A 1 332 ? -9.857 7.585 20.705 1.00 88.38 332 LEU A O 1
ATOM 2541 N N . GLU A 1 333 ? -10.195 6.314 22.530 1.00 89.31 333 GLU A N 1
ATOM 2542 C CA . GLU A 1 333 ? -9.289 7.082 23.392 1.00 89.31 333 GLU A CA 1
ATOM 2543 C C . GLU A 1 333 ? -7.844 7.024 22.879 1.00 89.31 333 GLU A C 1
ATOM 2545 O O . GLU A 1 333 ? -7.095 7.990 23.008 1.00 89.31 333 GLU A O 1
ATOM 2550 N N . LYS A 1 334 ? -7.443 5.910 22.250 1.00 89.50 334 LYS A N 1
ATOM 2551 C CA . LYS A 1 334 ? -6.100 5.752 21.676 1.00 89.50 334 LYS A CA 1
ATOM 2552 C C . LYS A 1 334 ? -5.892 6.608 20.432 1.00 89.50 334 LYS A C 1
ATOM 2554 O O . LYS A 1 334 ? -4.862 7.268 20.324 1.00 89.50 334 LYS A O 1
ATOM 2559 N N . LEU A 1 335 ? -6.867 6.638 19.526 1.00 89.56 335 LEU A N 1
ATOM 2560 C CA . LEU A 1 335 ? -6.842 7.519 18.355 1.00 89.56 335 LEU A CA 1
ATOM 2561 C C . LEU A 1 335 ? -6.893 9.002 18.764 1.00 89.56 335 LEU A C 1
ATOM 2563 O O . LEU A 1 335 ? -6.208 9.836 18.170 1.00 89.56 335 LEU A O 1
ATOM 2567 N N . GLU A 1 336 ? -7.631 9.335 19.823 1.00 89.94 336 GLU A N 1
ATOM 2568 C CA . GLU A 1 336 ? -7.657 10.690 20.380 1.00 89.94 336 GLU A CA 1
ATOM 2569 C C . GLU A 1 336 ? -6.308 11.092 20.990 1.00 89.94 336 GLU A C 1
ATOM 2571 O O . GLU A 1 336 ? -5.782 12.162 20.675 1.00 89.94 336 GLU A O 1
ATOM 2576 N N . ALA A 1 337 ? -5.691 10.219 21.790 1.00 89.25 337 ALA A N 1
ATOM 2577 C CA . ALA A 1 337 ? -4.350 10.454 22.322 1.00 89.25 337 ALA A CA 1
ATOM 2578 C C . ALA A 1 337 ? -3.317 10.653 21.199 1.00 89.25 337 ALA A C 1
ATOM 2580 O O . ALA A 1 337 ? -2.456 11.530 21.288 1.00 89.25 337 ALA A O 1
ATOM 2581 N N . ALA A 1 338 ? -3.433 9.884 20.115 1.00 88.06 338 ALA A N 1
ATOM 2582 C CA . ALA A 1 338 ? -2.567 10.005 18.949 1.00 88.06 338 ALA A CA 1
ATOM 2583 C C . ALA A 1 338 ? -2.741 11.323 18.199 1.00 88.06 338 ALA A C 1
ATOM 2585 O O . ALA A 1 338 ? -1.757 11.907 17.754 1.00 88.06 338 ALA A O 1
ATOM 2586 N N . THR A 1 339 ? -3.975 11.821 18.112 1.00 88.75 339 THR A N 1
ATOM 2587 C CA . THR A 1 339 ? -4.276 13.130 17.518 1.00 88.75 339 THR A CA 1
ATOM 2588 C C . THR A 1 339 ? -3.479 14.232 18.213 1.00 88.75 339 THR A C 1
ATOM 2590 O O . THR A 1 339 ? -2.889 15.086 17.557 1.00 88.75 339 THR A O 1
ATOM 2593 N N . VAL A 1 340 ? -3.402 14.185 19.546 1.00 88.12 340 VAL A N 1
ATOM 2594 C CA . VAL A 1 340 ? -2.616 15.146 20.331 1.00 88.12 340 VAL A CA 1
ATOM 2595 C C . VAL A 1 340 ? -1.116 14.916 20.146 1.00 88.12 340 VAL A C 1
ATOM 2597 O O . VAL A 1 340 ? -0.373 15.870 19.915 1.00 88.12 340 VAL A O 1
ATOM 2600 N N . ALA A 1 341 ? -0.665 13.663 20.229 1.00 86.31 341 ALA A N 1
ATOM 2601 C CA . ALA A 1 341 ? 0.754 13.319 20.167 1.00 86.31 341 ALA A CA 1
ATOM 2602 C C . ALA A 1 341 ? 1.389 13.645 18.803 1.00 86.31 341 ALA A C 1
ATOM 2604 O O . ALA A 1 341 ? 2.509 14.149 18.747 1.00 86.31 341 ALA A O 1
ATOM 2605 N N . MET A 1 342 ? 0.664 13.403 17.709 1.00 87.00 342 MET A N 1
ATOM 2606 C CA . MET A 1 342 ? 1.171 13.526 16.339 1.00 87.00 342 MET A CA 1
ATOM 2607 C C . MET A 1 342 ? 0.841 14.872 15.677 1.00 87.00 342 MET A C 1
ATOM 2609 O O . MET A 1 342 ? 1.226 15.095 14.532 1.00 87.00 342 MET A O 1
ATOM 2613 N N . ALA A 1 343 ? 0.181 15.805 16.374 1.00 85.94 343 ALA A N 1
ATOM 2614 C CA . ALA A 1 343 ? -0.255 17.083 15.799 1.00 85.94 343 ALA A CA 1
ATOM 2615 C C . ALA A 1 343 ? 0.893 17.904 15.182 1.00 85.94 343 ALA A C 1
ATOM 2617 O O . ALA A 1 343 ? 0.744 18.505 14.117 1.00 85.94 343 ALA A O 1
ATOM 2618 N N . ASN A 1 344 ? 2.054 17.932 15.844 1.00 81.06 344 ASN A N 1
ATOM 2619 C CA . ASN A 1 344 ? 3.218 18.674 15.353 1.00 81.06 344 ASN A CA 1
ATOM 2620 C C . ASN A 1 344 ? 3.853 18.009 14.129 1.00 81.06 344 ASN A C 1
ATOM 2622 O O . ASN A 1 344 ? 4.272 18.716 13.214 1.00 81.06 344 ASN A O 1
ATOM 2626 N N . LEU A 1 345 ? 3.890 16.675 14.106 1.00 80.94 345 LEU A N 1
ATOM 2627 C CA . LEU A 1 345 ? 4.373 15.904 12.965 1.00 80.94 345 LEU A CA 1
ATOM 2628 C C . LEU A 1 345 ? 3.457 16.106 11.757 1.00 80.94 345 LEU A C 1
ATOM 2630 O O . LEU A 1 345 ? 3.925 16.457 10.681 1.00 80.94 345 LEU A O 1
ATOM 2634 N N . GLU A 1 346 ? 2.144 15.980 11.945 1.00 80.06 346 GLU A N 1
ATOM 2635 C CA . GLU A 1 346 ? 1.173 16.197 10.873 1.00 80.06 346 GLU A CA 1
ATOM 2636 C C . GLU A 1 346 ? 1.267 17.622 10.313 1.00 80.06 346 GLU A C 1
ATOM 2638 O O . GLU A 1 346 ? 1.282 17.820 9.099 1.00 80.06 346 GLU A O 1
ATOM 2643 N N . LYS A 1 347 ? 1.419 18.623 11.187 1.00 78.81 347 LYS A N 1
ATOM 2644 C CA . LYS A 1 347 ? 1.657 20.010 10.773 1.00 78.81 347 LYS A CA 1
ATOM 2645 C C . LYS A 1 347 ? 2.957 20.159 9.982 1.00 78.81 347 LYS A C 1
ATOM 2647 O O . LYS A 1 347 ? 2.974 20.897 9.001 1.00 78.81 347 LYS A O 1
ATOM 2652 N N . TYR A 1 348 ? 4.031 19.498 10.405 1.00 71.94 348 TYR A N 1
ATOM 2653 C CA . TYR A 1 348 ? 5.298 19.498 9.680 1.00 71.94 348 TYR A CA 1
ATOM 2654 C C . TYR A 1 348 ? 5.128 18.894 8.281 1.00 71.94 348 TYR A C 1
ATOM 2656 O O . TYR A 1 348 ? 5.457 19.562 7.306 1.00 71.94 348 TYR A O 1
ATOM 2664 N N . MET A 1 349 ? 4.516 17.712 8.170 1.00 70.50 349 MET A N 1
ATOM 2665 C CA . MET A 1 349 ? 4.278 17.029 6.891 1.00 70.50 349 MET A CA 1
ATOM 2666 C C . MET A 1 349 ? 3.381 17.830 5.939 1.00 70.50 349 MET A C 1
ATOM 2668 O O . MET A 1 349 ? 3.635 17.864 4.736 1.00 70.50 349 MET A O 1
ATOM 2672 N N . LEU A 1 350 ? 2.359 18.519 6.458 1.00 70.75 350 LEU A N 1
ATOM 2673 C CA . LEU A 1 350 ? 1.510 19.413 5.659 1.00 70.75 350 LEU A CA 1
ATOM 2674 C C . LEU A 1 350 ? 2.299 20.594 5.081 1.00 70.75 350 LEU A C 1
ATOM 2676 O O . LEU A 1 350 ? 2.048 21.009 3.954 1.00 70.75 350 LEU A O 1
ATOM 2680 N N . LEU A 1 351 ? 3.240 21.144 5.850 1.00 64.31 351 LEU A N 1
ATOM 2681 C CA . LEU A 1 351 ? 4.054 22.285 5.426 1.00 64.31 351 LEU A CA 1
ATOM 2682 C C . LEU A 1 351 ? 5.171 21.889 4.456 1.00 64.31 351 LEU A C 1
ATOM 2684 O O . LEU A 1 351 ? 5.601 22.724 3.665 1.00 64.31 351 LEU A O 1
ATOM 2688 N N . THR A 1 352 ? 5.647 20.646 4.520 1.00 60.19 352 THR A N 1
ATOM 2689 C CA . THR A 1 352 ? 6.732 20.136 3.670 1.00 60.19 352 THR A CA 1
ATOM 2690 C C . THR A 1 352 ? 6.244 19.353 2.452 1.00 60.19 352 THR A C 1
ATOM 2692 O O . THR A 1 352 ? 7.070 18.942 1.642 1.00 60.19 352 THR A O 1
ATOM 2695 N N . GLY A 1 353 ? 4.930 19.149 2.299 1.00 56.19 353 GLY A N 1
ATOM 2696 C CA . GLY A 1 353 ? 4.368 18.339 1.214 1.00 56.19 353 GLY A CA 1
ATOM 2697 C C . GLY A 1 353 ? 4.678 16.843 1.349 1.00 56.19 353 GLY A C 1
ATOM 2698 O O . GLY A 1 353 ? 4.634 16.119 0.363 1.00 56.19 353 GLY A O 1
ATOM 2699 N N . GLY A 1 354 ? 4.996 16.367 2.557 1.00 49.94 354 GLY A N 1
ATOM 2700 C CA . GLY A 1 354 ? 5.458 15.000 2.827 1.00 49.94 354 GLY A CA 1
ATOM 2701 C C . GLY A 1 354 ? 4.392 13.901 2.733 1.00 49.94 354 GLY A C 1
ATOM 2702 O O . GLY A 1 354 ? 4.649 12.778 3.154 1.00 49.94 354 GLY A O 1
ATOM 2703 N N . PHE A 1 355 ? 3.193 14.188 2.219 1.00 51.34 355 PHE A N 1
ATOM 2704 C CA . PHE A 1 355 ? 2.168 13.160 2.038 1.00 51.34 355 PHE A CA 1
ATOM 2705 C C . PHE A 1 355 ? 2.437 12.361 0.751 1.00 51.34 355 PHE A C 1
ATOM 2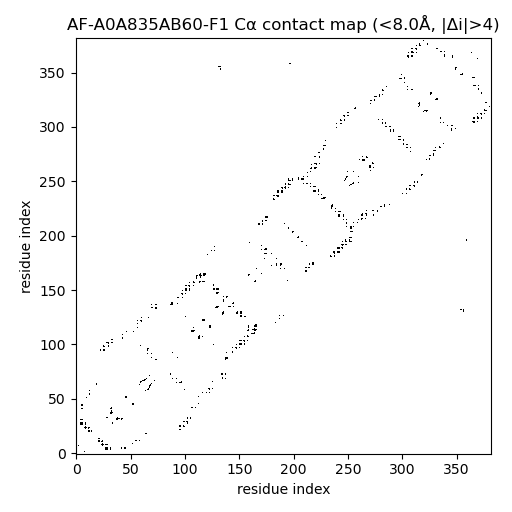707 O O . PHE A 1 355 ? 2.550 12.965 -0.312 1.00 51.34 355 PHE A O 1
ATOM 2714 N N . PRO A 1 356 ? 2.476 11.014 0.801 1.00 44.94 356 PRO A N 1
ATOM 2715 C CA . PRO A 1 356 ? 2.683 10.175 -0.385 1.00 44.94 356 PRO A CA 1
ATOM 2716 C C . PRO A 1 356 ? 1.552 10.225 -1.428 1.00 44.94 356 PRO A C 1
ATOM 2718 O O . PRO A 1 356 ? 1.661 9.582 -2.468 1.00 44.94 356 PRO A O 1
ATOM 2721 N N . ASP A 1 357 ? 0.445 10.915 -1.145 1.00 44.06 357 ASP A N 1
ATOM 2722 C CA . ASP A 1 357 ? -0.793 10.818 -1.915 1.00 44.06 357 ASP A CA 1
ATOM 2723 C C . ASP A 1 357 ? -1.257 12.221 -2.350 1.00 44.06 357 ASP A C 1
ATOM 2725 O O . ASP A 1 357 ? -2.025 12.896 -1.665 1.00 44.06 357 ASP A O 1
ATOM 2729 N N . GLU A 1 358 ? -0.784 12.680 -3.515 1.00 37.56 358 GLU A N 1
ATOM 2730 C CA . GLU A 1 358 ? -1.214 13.947 -4.140 1.00 37.56 358 GLU A CA 1
ATOM 2731 C C . GLU A 1 358 ? -2.712 13.947 -4.522 1.00 37.56 358 GLU A C 1
ATOM 2733 O O . GLU A 1 358 ? -3.274 14.991 -4.858 1.00 37.56 358 GLU A O 1
ATOM 2738 N N . SER A 1 359 ? -3.399 12.797 -4.442 1.00 42.56 359 SER A N 1
ATOM 2739 C CA . SER A 1 359 ? -4.853 12.710 -4.627 1.00 42.56 359 SER A CA 1
ATOM 2740 C C . SER A 1 359 ? -5.655 13.259 -3.434 1.00 42.56 359 SER A C 1
ATOM 2742 O O . SER A 1 359 ? -6.823 13.620 -3.595 1.00 42.56 359 SER A O 1
ATOM 2744 N N . GLU A 1 360 ? -5.028 13.432 -2.263 1.00 45.94 360 GLU A N 1
ATOM 2745 C CA . GLU A 1 360 ? -5.609 14.080 -1.079 1.00 45.94 360 GLU A CA 1
ATOM 2746 C C . GLU A 1 360 ? -5.430 15.609 -1.122 1.00 45.94 360 GLU A C 1
ATOM 2748 O O . GLU A 1 360 ? -5.034 16.241 -0.144 1.00 45.94 360 GLU A O 1
ATOM 2753 N N . LEU A 1 361 ? -5.782 16.247 -2.243 1.00 33.97 361 LEU A N 1
ATOM 2754 C CA . LEU A 1 361 ? -5.722 17.709 -2.419 1.00 33.97 361 LEU A CA 1
ATOM 2755 C C . LEU A 1 361 ? -6.601 18.494 -1.413 1.00 33.97 361 LEU A C 1
ATOM 2757 O O . LEU A 1 361 ? -6.649 19.719 -1.469 1.00 33.97 361 LEU A O 1
ATOM 2761 N N . HIS A 1 362 ? -7.309 17.807 -0.507 1.00 43.06 362 HIS A N 1
ATOM 2762 C CA . HIS A 1 362 ? -8.022 18.321 0.670 1.00 43.06 362 HIS A CA 1
ATOM 2763 C C . HIS A 1 362 ? -7.705 17.439 1.902 1.00 43.06 362 HIS A C 1
ATOM 2765 O O . HIS A 1 362 ? -8.608 16.861 2.501 1.00 43.06 362 HIS A O 1
ATOM 2771 N N . GLY A 1 363 ? -6.416 17.267 2.222 1.00 56.06 363 GLY A N 1
ATOM 2772 C CA . GLY A 1 363 ? -5.896 16.338 3.233 1.00 56.06 363 GLY A CA 1
ATOM 2773 C C . GLY A 1 363 ? -6.649 16.356 4.563 1.00 56.06 363 GLY A C 1
ATOM 2774 O O . GLY A 1 363 ? -6.454 17.244 5.394 1.00 56.06 363 GLY A O 1
ATOM 2775 N N . GLU A 1 364 ? -7.493 15.344 4.778 1.00 72.31 364 GLU A N 1
ATOM 2776 C CA . GLU A 1 364 ? -8.138 15.099 6.066 1.00 72.31 364 GLU A CA 1
ATOM 2777 C C . GLU A 1 364 ? -7.049 14.903 7.122 1.00 72.31 364 GLU A C 1
ATOM 2779 O O . GLU A 1 364 ? -6.201 14.013 7.007 1.00 72.31 364 GLU A O 1
ATOM 2784 N N . THR A 1 365 ? -7.047 15.751 8.146 1.00 83.44 365 THR A N 1
ATOM 2785 C CA . THR A 1 365 ? -6.132 15.623 9.283 1.00 83.44 365 THR A CA 1
ATOM 2786 C C . THR A 1 365 ? -6.555 14.471 10.185 1.00 83.44 365 THR A C 1
ATOM 2788 O O . THR A 1 365 ? -7.722 14.064 10.179 1.00 83.44 365 THR A O 1
ATOM 2791 N N . LEU A 1 366 ? -5.642 13.953 11.008 1.00 83.62 366 LEU A N 1
ATOM 2792 C CA . LEU A 1 366 ? -6.009 12.966 12.025 1.00 83.62 366 LEU A CA 1
ATOM 2793 C C . LEU A 1 366 ? -7.090 13.528 12.967 1.00 83.62 366 LEU A C 1
ATOM 2795 O O . LEU A 1 366 ? -8.023 12.810 13.316 1.00 83.62 366 LEU A O 1
ATOM 2799 N N . SER A 1 367 ? -7.041 14.832 13.266 1.00 86.06 367 SER A N 1
ATOM 2800 C CA . SER A 1 367 ? -8.097 15.539 14.006 1.00 86.06 367 SER A CA 1
ATOM 2801 C C . SER A 1 367 ? -9.456 15.488 13.303 1.00 86.06 367 SER A C 1
ATOM 2803 O O . SER A 1 367 ? -10.445 15.114 13.925 1.00 86.06 367 SER A O 1
ATOM 2805 N N . SER A 1 368 ? -9.509 15.806 12.005 1.00 87.88 368 SER A N 1
ATOM 2806 C CA . SER A 1 368 ? -10.740 15.740 11.199 1.00 87.88 368 SER A CA 1
ATOM 2807 C C . SER A 1 368 ? -11.313 14.322 11.149 1.00 87.88 368 SER A C 1
ATOM 2809 O O . SER A 1 368 ? -12.528 14.127 11.194 1.00 87.88 368 SER A O 1
ATOM 2811 N N . LEU A 1 369 ? -10.445 13.314 11.052 1.00 86.75 369 LEU A N 1
ATOM 2812 C CA . LEU A 1 369 ? -10.857 11.914 11.089 1.00 86.75 369 LEU A CA 1
ATOM 2813 C C . LEU A 1 369 ? -11.425 11.545 12.455 1.00 86.75 369 LEU A C 1
ATOM 2815 O O . LEU A 1 369 ? -12.462 10.888 12.528 1.00 86.75 369 LEU A O 1
ATOM 2819 N N . MET A 1 370 ? -10.784 12.003 13.529 1.00 89.75 370 MET A N 1
ATOM 2820 C CA . MET A 1 370 ? -11.243 11.752 14.888 1.00 89.75 370 MET A CA 1
ATOM 2821 C C . MET A 1 370 ? -12.590 12.426 15.177 1.00 89.75 370 MET A C 1
ATOM 2823 O O . MET A 1 370 ? -13.429 11.842 15.861 1.00 89.75 370 MET A O 1
ATOM 2827 N N . GLU A 1 371 ? -12.849 13.610 14.622 1.00 88.12 371 GLU A N 1
ATOM 2828 C CA . GLU A 1 371 ? -14.180 14.231 14.663 1.00 88.12 371 GLU A CA 1
ATOM 2829 C C . GLU A 1 371 ? -15.223 13.339 13.977 1.00 88.12 371 GLU A C 1
ATOM 2831 O O . GLU A 1 371 ? -16.244 13.018 14.584 1.00 88.12 371 GLU A O 1
ATOM 2836 N N . SER A 1 372 ? -14.930 12.804 12.785 1.00 85.88 372 SER A N 1
ATOM 2837 C CA . SER A 1 372 ? -15.856 11.889 12.096 1.00 85.88 372 SER A CA 1
ATOM 2838 C C . SER A 1 372 ? -16.095 10.578 12.856 1.00 85.88 372 SER A C 1
ATOM 2840 O O . SER A 1 372 ? -17.209 10.036 12.855 1.00 85.88 372 SER A O 1
ATOM 2842 N N . VAL A 1 373 ? -15.063 10.071 13.535 1.00 85.19 373 VAL A N 1
ATOM 2843 C CA . VAL A 1 373 ? -15.170 8.935 14.455 1.00 85.19 373 VAL A CA 1
ATOM 2844 C C . VAL A 1 373 ? -16.137 9.268 15.600 1.00 85.19 373 VAL A C 1
ATOM 2846 O O . VAL A 1 373 ? -17.069 8.501 15.847 1.00 85.19 373 VAL A O 1
ATOM 2849 N N . LYS A 1 374 ? -15.967 10.417 16.267 1.00 87.50 374 LYS A N 1
ATOM 2850 C CA . LYS A 1 374 ? -16.820 10.859 17.389 1.00 87.50 374 LYS A CA 1
ATOM 2851 C C . LYS A 1 374 ? -18.266 11.103 16.966 1.00 87.50 374 LYS A C 1
ATOM 2853 O O . LYS A 1 374 ? -19.186 10.708 17.688 1.00 87.50 374 LYS A O 1
ATOM 2858 N N . ASP A 1 375 ? -18.479 11.680 15.789 1.00 87.81 375 ASP A N 1
ATOM 2859 C CA . ASP A 1 375 ? -19.814 11.887 15.224 1.00 87.81 375 ASP A CA 1
ATOM 2860 C C . ASP A 1 375 ? -20.537 10.554 15.010 1.00 87.81 375 ASP A C 1
ATOM 2862 O O . ASP A 1 375 ? -21.710 10.414 15.364 1.00 87.81 375 ASP A O 1
ATOM 2866 N N . SER A 1 376 ? -19.824 9.546 14.499 1.00 84.06 376 SER A N 1
ATOM 2867 C CA . SER A 1 376 ? -20.380 8.207 14.258 1.00 84.06 376 SER A CA 1
ATOM 2868 C C . SER A 1 376 ? -20.829 7.526 15.558 1.00 84.06 376 SER A C 1
ATOM 2870 O O . SER A 1 376 ? -21.865 6.863 15.581 1.00 84.06 376 SER A O 1
ATOM 2872 N N . VAL A 1 377 ? -20.090 7.728 16.655 1.00 84.81 377 VAL A N 1
ATOM 2873 C CA . VAL A 1 377 ? -20.451 7.225 17.994 1.00 84.81 377 VAL A CA 1
ATOM 2874 C C . VAL A 1 377 ? -21.651 7.987 18.563 1.00 84.81 377 VAL A C 1
ATOM 2876 O O . VAL A 1 377 ? -22.591 7.380 19.078 1.00 84.81 377 VAL A O 1
ATOM 2879 N N . SER A 1 378 ? -21.654 9.313 18.430 1.00 84.56 378 SER A N 1
ATOM 2880 C CA . SER A 1 378 ? -22.707 10.183 18.971 1.00 84.56 378 SER A CA 1
ATOM 2881 C C . SER A 1 378 ? -24.065 9.921 18.309 1.00 84.56 378 SER A C 1
ATOM 2883 O O . SER A 1 378 ? -25.089 9.879 18.987 1.00 84.56 378 SER A O 1
ATOM 2885 N N . GLN A 1 379 ? -24.081 9.644 17.000 1.00 76.88 379 GLN A N 1
ATOM 2886 C CA . GLN A 1 379 ? -25.288 9.293 16.233 1.00 76.88 379 GLN A CA 1
ATOM 2887 C C . GLN A 1 379 ? -25.912 7.930 16.591 1.00 76.88 379 GLN A C 1
ATOM 2889 O O . GLN A 1 379 ? -26.993 7.606 16.095 1.00 76.88 379 GLN A O 1
ATOM 2894 N N . GLN A 1 380 ? -25.237 7.100 17.390 1.00 68.94 380 GLN A N 1
ATOM 2895 C CA . GLN A 1 380 ? -25.796 5.844 17.901 1.00 68.94 380 GLN A CA 1
ATOM 2896 C C . GLN A 1 380 ? -26.390 5.997 19.310 1.00 68.94 380 GLN A C 1
ATOM 2898 O O . GLN A 1 380 ? -27.221 5.183 19.706 1.00 68.94 380 GLN A O 1
ATOM 2903 N N . GLN A 1 381 ? -25.936 6.998 20.071 1.00 57.69 381 GLN A N 1
ATOM 2904 C CA . GLN A 1 381 ? -26.391 7.264 21.441 1.00 57.69 381 GLN A CA 1
ATOM 2905 C C . GLN A 1 381 ? -27.613 8.196 21.500 1.00 57.69 381 GLN A C 1
ATOM 2907 O O . GLN A 1 381 ? -28.290 8.227 22.528 1.00 57.69 381 GLN A O 1
ATOM 2912 N N . ALA A 1 382 ? -27.877 8.933 20.416 1.00 51.91 382 ALA A N 1
ATOM 2913 C CA . ALA A 1 382 ? -29.119 9.666 20.162 1.00 51.91 382 ALA A CA 1
ATOM 2914 C C . ALA A 1 382 ? -30.158 8.759 19.489 1.00 51.91 382 ALA A C 1
ATOM 2916 O O . ALA A 1 382 ? -31.353 8.894 19.841 1.00 51.91 382 ALA A O 1
#

pLDDT: mean 70.59, std 15.4, range [30.59, 93.12]

Nearest PDB structures (foldseek):
  5k7v-assembly1_B  TM=2.195E-01  e=3.220E-02  synthetic construct
  3zxp-assembly1_B  TM=2.897E-01  e=6.849E-01  Homo sapiens
  6u1s-assembly1_A  TM=1.774E-01  e=1.936E-01  synthetic construct
  3uly-assembly1_A  TM=2.620E-01  e=1.897E+00  Homo sapiens
  4hoq-assembly1_A  TM=1.265E-01  e=3.031E-01  Homo sapiens

Solvent-accessible surface area (backbone atoms only — not comparable to full-atom values): 20856 Å² total; per-residue (Å²): 131,91,80,45,72,65,56,50,25,56,54,31,66,63,51,92,83,43,71,66,38,40,53,50,21,52,52,50,48,34,56,45,54,63,38,72,93,42,19,66,63,45,52,50,56,40,67,76,28,67,69,50,48,56,44,52,50,42,54,67,46,37,82,75,61,59,60,34,57,50,51,52,46,57,60,60,49,75,76,67,67,98,62,100,66,86,70,60,52,55,72,70,56,51,53,49,48,32,43,50,34,47,40,48,32,61,44,35,74,39,66,67,56,19,26,55,48,50,69,32,65,61,41,50,48,50,47,54,50,53,61,35,70,72,46,46,64,31,47,69,39,71,68,62,36,54,49,31,36,50,26,33,50,50,30,46,50,39,38,69,72,40,98,28,34,64,53,68,60,53,48,43,50,49,64,63,38,85,89,52,55,56,66,58,34,25,50,48,29,45,52,54,22,50,57,32,67,66,46,84,48,70,68,51,26,66,65,43,37,72,54,53,56,63,33,46,32,51,46,54,40,52,51,64,73,48,74,91,54,93,86,43,64,58,54,47,52,29,45,44,24,42,45,43,22,51,28,25,46,51,69,57,41,62,59,52,58,65,60,53,51,57,30,38,62,76,32,81,79,24,68,60,48,51,55,50,44,53,38,49,52,51,53,53,41,51,53,49,56,73,69,50,93,55,89,86,63,47,65,62,41,52,54,42,52,45,31,50,43,54,38,52,37,50,45,33,74,63,39,66,68,46,47,57,54,41,59,73,71,47,41,61,64,52,56,52,52,44,37,66,71,42,45,66,56,53,52,48,34,67,74,69,64,67,62,89,53,82,85,48,83,75,66,78,45,58,58,58,41,50,51,51,41,50,50,59,54,51,70,70,77,107

InterPro domains:
  IPR016024 Armadillo-type fold [SSF48371] (5-335)

Foldseek 3Di:
DPQDLLNQLLVLLVPPDDLVSPLVSLVSLLVQCVDPVRNVVSLVVCVVDPPNLVSLLCSLLDCPDALNCLVVVLVVPVVDDDDDDLQADPPSSLVSLLSSLQSLLSNLVDLVSLLVCLPSLSNLVSLVVLLAVSSVSNNVDPVSSVSNNVSSVSSLCSNPVDPNHPPLLVLLVQCQDPVDDLSSNLSSLQSLLVLLLPPPDPVSLVVSLVRCLVSLLSLLQLLLVQDLDPVDPSSLSSNLSSLSSNLSNCPRSVDALVSNQVSQVSHVVGPLSSLLSLLSNLVSLVVNLVPDPDDPCNLSSQSSLVSSLSNLLSNCVRDVVSLVSCVVNVSLVSLVVCLVSCVVVQVVCVVVVNDSRPVPVVDQRSVNSSVSVVVSNVVVVD

Radius of gyration: 22.54 Å; Cα contacts (8 Å, |Δi|>4): 416; chains: 1; bounding box: 63×41×63 Å

Sequence (382 aa):
MNRTLVTFAAELLQSEQSDDDHKIAVSVLHVVIGREERRAGAIQQIRSSEQLVGRLVRLLSSESAVLDACLVKAVAQTSHDTGETRVSIKSDTKEIIVRSLQILCKLADDPEICTEMCNSKVLVSKIMASLTPSLHIAIADEAATVEAVRASLDVLDKLTSRTGCPDIQQLVIMLSDDGASKEHRTVMAQLLAQFCANCRTDEDRDRLRPIISTALSTVLKTMCDTQCTNDDADSWKLLGSYLGLTKHICVNLAITADAFAAAVKGIPEGDHVFVTKLKEIVDTCMDRFSRNSCVDSDDDCLVIMKSAAKLATWMMKTNRDYIKYFCQVNILEKLEAATVAMANLEKYMLLTGGFPDESELHGETLSSLMESVKDSVSQQQA

Mean predicted aligned error: 14.8 Å